Protein AF-0000000084934262 (afdb_homodimer)

Nearest PDB structures (foldseek):
  4o5a-assembly1_A-2  TM=9.485E-01  e=1.104E-28  Bifidobacterium animalis subsp. lactis DSM 10140
  2o20-assembly3_E  TM=8.744E-01  e=9.112E-18  Lactococcus lactis
  4rzs-assembly1_B  TM=7.518E-01  e=1.165E-19  Escherichia coli DH1
  1tlf-assembly1_A  TM=8.869E-01  e=2.722E-16  Escherichia coli
  4rzt-assembly1_A  TM=8.729E-01  e=2.170E-16  Escherichia coli DH1

Radius of gyration: 28.38 Å; Cα contacts (8 Å, |Δi|>4): 1491; chains: 2; bounding box: 67×88×57 Å

pLDDT: mean 89.22, std 11.56, range [37.03, 98.81]

Foldseek 3Di:
DDQDDCVNLCVVLVHDSVQLVCLLVVHPDHDPVSSVSSVVSCVVSVNDPDCQVCVVVVHALLEEEEEAQDDPCCCVPAVLVVLLVLLLCVQSVVVVHYYHYYYDNDLVRVLVVLCVCVVSNNHLAYEAEQAFQARVSLVSCVVVVHQYEYEDDPVRNNPRAYEYAQLLVQLLVVLLVLLVLPFQAEEEEFEAPGGPSRVSSVVSNVVSSVVSNRPHYYYHYDHLALVRLLVVLLVQCPDPRHGQEYEYAALSSQLSNVVSCVVVVHDFNAAHAYEHEEDDPSQCPDPPRHWYFYDSSSNSSNVRSVQSVCVSVVHDHHHDYDDHGDTGDTRRHHRHHDDVVVD/DDQDDLVNLCVVLVHDSVQLVCLVVVHPDHDPVSSVSSVVSCVVSVNDPDCQVCVVVVHALLEEEEEAQDPPCCCVPAVLNVLLVLLLCVQSVVVVHYYHYYYDNDLVRVLVVLCVCVVSNNHLAYEAEQAFQARVSLVSCVVVVHQYEYEDDPVRNNPRAYEYAQLLVQLLVVLLVLLVLPFQAEEEEFEAPGGPSRVSSVVSNVVSSVVSNRPHYYYHYDHLALVRLLVVLLVQCPDPRHGQEYEYAALSSQLSNVVSCVVVVHDFNAAHAYEHEEDDPSQCPDPPRHWYFYDSSSNSSNVRSVQSVCVSVVHDHHHDYDDHRDTDDTRRHHRHHDDPVVD

Solvent-accessible surface area (backbone atoms only — not comparable to full-atom values): 34067 Å² total; per-residue (Å²): 111,84,73,64,42,63,61,52,44,10,62,71,65,72,47,53,55,64,52,43,49,24,32,73,62,70,36,87,92,49,56,70,68,54,25,50,52,45,48,50,47,24,54,74,60,54,42,38,74,31,46,14,54,34,45,70,69,69,43,80,46,50,19,34,32,40,59,42,76,52,65,39,64,49,49,42,69,38,63,65,54,33,20,24,49,17,14,26,39,54,45,27,45,78,66,69,29,32,39,36,39,33,55,26,94,45,69,69,51,46,45,49,48,51,50,49,32,50,31,17,45,57,28,50,30,35,47,44,56,78,40,25,71,81,41,66,55,48,60,52,33,60,72,70,44,51,43,49,30,26,47,32,58,58,90,50,23,79,83,39,31,13,41,22,63,48,54,37,61,40,39,33,53,52,45,49,50,43,34,73,48,58,43,41,35,35,33,32,46,33,43,46,72,63,27,36,64,43,46,44,36,51,53,24,45,55,52,35,28,60,74,59,63,34,80,40,76,47,78,45,71,31,80,65,38,37,68,46,29,25,52,53,43,45,57,43,62,72,37,92,81,44,46,36,31,41,37,21,65,30,43,54,20,37,56,32,31,54,55,45,33,53,76,70,72,44,47,60,16,58,52,30,17,42,33,19,28,50,60,47,72,61,38,66,55,30,85,50,27,40,13,23,27,36,62,64,45,32,57,53,20,27,52,49,39,51,46,40,51,38,39,59,71,68,44,89,58,69,68,40,76,45,74,69,41,44,76,44,86,46,50,12,54,53,46,48,52,78,60,76,79,80,104,112,82,71,63,42,62,62,52,43,10,62,72,64,73,48,53,54,64,52,42,49,24,31,74,63,70,36,86,93,49,54,71,68,55,25,52,52,46,49,50,47,24,54,74,60,53,42,39,73,32,44,14,53,33,46,70,71,69,42,79,47,48,18,33,33,41,59,41,78,52,66,39,64,49,47,42,70,39,62,64,56,31,21,24,50,16,13,25,39,54,45,28,42,76,67,68,28,32,39,34,39,34,55,26,91,45,70,68,52,45,44,48,49,52,50,49,32,50,29,17,46,56,29,51,31,33,48,42,55,77,41,25,71,82,41,63,54,50,59,52,34,60,72,70,43,49,43,50,31,26,47,31,59,58,89,50,24,80,81,39,32,12,40,23,62,52,52,36,60,38,40,33,52,51,46,50,51,43,33,72,47,58,42,42,35,36,31,32,46,34,42,46,72,63,27,37,64,42,45,44,36,52,53,25,45,55,51,35,28,59,74,59,62,34,79,40,76,47,78,45,68,31,80,66,38,37,68,46,29,24,54,52,43,46,57,43,63,71,36,91,82,44,45,34,32,41,36,22,64,31,44,53,20,37,56,32,29,54,55,44,32,53,75,69,72,44,46,59,16,59,52,30,17,42,33,19,30,48,60,46,72,60,37,66,56,31,84,52,27,40,12,23,26,37,64,65,48,34,57,53,19,26,51,50,39,51,46,40,52,37,41,60,72,68,44,91,59,68,68,40,76,45,74,72,42,43,75,44,86,46,50,12,53,53,46,46,54,78,59,77,78,81,104

InterPro domains:
  IPR000843 LacI-type HTH domain [PF00356] (5-50)
  IPR000843 LacI-type HTH domain [PS50932] (4-58)
  IPR000843 LacI-type HTH domain [SM00354] (3-73)
  IPR000843 LacI-type HTH domain [cd01392] (7-56)
  IPR010982 Lambda repressor-like, DNA-binding domain superfamily [G3DSA:1.10.260.40] (1-61)
  IPR010982 Lambda repressor-like, DNA-binding domain superfamily [SSF47413] (1-60)
  IPR028082 Periplasmic binding protein-like I [SSF53822] (77-339)
  IPR046335 Transcriptional regulator LacI/GalR-like, sensor domain [PF13377] (175-333)

Organism: Streptomyces venezuelae (strain ATCC 10712 / CBS 650.69 / DSM 40230 / JCM 4526 / NBRC 13096 / PD 04745) (NCBI:txid953739)

Structure (mmCIF, N/CA/C/O backbone):
data_AF-0000000084934262-model_v1
#
loop_
_entity.id
_entity.type
_entity.pdbx_description
1 polymer 'Transcriptional regulator, LacI family'
#
loop_
_atom_site.group_PDB
_atom_site.id
_atom_site.type_symbol
_atom_site.label_atom_id
_atom_site.label_alt_id
_atom_site.label_comp_id
_atom_site.label_asym_id
_atom_site.label_entity_id
_atom_site.label_seq_id
_atom_site.pdbx_PDB_ins_code
_atom_site.Cartn_x
_atom_site.Cartn_y
_atom_site.Cartn_z
_atom_site.occupancy
_atom_site.B_iso_or_equiv
_atom_site.auth_seq_id
_atom_site.auth_comp_id
_atom_site.auth_asym_id
_atom_site.auth_atom_id
_atom_site.pdbx_PDB_model_num
ATOM 1 N N . MET A 1 1 ? 16.422 -19.969 -20.938 1 37.59 1 MET A N 1
ATOM 2 C CA . MET A 1 1 ? 16.859 -21.141 -20.188 1 37.59 1 MET A CA 1
ATOM 3 C C . MET A 1 1 ? 15.688 -22.062 -19.875 1 37.59 1 MET A C 1
ATOM 5 O O . MET A 1 1 ? 14.609 -21.594 -19.531 1 37.59 1 MET A O 1
ATOM 9 N N . LYS A 1 2 ? 15.727 -23.25 -20.422 1 56.25 2 LYS A N 1
ATOM 10 C CA . LYS A 1 2 ? 14.594 -24.172 -20.391 1 56.25 2 LYS A CA 1
ATOM 11 C C . LYS A 1 2 ? 14.383 -24.734 -18.984 1 56.25 2 LYS A C 1
ATOM 13 O O . LYS A 1 2 ? 15.344 -25.062 -18.297 1 56.25 2 LYS A O 1
ATOM 18 N N . ARG A 1 3 ? 13.266 -24.516 -18.344 1 63.59 3 ARG A N 1
ATOM 19 C CA . ARG A 1 3 ? 12.914 -25.094 -17.062 1 63.59 3 ARG A CA 1
ATOM 20 C C . ARG A 1 3 ? 13.102 -26.609 -17.062 1 63.59 3 ARG A C 1
ATOM 22 O O . ARG A 1 3 ? 12.82 -27.266 -18.062 1 63.59 3 ARG A O 1
ATOM 29 N N . PRO A 1 4 ? 13.75 -27.125 -16.031 1 64.56 4 PRO A N 1
ATOM 30 C CA . PRO A 1 4 ? 13.883 -28.594 -16.016 1 64.56 4 PRO A CA 1
ATOM 31 C C . PRO A 1 4 ? 12.539 -29.312 -16.047 1 64.56 4 PRO A C 1
ATOM 33 O O . PRO A 1 4 ? 11.57 -28.844 -15.438 1 64.56 4 PRO A O 1
ATOM 36 N N . THR A 1 5 ? 12.391 -30.297 -16.875 1 71 5 THR A N 1
ATOM 37 C CA . THR A 1 5 ? 11.18 -31.109 -17.016 1 71 5 THR A CA 1
ATOM 38 C C . THR A 1 5 ? 11.414 -32.531 -16.531 1 71 5 THR A C 1
ATOM 40 O O . THR A 1 5 ? 12.547 -32.906 -16.25 1 71 5 THR A O 1
ATOM 43 N N . MET A 1 6 ? 10.25 -33.156 -16.375 1 76.81 6 MET A N 1
ATOM 44 C CA . MET A 1 6 ? 10.367 -34.594 -16.016 1 76.81 6 MET A CA 1
ATOM 45 C C . MET A 1 6 ? 11.172 -35.344 -17.078 1 76.81 6 MET A C 1
ATOM 47 O O . MET A 1 6 ? 11.867 -36.312 -16.75 1 76.81 6 MET A O 1
ATOM 51 N N . ALA A 1 7 ? 11.086 -34.75 -18.266 1 79.88 7 ALA A N 1
ATOM 52 C CA . ALA A 1 7 ? 11.852 -35.375 -19.344 1 79.88 7 ALA A CA 1
ATOM 53 C C . ALA A 1 7 ? 13.352 -35.219 -19.125 1 79.88 7 ALA A C 1
ATOM 55 O O . ALA A 1 7 ? 14.125 -36.125 -19.391 1 79.88 7 ALA A O 1
ATOM 56 N N . ASP A 1 8 ? 13.688 -34.125 -18.547 1 82 8 ASP A N 1
ATOM 57 C CA . ASP A 1 8 ? 15.094 -33.875 -18.25 1 82 8 ASP A CA 1
ATOM 58 C C . ASP A 1 8 ? 15.594 -34.812 -17.156 1 82 8 ASP A C 1
ATOM 60 O O . ASP A 1 8 ? 16.719 -35.312 -17.234 1 82 8 ASP A O 1
ATOM 64 N N . ILE A 1 9 ? 14.742 -34.906 -16.234 1 84.75 9 ILE A N 1
ATOM 65 C CA . ILE A 1 9 ? 15.078 -35.844 -15.141 1 84.75 9 ILE A CA 1
ATOM 66 C C . ILE A 1 9 ? 15.203 -37.25 -15.68 1 84.75 9 ILE A C 1
ATOM 68 O O . ILE A 1 9 ? 16.141 -37.969 -15.344 1 84.75 9 ILE A O 1
ATOM 72 N N . ALA A 1 10 ? 14.305 -37.625 -16.516 1 86.56 10 ALA A N 1
ATOM 73 C CA . ALA A 1 10 ? 14.289 -38.969 -17.109 1 86.56 10 ALA A CA 1
ATOM 74 C C . ALA A 1 10 ? 15.562 -39.219 -17.906 1 86.56 10 ALA A C 1
ATOM 76 O O . ALA A 1 10 ? 16.172 -40.281 -17.766 1 86.56 10 ALA A O 1
ATOM 77 N N . ARG A 1 11 ? 15.914 -38.25 -18.594 1 86.81 11 ARG A N 1
ATOM 78 C CA . ARG A 1 11 ? 17.109 -38.344 -19.422 1 86.81 11 ARG A CA 1
ATOM 79 C C . ARG A 1 11 ? 18.359 -38.5 -18.547 1 86.81 11 ARG A C 1
ATOM 81 O O . ARG A 1 11 ? 19.203 -39.375 -18.828 1 86.81 11 ARG A O 1
ATOM 88 N N . ARG A 1 12 ? 18.375 -37.781 -17.578 1 87.62 12 ARG A N 1
ATOM 89 C CA . ARG A 1 12 ? 19.547 -37.812 -16.719 1 87.62 12 ARG A CA 1
ATOM 90 C C . ARG A 1 12 ? 19.594 -39.062 -15.883 1 87.62 12 ARG A C 1
ATOM 92 O O . ARG A 1 12 ? 20.672 -39.594 -15.617 1 87.62 12 ARG A O 1
ATOM 99 N N . ALA A 1 13 ? 18.516 -39.469 -15.445 1 88.31 13 ALA A N 1
ATOM 100 C CA . ALA A 1 13 ? 18.422 -40.625 -14.586 1 88.31 13 ALA A CA 1
ATOM 101 C C . ALA A 1 13 ? 18.469 -41.938 -15.398 1 88.31 13 ALA A C 1
ATOM 103 O O . ALA A 1 13 ? 18.688 -43 -14.852 1 88.31 13 ALA A O 1
ATOM 104 N N . GLY A 1 14 ? 18.297 -41.906 -16.734 1 88.75 14 GLY A N 1
ATOM 105 C CA . GLY A 1 14 ? 18.266 -43.062 -17.594 1 88.75 14 GLY A CA 1
ATOM 106 C C . GLY A 1 14 ? 17.031 -43.938 -17.406 1 88.75 14 GLY A C 1
ATOM 107 O O . GLY A 1 14 ? 17.109 -45.156 -17.453 1 88.75 14 GLY A O 1
ATOM 108 N N . VAL A 1 15 ? 16 -43.312 -16.953 1 87.12 15 VAL A N 1
ATOM 109 C CA . VAL A 1 15 ? 14.742 -44.031 -16.766 1 87.12 15 VAL A CA 1
ATOM 110 C C . VAL A 1 15 ? 13.641 -43.375 -17.594 1 87.12 15 VAL A C 1
ATOM 112 O O . VAL A 1 15 ? 13.859 -42.344 -18.234 1 87.12 15 VAL A O 1
ATOM 115 N N . SER A 1 16 ? 12.531 -44.125 -17.703 1 82.31 16 SER A N 1
ATOM 116 C CA . SER A 1 16 ? 11.383 -43.594 -18.438 1 82.31 16 SER A CA 1
ATOM 117 C C . SER A 1 16 ? 10.75 -42.406 -17.688 1 82.31 16 SER A C 1
ATOM 119 O O . SER A 1 16 ? 10.938 -42.25 -16.484 1 82.31 16 SER A O 1
ATOM 121 N N . LYS A 1 17 ? 9.93 -41.5 -18.375 1 83.38 17 LYS A N 1
ATOM 122 C CA . LYS A 1 17 ? 9.188 -40.406 -17.766 1 83.38 17 LYS A CA 1
ATOM 123 C C . LYS A 1 17 ? 8.195 -40.938 -16.719 1 83.38 17 LYS A C 1
ATOM 125 O O . LYS A 1 17 ? 7.965 -40.281 -15.695 1 83.38 17 LYS A O 1
ATOM 130 N N . VAL A 1 18 ? 7.723 -42.188 -17 1 78.5 18 VAL A N 1
ATOM 131 C CA . VAL A 1 18 ? 6.754 -42.781 -16.094 1 78.5 18 VAL A CA 1
ATOM 132 C C . VAL A 1 18 ? 7.426 -43.156 -14.766 1 78.5 18 VAL A C 1
ATOM 134 O O . VAL A 1 18 ? 6.875 -42.875 -13.695 1 78.5 18 VAL A O 1
ATOM 137 N N . ALA A 1 19 ? 8.578 -43.688 -14.938 1 83.38 19 ALA A N 1
ATOM 138 C CA . ALA A 1 19 ? 9.328 -44.031 -13.734 1 83.38 19 ALA A CA 1
ATOM 139 C C . ALA A 1 19 ? 9.656 -42.781 -12.922 1 83.38 19 ALA A C 1
ATOM 141 O O . ALA A 1 19 ? 9.602 -42.812 -11.688 1 83.38 19 ALA A O 1
ATOM 142 N N . VAL A 1 20 ? 9.938 -41.625 -13.594 1 85 20 VAL A N 1
ATOM 143 C CA . VAL A 1 20 ? 10.211 -40.375 -12.93 1 85 20 VAL A CA 1
ATOM 144 C C . VAL A 1 20 ? 8.969 -39.875 -12.188 1 85 20 VAL A C 1
ATOM 146 O O . VAL A 1 20 ? 9.039 -39.469 -11.031 1 85 20 VAL A O 1
ATOM 149 N N . SER A 1 21 ? 7.941 -40.031 -12.805 1 77.31 21 SER A N 1
ATOM 150 C CA . SER A 1 21 ? 6.676 -39.625 -12.211 1 77.31 21 SER A CA 1
ATOM 151 C C . SER A 1 21 ? 6.363 -40.438 -10.961 1 77.31 21 SER A C 1
ATOM 153 O O . SER A 1 21 ? 5.992 -39.875 -9.922 1 77.31 21 SER A O 1
ATOM 155 N N . TYR A 1 22 ? 6.504 -41.719 -11.109 1 77.88 22 TYR A N 1
ATOM 156 C CA . TYR A 1 22 ? 6.234 -42.594 -9.977 1 77.88 22 TYR A CA 1
ATOM 157 C C . TYR A 1 22 ? 7.156 -42.25 -8.805 1 77.88 22 TYR A C 1
ATOM 159 O O . TYR A 1 22 ? 6.707 -42.188 -7.66 1 77.88 22 TYR A O 1
ATOM 167 N N . ALA A 1 23 ? 8.383 -42.031 -9.086 1 80.25 23 ALA A N 1
ATOM 168 C CA . ALA A 1 23 ? 9.383 -41.781 -8.055 1 80.25 23 ALA A CA 1
ATOM 169 C C . ALA A 1 23 ? 9.109 -40.469 -7.34 1 80.25 23 ALA A C 1
ATOM 171 O O . ALA A 1 23 ? 9.141 -40.375 -6.109 1 80.25 23 ALA A O 1
ATOM 172 N N . LEU A 1 24 ? 8.773 -39.469 -8.133 1 79.19 24 LEU A N 1
ATOM 173 C CA . LEU A 1 24 ? 8.617 -38.125 -7.578 1 79.19 24 LEU A CA 1
ATOM 174 C C . LEU A 1 24 ? 7.312 -38 -6.793 1 79.19 24 LEU A C 1
ATOM 176 O O . LEU A 1 24 ? 7.211 -37.188 -5.871 1 79.19 24 LEU A O 1
ATOM 180 N N . ASN A 1 25 ? 6.379 -38.938 -7.125 1 69.25 25 ASN A N 1
ATOM 181 C CA . ASN A 1 25 ? 5.082 -38.906 -6.453 1 69.25 25 ASN A CA 1
ATOM 182 C C . ASN A 1 25 ? 4.938 -40.062 -5.465 1 69.25 25 ASN A C 1
ATOM 184 O O . ASN A 1 25 ? 3.828 -40.375 -5.047 1 69.25 25 ASN A O 1
ATOM 188 N N . ASP A 1 26 ? 5.945 -40.594 -5.211 1 74.62 26 ASP A N 1
ATOM 189 C CA . ASP A 1 26 ? 6.031 -41.688 -4.246 1 74.62 26 ASP A CA 1
ATOM 190 C C . ASP A 1 26 ? 5.027 -42.781 -4.574 1 74.62 26 ASP A C 1
ATOM 192 O O . ASP A 1 26 ? 4.375 -43.312 -3.676 1 74.62 26 ASP A O 1
ATOM 196 N N . GLN A 1 27 ? 4.84 -42.906 -5.836 1 71.94 27 GLN A N 1
ATOM 197 C CA . GLN A 1 27 ? 3.979 -44 -6.285 1 71.94 27 GLN A CA 1
ATOM 198 C C . GLN A 1 27 ? 4.758 -45.312 -6.395 1 71.94 27 GLN A C 1
ATOM 200 O O . GLN A 1 27 ? 5.973 -45.312 -6.609 1 71.94 27 GLN A O 1
ATOM 205 N N . PRO A 1 28 ? 4.016 -46.469 -6.164 1 76.19 28 PRO A N 1
ATOM 206 C CA . PRO A 1 28 ? 4.684 -47.781 -6.332 1 76.19 28 PRO A CA 1
ATOM 207 C C . PRO A 1 28 ? 5.141 -48 -7.77 1 76.19 28 PRO A C 1
ATOM 209 O O . PRO A 1 28 ? 4.625 -47.375 -8.703 1 76.19 28 PRO A O 1
ATOM 212 N N . GLY A 1 29 ? 6.312 -48.875 -7.957 1 77.12 29 GLY A N 1
ATOM 213 C CA . GLY A 1 29 ? 6.77 -49.25 -9.289 1 77.12 29 GLY A CA 1
ATOM 214 C C . GLY A 1 29 ? 8.219 -48.875 -9.547 1 77.12 29 GLY A C 1
ATOM 215 O O . GLY A 1 29 ? 8.766 -49.188 -10.609 1 77.12 29 GLY A O 1
ATOM 216 N N . VAL A 1 30 ? 8.719 -48.156 -8.562 1 81.81 30 VAL A N 1
ATOM 217 C CA . VAL A 1 30 ? 10.125 -47.781 -8.664 1 81.81 30 VAL A CA 1
ATOM 218 C C . VAL A 1 30 ? 10.852 -48.156 -7.375 1 81.81 30 VAL A C 1
ATOM 220 O O . VAL A 1 30 ? 10.297 -48.031 -6.281 1 81.81 30 VAL A O 1
ATOM 223 N N . SER A 1 31 ? 12 -48.844 -7.535 1 85.5 31 SER A N 1
ATOM 224 C CA . SER A 1 31 ? 12.766 -49.25 -6.359 1 85.5 31 SER A CA 1
ATOM 225 C C . SER A 1 31 ? 13.164 -48.031 -5.516 1 85.5 31 SER A C 1
ATOM 227 O O . SER A 1 31 ? 13.203 -46.906 -6.016 1 85.5 31 SER A O 1
ATOM 229 N N . GLU A 1 32 ? 13.43 -48.312 -4.277 1 86.19 32 GLU A N 1
ATOM 230 C CA . GLU A 1 32 ? 13.828 -47.25 -3.361 1 86.19 32 GLU A CA 1
ATOM 231 C C . GLU A 1 32 ? 15.117 -46.562 -3.822 1 86.19 32 GLU A C 1
ATOM 233 O O . GLU A 1 32 ? 15.273 -45.344 -3.695 1 86.19 32 GLU A O 1
ATOM 238 N N . ALA A 1 33 ? 15.984 -47.375 -4.309 1 86.12 33 ALA A N 1
ATOM 239 C CA . ALA A 1 33 ? 17.25 -46.844 -4.801 1 86.12 33 ALA A CA 1
ATOM 240 C C . ALA A 1 33 ? 17.031 -45.906 -5.996 1 86.12 33 ALA A C 1
ATOM 242 O O . ALA A 1 33 ? 17.609 -44.844 -6.062 1 86.12 33 ALA A O 1
ATOM 243 N N . THR A 1 34 ? 16.203 -46.312 -6.891 1 87.44 34 THR A N 1
ATOM 244 C CA . THR A 1 34 ? 15.898 -45.531 -8.078 1 87.44 34 THR A CA 1
ATOM 245 C C . THR A 1 34 ? 15.148 -44.25 -7.711 1 87.44 34 THR A C 1
ATOM 247 O O . THR A 1 34 ? 15.422 -43.188 -8.258 1 87.44 34 THR A O 1
ATOM 250 N N . ARG A 1 35 ? 14.227 -44.281 -6.852 1 88.88 35 ARG A N 1
ATOM 251 C CA . ARG A 1 35 ? 13.477 -43.125 -6.352 1 88.88 35 ARG A CA 1
ATOM 252 C C . ARG A 1 35 ? 14.406 -42.094 -5.77 1 88.88 35 ARG A C 1
ATOM 254 O O . ARG A 1 35 ? 14.289 -40.906 -6.078 1 88.88 35 ARG A O 1
ATOM 261 N N . ALA A 1 36 ? 15.305 -42.594 -4.938 1 88 36 ALA A N 1
ATOM 262 C CA . ALA A 1 36 ? 16.266 -41.688 -4.324 1 88 36 ALA A CA 1
ATOM 263 C C . ALA A 1 36 ? 17.109 -41 -5.383 1 88 36 ALA A C 1
ATOM 265 O O . ALA A 1 36 ? 17.375 -39.781 -5.293 1 88 36 ALA A O 1
ATOM 266 N N . SER A 1 37 ? 17.562 -41.781 -6.312 1 88.19 37 SER A N 1
ATOM 267 C CA . SER A 1 37 ? 18.375 -41.25 -7.398 1 88.19 37 SER A CA 1
ATOM 268 C C . SER A 1 37 ? 17.609 -40.188 -8.188 1 88.19 37 SER A C 1
ATOM 270 O O . SER A 1 37 ? 18.141 -39.125 -8.492 1 88.19 37 SER A O 1
ATOM 272 N N . ILE A 1 38 ? 16.375 -40.438 -8.469 1 87.38 38 ILE A N 1
ATOM 273 C CA . ILE A 1 38 ? 15.539 -39.531 -9.242 1 87.38 38 ILE A CA 1
ATOM 274 C C . ILE A 1 38 ? 15.289 -38.25 -8.445 1 87.38 38 ILE A C 1
ATOM 276 O O . ILE A 1 38 ? 15.383 -37.156 -8.992 1 87.38 38 ILE A O 1
ATOM 280 N N . LYS A 1 39 ? 15.008 -38.375 -7.234 1 86.06 39 LYS A N 1
ATOM 281 C CA . LYS A 1 39 ? 14.758 -37.219 -6.391 1 86.06 39 LYS A CA 1
ATOM 282 C C . LYS A 1 39 ? 16 -36.344 -6.266 1 86.06 39 LYS A C 1
ATOM 284 O O . LYS A 1 39 ? 15.922 -35.125 -6.266 1 86.06 39 LYS A O 1
ATOM 289 N N . ASN A 1 40 ? 17.141 -37 -6.141 1 83.44 40 ASN A N 1
ATOM 290 C CA . ASN A 1 40 ? 18.406 -36.281 -6.102 1 83.44 40 ASN A CA 1
ATOM 291 C C . ASN A 1 40 ? 18.641 -35.5 -7.391 1 83.44 40 ASN A C 1
ATOM 293 O O . ASN A 1 40 ? 19.078 -34.344 -7.352 1 83.44 40 ASN A O 1
ATOM 297 N N . ILE A 1 41 ? 18.422 -36.156 -8.484 1 84.31 41 ILE A N 1
ATOM 298 C CA . ILE A 1 41 ? 18.594 -35.531 -9.789 1 84.31 41 ILE A CA 1
ATOM 299 C C . ILE A 1 41 ? 17.625 -34.344 -9.93 1 84.31 41 ILE A C 1
ATOM 301 O O . ILE A 1 41 ? 18 -33.281 -10.422 1 84.31 41 ILE A O 1
ATOM 305 N N . ALA A 1 42 ? 16.422 -34.594 -9.484 1 80.56 42 ALA A N 1
ATOM 306 C CA . ALA A 1 42 ? 15.414 -33.531 -9.523 1 80.56 42 ALA A CA 1
ATOM 307 C C . ALA A 1 42 ? 15.867 -32.312 -8.727 1 80.56 42 ALA A C 1
ATOM 309 O O . ALA A 1 42 ? 15.734 -31.188 -9.18 1 80.56 42 ALA A O 1
ATOM 310 N N . GLU A 1 43 ? 16.375 -32.625 -7.613 1 75.94 43 GLU A N 1
ATOM 311 C CA . GLU A 1 43 ? 16.906 -31.578 -6.746 1 75.94 43 GLU A CA 1
ATOM 312 C C . GLU A 1 43 ? 18.078 -30.859 -7.406 1 75.94 43 GLU A C 1
ATOM 314 O O . GLU A 1 43 ? 18.156 -29.625 -7.363 1 75.94 43 GLU A O 1
ATOM 319 N N . GLU A 1 44 ? 18.969 -31.641 -7.945 1 75.44 44 GLU A N 1
ATOM 320 C CA . GLU A 1 44 ? 20.141 -31.094 -8.609 1 75.44 44 GLU A CA 1
ATOM 321 C C . GLU A 1 44 ? 19.75 -30.188 -9.773 1 75.44 44 GLU A C 1
ATOM 323 O O . GLU A 1 44 ? 20.375 -29.156 -10.008 1 75.44 44 GLU A O 1
ATOM 328 N N . LEU A 1 45 ? 18.703 -30.656 -10.438 1 74.12 45 LEU A N 1
ATOM 329 C CA . LEU A 1 45 ? 18.266 -29.938 -11.625 1 74.12 45 LEU A CA 1
ATOM 330 C C . LEU A 1 45 ? 17.344 -28.766 -11.234 1 74.12 45 LEU A C 1
ATOM 332 O O . LEU A 1 45 ? 16.969 -27.969 -12.086 1 74.12 45 LEU A O 1
ATOM 336 N N . GLY A 1 46 ? 17.047 -28.844 -9.875 1 65.25 46 GLY A N 1
ATOM 337 C CA . GLY A 1 46 ? 16.141 -27.812 -9.406 1 65.25 46 GLY A CA 1
ATOM 338 C C . GLY A 1 46 ? 14.703 -28.047 -9.852 1 65.25 46 GLY A C 1
ATOM 339 O O . GLY A 1 46 ? 13.945 -27.078 -10.023 1 65.25 46 GLY A O 1
ATOM 340 N N . TRP A 1 47 ? 14.5 -29.344 -10.156 1 64.12 47 TRP A N 1
ATOM 341 C CA . TRP A 1 47 ? 13.156 -29.688 -10.617 1 64.12 47 TRP A CA 1
ATOM 342 C C . TRP A 1 47 ? 12.18 -29.703 -9.453 1 64.12 47 TRP A C 1
ATOM 344 O O . TRP A 1 47 ? 12.508 -30.188 -8.359 1 64.12 47 TRP A O 1
ATOM 354 N N . ARG A 1 48 ? 11.172 -29.047 -9.523 1 61.75 48 ARG A N 1
ATOM 355 C CA . ARG A 1 48 ? 10.055 -29.125 -8.586 1 61.75 48 ARG A CA 1
ATOM 356 C C . ARG A 1 48 ? 8.75 -29.438 -9.312 1 61.75 48 ARG A C 1
ATOM 358 O O . ARG A 1 48 ? 8.562 -29.016 -10.461 1 61.75 48 ARG A O 1
ATOM 365 N N . PRO A 1 49 ? 8.039 -30.438 -8.672 1 56.53 49 PRO A N 1
ATOM 366 C CA . PRO A 1 49 ? 6.754 -30.688 -9.336 1 56.53 49 PRO A CA 1
ATOM 367 C C . PRO A 1 49 ? 6.008 -29.406 -9.688 1 56.53 49 PRO A C 1
ATOM 369 O O . PRO A 1 49 ? 6.043 -28.438 -8.922 1 56.53 49 PRO A O 1
ATOM 372 N N . ASN A 1 50 ? 5.789 -29.297 -10.891 1 54.25 50 ASN A N 1
ATOM 373 C CA . ASN A 1 50 ? 5.113 -28.094 -11.359 1 54.25 50 ASN A CA 1
ATOM 374 C C . ASN A 1 50 ? 3.775 -27.891 -10.656 1 54.25 50 ASN A C 1
ATOM 376 O O . ASN A 1 50 ? 3.205 -28.844 -10.117 1 54.25 50 ASN A O 1
ATOM 380 N N . SER A 1 51 ? 3.477 -26.703 -10.289 1 52.22 51 SER A N 1
ATOM 381 C CA . SER A 1 51 ? 2.189 -26.406 -9.664 1 52.22 51 SER A CA 1
ATOM 382 C C . SER A 1 51 ? 1.068 -27.219 -10.305 1 52.22 51 SER A C 1
ATOM 384 O O . SER A 1 51 ? 0.155 -27.688 -9.617 1 52.22 51 SER A O 1
ATOM 386 N N . ALA A 1 52 ? 1.282 -27.484 -11.547 1 47.88 52 ALA A N 1
ATOM 387 C CA . ALA A 1 52 ? 0.277 -28.219 -12.305 1 47.88 52 ALA A CA 1
ATOM 388 C C . ALA A 1 52 ? 0.236 -29.688 -11.875 1 47.88 52 ALA A C 1
ATOM 390 O O . ALA A 1 52 ? -0.842 -30.266 -11.703 1 47.88 52 ALA A O 1
ATOM 391 N N . ALA A 1 53 ? 1.397 -30.266 -11.742 1 51.03 53 ALA A N 1
ATOM 392 C CA . ALA A 1 53 ? 1.44 -31.656 -11.305 1 51.03 53 ALA A CA 1
ATOM 393 C C . ALA A 1 53 ? 0.912 -31.797 -9.875 1 51.03 53 ALA A C 1
ATOM 395 O O . ALA A 1 53 ? 0.178 -32.75 -9.57 1 51.03 53 ALA A O 1
ATOM 396 N N . ARG A 1 54 ? 1.304 -30.844 -9.086 1 50.62 54 ARG A N 1
ATOM 397 C CA . ARG A 1 54 ? 0.754 -30.859 -7.738 1 50.62 54 ARG A CA 1
ATOM 398 C C . ARG A 1 54 ? -0.756 -30.656 -7.758 1 50.62 54 ARG A C 1
ATOM 400 O O . ARG A 1 54 ? -1.482 -31.266 -6.977 1 50.62 54 ARG A O 1
ATOM 407 N N . ALA A 1 55 ? -1.112 -29.688 -8.641 1 51.25 55 ALA A N 1
ATOM 408 C CA . ALA A 1 55 ? -2.549 -29.484 -8.812 1 51.25 55 ALA A CA 1
ATOM 409 C C . ALA A 1 55 ? -3.238 -30.766 -9.242 1 51.25 55 ALA A C 1
ATOM 411 O O . ALA A 1 55 ? -4.371 -31.047 -8.836 1 51.25 55 ALA A O 1
ATOM 412 N N . LEU A 1 56 ? -2.514 -31.609 -10 1 47.12 56 LEU A N 1
ATOM 413 C CA . LEU A 1 56 ? -3.057 -32.875 -10.438 1 47.12 56 LEU A CA 1
ATOM 414 C C . LEU A 1 56 ? -3.121 -33.875 -9.273 1 47.12 56 LEU A C 1
ATOM 416 O O . LEU A 1 56 ? -3.975 -34.75 -9.258 1 47.12 56 LEU A O 1
ATOM 420 N N . THR A 1 57 ? -2.15 -33.688 -8.438 1 45.19 57 THR A N 1
ATOM 421 C CA . THR A 1 57 ? -2.191 -34.656 -7.348 1 45.19 57 THR A CA 1
ATOM 422 C C . THR A 1 57 ? -2.918 -34.062 -6.137 1 45.19 57 THR A C 1
ATOM 424 O O . THR A 1 57 ? -2.756 -34.562 -5.016 1 45.19 57 THR A O 1
ATOM 427 N N . GLY A 1 58 ? -3.738 -33.031 -6.375 1 53 58 GLY A N 1
ATOM 428 C CA . GLY A 1 58 ? -4.574 -32.531 -5.297 1 53 58 GLY A CA 1
ATOM 429 C C . GLY A 1 58 ? -3.869 -31.5 -4.422 1 53 58 GLY A C 1
ATOM 430 O O . GLY A 1 58 ? -4.328 -31.203 -3.316 1 53 58 GLY A O 1
ATOM 431 N N . GLY A 1 59 ? -2.715 -31.078 -4.957 1 63.88 59 GLY A N 1
ATOM 432 C CA . GLY A 1 59 ? -1.959 -30.234 -4.047 1 63.88 59 GLY A CA 1
ATOM 433 C C . GLY A 1 59 ? -2.428 -28.797 -4.043 1 63.88 59 GLY A C 1
ATOM 434 O O . GLY A 1 59 ? -3.096 -28.344 -4.98 1 63.88 59 GLY A O 1
ATOM 435 N N . ARG A 1 60 ? -2.33 -28.094 -2.867 1 79.62 60 ARG A N 1
ATOM 436 C CA . ARG A 1 60 ? -2.717 -26.703 -2.641 1 79.62 60 ARG A CA 1
ATOM 437 C C . ARG A 1 60 ? -1.855 -25.766 -3.465 1 79.62 60 ARG A C 1
ATOM 439 O O . ARG A 1 60 ? -0.679 -26.031 -3.711 1 79.62 60 ARG A O 1
ATOM 446 N N . ALA A 1 61 ? -2.467 -24.766 -4.094 1 87.38 61 ALA A N 1
ATOM 447 C CA . ALA A 1 61 ? -1.765 -23.719 -4.824 1 87.38 61 ALA A CA 1
ATOM 448 C C . ALA A 1 61 ? -0.88 -22.906 -3.887 1 87.38 61 ALA A C 1
ATOM 450 O O . ALA A 1 61 ? 0.09 -22.281 -4.324 1 87.38 61 ALA A O 1
ATOM 451 N N . GLN A 1 62 ? -1.196 -22.953 -2.584 1 91.25 62 GLN A N 1
ATOM 452 C CA . GLN A 1 62 ? -0.533 -22.141 -1.56 1 91.25 62 GLN A CA 1
ATOM 453 C C . GLN A 1 62 ? -0.509 -20.672 -1.942 1 91.25 62 GLN A C 1
ATOM 455 O O . GLN A 1 62 ? 0.535 -20.016 -1.861 1 91.25 62 GLN A O 1
ATOM 460 N N . ALA A 1 63 ? -1.599 -20.203 -2.438 1 95.56 63 ALA A N 1
ATOM 461 C CA . ALA A 1 63 ? -1.847 -18.812 -2.771 1 95.56 63 ALA A CA 1
ATOM 462 C C . ALA A 1 63 ? -3.316 -18.453 -2.57 1 95.56 63 ALA A C 1
ATOM 464 O O . ALA A 1 63 ? -4.199 -19.281 -2.77 1 95.56 63 ALA A O 1
ATOM 465 N N . VAL A 1 64 ? -3.521 -17.281 -2.121 1 98 64 VAL A N 1
ATOM 466 C CA . VAL A 1 64 ? -4.871 -16.734 -2.064 1 98 64 VAL A CA 1
ATOM 467 C C . VAL A 1 64 ? -4.961 -15.492 -2.951 1 98 64 VAL A C 1
ATOM 469 O O . VAL A 1 64 ? -3.945 -14.859 -3.258 1 98 64 VAL A O 1
ATOM 472 N N . GLY A 1 65 ? -6.164 -15.227 -3.385 1 98.06 65 GLY A N 1
ATOM 473 C CA . GLY A 1 65 ? -6.328 -14.172 -4.379 1 98.06 65 GLY A CA 1
ATOM 474 C C . GLY A 1 65 ? -7.051 -12.953 -3.844 1 98.06 65 GLY A C 1
ATOM 475 O O . GLY A 1 65 ? -7.965 -13.078 -3.025 1 98.06 65 GLY A O 1
ATOM 476 N N . LEU A 1 66 ? -6.652 -11.812 -4.297 1 97.25 66 LEU A N 1
ATOM 477 C CA . LEU A 1 66 ? -7.324 -10.531 -4.098 1 97.25 66 LEU A CA 1
ATOM 478 C C . LEU A 1 66 ? -7.461 -9.781 -5.414 1 97.25 66 LEU A C 1
ATOM 480 O O . LEU A 1 66 ? -6.461 -9.414 -6.035 1 97.25 66 LEU A O 1
ATOM 484 N N . ILE A 1 67 ? -8.688 -9.586 -5.859 1 95.81 67 ILE A N 1
ATOM 485 C CA . ILE A 1 67 ? -8.977 -8.812 -7.059 1 95.81 67 ILE A CA 1
ATOM 486 C C . ILE A 1 67 ? -9.562 -7.457 -6.672 1 95.81 67 ILE A C 1
ATOM 488 O O . ILE A 1 67 ? -10.492 -7.383 -5.859 1 95.81 67 ILE A O 1
ATOM 492 N N . VAL A 1 68 ? -9.008 -6.422 -7.141 1 92.62 68 VAL A N 1
ATOM 493 C CA . VAL A 1 68 ? -9.453 -5.07 -6.816 1 92.62 68 VAL A CA 1
ATOM 494 C C . VAL A 1 68 ? -9.992 -4.391 -8.078 1 92.62 68 VAL A C 1
ATOM 496 O O . VAL A 1 68 ? -9.289 -4.281 -9.078 1 92.62 68 VAL A O 1
ATOM 499 N N . ARG A 1 69 ? -11.227 -4.004 -8.008 1 91.88 69 ARG A N 1
ATOM 500 C CA . ARG A 1 69 ? -11.859 -3.299 -9.117 1 91.88 69 ARG A CA 1
ATOM 501 C C . ARG A 1 69 ? -11.828 -1.791 -8.898 1 91.88 69 ARG A C 1
ATOM 503 O O . ARG A 1 69 ? -12.859 -1.181 -8.617 1 91.88 69 ARG A O 1
ATOM 510 N N . ARG A 1 70 ? -10.672 -1.221 -8.93 1 87.5 70 ARG A N 1
ATOM 511 C CA . ARG A 1 70 ? -10.367 0.205 -8.852 1 87.5 70 ARG A CA 1
ATOM 512 C C . ARG A 1 70 ? -9.195 0.568 -9.766 1 87.5 70 ARG A C 1
ATOM 514 O O . ARG A 1 70 ? -8.438 -0.306 -10.188 1 87.5 70 ARG A O 1
ATOM 521 N N . PRO A 1 71 ? -9.203 1.883 -10.109 1 85.06 71 PRO A N 1
ATOM 522 C CA . PRO A 1 71 ? -7.973 2.275 -10.797 1 85.06 71 PRO A CA 1
ATOM 523 C C . PRO A 1 71 ? -6.715 1.964 -9.984 1 85.06 71 PRO A C 1
ATOM 525 O O . PRO A 1 71 ? -6.719 2.111 -8.758 1 85.06 71 PRO A O 1
ATOM 528 N N . ALA A 1 72 ? -5.695 1.491 -10.719 1 84.56 72 ALA A N 1
ATOM 529 C CA . ALA A 1 72 ? -4.461 1.075 -10.055 1 84.56 72 ALA A CA 1
ATOM 530 C C . ALA A 1 72 ? -3.928 2.178 -9.148 1 84.56 72 ALA A C 1
ATOM 532 O O . ALA A 1 72 ? -3.352 1.896 -8.094 1 84.56 72 ALA A O 1
ATOM 533 N N . ARG A 1 73 ? -4.172 3.379 -9.469 1 82.19 73 ARG A N 1
ATOM 534 C CA . ARG A 1 73 ? -3.662 4.52 -8.719 1 82.19 73 ARG A CA 1
ATOM 535 C C . ARG A 1 73 ? -4.266 4.562 -7.316 1 82.19 73 ARG A C 1
ATOM 537 O O . ARG A 1 73 ? -3.662 5.113 -6.391 1 82.19 73 ARG A O 1
ATOM 544 N N . THR A 1 74 ? -5.383 3.98 -7.172 1 79.88 74 THR A N 1
ATOM 545 C CA . THR A 1 74 ? -6.055 3.979 -5.875 1 79.88 74 THR A CA 1
ATOM 546 C C . THR A 1 74 ? -5.242 3.205 -4.844 1 79.88 74 THR A C 1
ATOM 548 O O . THR A 1 74 ? -5.234 3.555 -3.662 1 79.88 74 THR A O 1
ATOM 551 N N . LEU A 1 75 ? -4.512 2.182 -5.281 1 81.38 75 LEU A N 1
ATOM 552 C CA . LEU A 1 75 ? -3.662 1.41 -4.379 1 81.38 75 LEU A CA 1
ATOM 553 C C . LEU A 1 75 ? -2.584 2.293 -3.762 1 81.38 75 LEU A C 1
ATOM 555 O O . LEU A 1 75 ? -2.207 2.1 -2.604 1 81.38 75 LEU A O 1
ATOM 559 N N . GLY A 1 76 ? -2.18 3.281 -4.531 1 75.31 76 GLY A N 1
ATOM 560 C CA . GLY A 1 76 ? -1.075 4.125 -4.102 1 75.31 76 GLY A CA 1
ATOM 561 C C . GLY A 1 76 ? -1.505 5.242 -3.174 1 75.31 76 GLY A C 1
ATOM 562 O O . GLY A 1 76 ? -0.683 5.797 -2.439 1 75.31 76 GLY A O 1
ATOM 563 N N . VAL A 1 77 ? -2.814 5.484 -3.148 1 72.5 77 VAL A N 1
ATOM 564 C CA . VAL A 1 77 ? -3.205 6.699 -2.441 1 72.5 77 VAL A CA 1
ATOM 565 C C . VAL A 1 77 ? -4.105 6.344 -1.261 1 72.5 77 VAL A C 1
ATOM 567 O O . VAL A 1 77 ? -4.27 7.141 -0.333 1 72.5 77 VAL A O 1
ATOM 570 N N . GLU A 1 78 ? -4.742 5.191 -1.316 1 77.5 78 GLU A N 1
ATOM 571 C CA . GLU A 1 78 ? -5.645 4.789 -0.242 1 77.5 78 GLU A CA 1
ATOM 572 C C . GLU A 1 78 ? -4.941 3.867 0.752 1 77.5 78 GLU A C 1
ATOM 574 O O . GLU A 1 78 ? -4.77 2.676 0.488 1 77.5 78 GLU A O 1
ATOM 579 N N . PRO A 1 79 ? -4.672 4.34 1.938 1 79.19 79 PRO A N 1
ATOM 580 C CA . PRO A 1 79 ? -3.898 3.561 2.908 1 79.19 79 PRO A CA 1
ATOM 581 C C . PRO A 1 79 ? -4.605 2.277 3.334 1 79.19 79 PRO A C 1
ATOM 583 O O . PRO A 1 79 ? -3.957 1.329 3.783 1 79.19 79 PRO A O 1
ATOM 586 N N . PHE A 1 80 ? -5.898 2.213 3.121 1 83.12 80 PHE A N 1
ATOM 587 C CA . PHE A 1 80 ? -6.652 1.041 3.545 1 83.12 80 PHE A CA 1
ATOM 588 C C . PHE A 1 80 ? -6.105 -0.222 2.893 1 83.12 80 PHE A C 1
ATOM 590 O O . PHE A 1 80 ? -5.91 -1.238 3.562 1 83.12 80 PHE A O 1
ATOM 597 N N . PHE A 1 81 ? -5.812 -0.212 1.662 1 86.69 81 PHE A N 1
ATOM 598 C CA . PHE A 1 81 ? -5.438 -1.404 0.909 1 86.69 81 PHE A CA 1
ATOM 599 C C . PHE A 1 81 ? -4.102 -1.955 1.395 1 86.69 81 PHE A C 1
ATOM 601 O O . PHE A 1 81 ? -3.992 -3.141 1.712 1 86.69 81 PHE A O 1
ATOM 608 N N . MET A 1 82 ? -3.227 -1.126 1.539 1 85.06 82 MET A N 1
ATOM 609 C CA . MET A 1 82 ? -1.901 -1.637 1.881 1 85.06 82 MET A CA 1
ATOM 610 C C . MET A 1 82 ? -1.847 -2.076 3.34 1 85.06 82 MET A C 1
ATOM 612 O O . MET A 1 82 ? -1.142 -3.027 3.68 1 85.06 82 MET A O 1
ATOM 616 N N . GLU A 1 83 ? -2.559 -1.321 4.207 1 90.25 83 GLU A N 1
ATOM 617 C CA . GLU A 1 83 ? -2.66 -1.778 5.586 1 90.25 83 GLU A CA 1
ATOM 618 C C . GLU A 1 83 ? -3.357 -3.133 5.672 1 90.25 83 GLU A C 1
ATOM 620 O O . GLU A 1 83 ? -2.951 -4 6.449 1 90.25 83 GLU A O 1
ATOM 625 N N . PHE A 1 84 ? -4.402 -3.283 4.848 1 92.94 84 PHE A N 1
ATOM 626 C CA . PHE A 1 84 ? -5.109 -4.559 4.801 1 92.94 84 PHE A CA 1
ATOM 627 C C . PHE A 1 84 ? -4.188 -5.668 4.312 1 92.94 84 PHE A C 1
ATOM 629 O O . PHE A 1 84 ? -4.098 -6.727 4.938 1 92.94 84 PHE A O 1
ATOM 636 N N . ILE A 1 85 ? -3.447 -5.422 3.25 1 94.06 85 ILE A N 1
ATOM 637 C CA . ILE A 1 85 ? -2.531 -6.398 2.672 1 94.06 85 ILE A CA 1
ATOM 638 C C . ILE A 1 85 ? -1.412 -6.711 3.662 1 94.06 85 ILE A C 1
ATOM 640 O O . ILE A 1 85 ? -0.966 -7.855 3.766 1 94.06 85 ILE A O 1
ATOM 644 N N . SER A 1 86 ? -1.006 -5.691 4.359 1 93.44 86 SER A N 1
ATOM 645 C CA . SER A 1 86 ? -0.005 -5.906 5.402 1 93.44 86 SER A CA 1
ATOM 646 C C . SER A 1 86 ? -0.48 -6.938 6.422 1 93.44 86 SER A C 1
ATOM 648 O O . SER A 1 86 ? 0.267 -7.848 6.785 1 93.44 86 SER A O 1
ATOM 650 N N . GLY A 1 87 ? -1.697 -6.785 6.875 1 95.25 87 GLY A N 1
ATOM 651 C CA . GLY A 1 87 ? -2.283 -7.746 7.797 1 95.25 87 GLY A CA 1
ATOM 652 C C . GLY A 1 87 ? -2.414 -9.141 7.207 1 95.25 87 GLY A C 1
ATOM 653 O O . GLY A 1 87 ? -2.107 -10.133 7.867 1 95.25 87 GLY A O 1
ATOM 654 N N . VAL A 1 88 ? -2.818 -9.172 5.949 1 97.25 88 VAL A N 1
ATOM 655 C CA . VAL A 1 88 ? -2.953 -10.438 5.238 1 97.25 88 VAL A CA 1
ATOM 656 C C . VAL A 1 88 ? -1.598 -11.133 5.16 1 97.25 88 VAL A C 1
ATOM 658 O O . VAL A 1 88 ? -1.483 -12.32 5.488 1 97.25 88 VAL A O 1
ATOM 661 N N . GLU A 1 89 ? -0.607 -10.383 4.82 1 95 89 GLU A N 1
ATOM 662 C CA . GLU A 1 89 ? 0.725 -10.945 4.621 1 95 89 GLU A CA 1
ATOM 663 C C . GLU A 1 89 ? 1.335 -11.406 5.941 1 95 89 GLU A C 1
ATOM 665 O O . GLU A 1 89 ? 2.113 -12.359 5.973 1 95 89 GLU A O 1
ATOM 670 N N . ALA A 1 90 ? 0.973 -10.727 7.004 1 94.5 90 ALA A N 1
ATOM 671 C CA . ALA A 1 90 ? 1.461 -11.164 8.305 1 94.5 90 ALA A CA 1
ATOM 672 C C . ALA A 1 90 ? 1.036 -12.602 8.594 1 94.5 90 ALA A C 1
ATOM 674 O O . ALA A 1 90 ? 1.812 -13.391 9.141 1 94.5 90 ALA A O 1
ATOM 675 N N . VAL A 1 91 ? -0.12 -12.969 8.18 1 96.31 91 VAL A N 1
ATOM 676 C CA . VAL A 1 91 ? -0.654 -14.305 8.406 1 96.31 91 VAL A CA 1
ATOM 677 C C . VAL A 1 91 ? -0.13 -15.258 7.332 1 96.31 91 VAL A C 1
ATOM 679 O O . VAL A 1 91 ? 0.309 -16.375 7.641 1 96.31 91 VAL A O 1
ATOM 682 N N . LEU A 1 92 ? -0.106 -14.82 6.055 1 95.94 92 LEU A N 1
ATOM 683 C CA . LEU A 1 92 ? 0.289 -15.688 4.945 1 95.94 92 LEU A CA 1
ATOM 684 C C . LEU A 1 92 ? 1.746 -16.109 5.086 1 95.94 92 LEU A C 1
ATOM 686 O O . LEU A 1 92 ? 2.096 -17.25 4.77 1 95.94 92 LEU A O 1
ATOM 690 N N . ALA A 1 93 ? 2.514 -15.211 5.523 1 88.81 93 ALA A N 1
ATOM 691 C CA . ALA A 1 93 ? 3.939 -15.484 5.664 1 88.81 93 ALA A CA 1
ATOM 692 C C . ALA A 1 93 ? 4.184 -16.641 6.637 1 88.81 93 ALA A C 1
ATOM 694 O O . ALA A 1 93 ? 5.113 -17.422 6.453 1 88.81 93 ALA A O 1
ATOM 695 N N . GLU A 1 94 ? 3.373 -16.75 7.613 1 89.69 94 GLU A N 1
ATOM 696 C CA . GLU A 1 94 ? 3.518 -17.781 8.625 1 89.69 94 GLU A CA 1
ATOM 697 C C . GLU A 1 94 ? 3.113 -19.156 8.07 1 89.69 94 GLU A C 1
ATOM 699 O O . GLU A 1 94 ? 3.473 -20.188 8.633 1 89.69 94 GLU A O 1
ATOM 704 N N . HIS A 1 95 ? 2.43 -19.156 6.953 1 89.38 95 HIS A N 1
ATOM 705 C CA . HIS A 1 95 ? 1.891 -20.406 6.418 1 89.38 95 HIS A CA 1
ATOM 706 C C . HIS A 1 95 ? 2.471 -20.703 5.039 1 89.38 95 HIS A C 1
ATOM 708 O O . HIS A 1 95 ? 1.987 -21.609 4.344 1 89.38 95 HIS A O 1
ATOM 714 N N . ALA A 1 96 ? 3.455 -19.922 4.609 1 86.31 96 ALA A N 1
ATOM 715 C CA . ALA A 1 96 ? 4.117 -20.078 3.318 1 86.31 96 ALA A CA 1
ATOM 716 C C . ALA A 1 96 ? 3.125 -19.938 2.17 1 86.31 96 ALA A C 1
ATOM 718 O O . ALA A 1 96 ? 3.145 -20.719 1.218 1 86.31 96 ALA A O 1
ATOM 719 N N . TYR A 1 97 ? 2.141 -19.109 2.342 1 92.94 97 TYR A N 1
ATOM 720 C CA . TYR A 1 97 ? 1.183 -18.734 1.307 1 92.94 97 TYR A CA 1
ATOM 721 C C . TYR A 1 97 ? 1.587 -17.422 0.636 1 92.94 97 TYR A C 1
ATOM 723 O O . TYR A 1 97 ? 2.189 -16.547 1.271 1 92.94 97 TYR A O 1
ATOM 731 N N . ALA A 1 98 ? 1.229 -17.328 -0.615 1 95.38 98 ALA A N 1
ATOM 732 C CA . ALA A 1 98 ? 1.417 -16.094 -1.357 1 95.38 98 ALA A CA 1
ATOM 733 C C . ALA A 1 98 ? 0.081 -15.398 -1.611 1 95.38 98 ALA A C 1
ATOM 735 O O . ALA A 1 98 ? -0.978 -16.016 -1.512 1 95.38 98 ALA A O 1
ATOM 736 N N . LEU A 1 99 ? 0.186 -14.117 -1.844 1 97.38 99 LEU A N 1
ATOM 737 C CA . LEU A 1 99 ? -0.98 -13.344 -2.26 1 97.38 99 LEU A CA 1
ATOM 738 C C . LEU A 1 99 ? -0.927 -13.047 -3.754 1 97.38 99 LEU A C 1
ATOM 740 O O . LEU A 1 99 ? 0.044 -12.453 -4.238 1 97.38 99 LEU A O 1
ATOM 744 N N . MET A 1 100 ? -1.918 -13.484 -4.434 1 97.19 100 MET A N 1
ATOM 745 C CA . MET A 1 100 ? -2.086 -13.117 -5.836 1 97.19 100 MET A CA 1
ATOM 746 C C . MET A 1 100 ? -2.99 -11.891 -5.973 1 97.19 100 MET A C 1
ATOM 748 O O . MET A 1 100 ? -4.16 -11.938 -5.594 1 97.19 100 MET A O 1
ATOM 752 N N . LEU A 1 101 ? -2.402 -10.812 -6.441 1 96 101 LEU A N 1
ATOM 753 C CA . LEU A 1 101 ? -3.1 -9.539 -6.574 1 96 101 LEU A CA 1
ATOM 754 C C . LEU A 1 101 ? -3.318 -9.188 -8.039 1 96 101 LEU A C 1
ATOM 756 O O . LEU A 1 101 ? -2.395 -9.289 -8.852 1 96 101 LEU A O 1
ATOM 760 N N . GLN A 1 102 ? -4.559 -8.797 -8.391 1 94.62 102 GLN A N 1
ATOM 761 C CA . GLN A 1 102 ? -4.84 -8.391 -9.766 1 94.62 102 GLN A CA 1
ATOM 762 C C . GLN A 1 102 ? -5.922 -7.316 -9.812 1 94.62 102 GLN A C 1
ATOM 764 O O . GLN A 1 102 ? -6.906 -7.387 -9.07 1 94.62 102 GLN A O 1
ATOM 769 N N . MET A 1 103 ? -5.707 -6.359 -10.656 1 92.75 103 MET A N 1
ATOM 770 C CA . MET A 1 103 ? -6.703 -5.32 -10.891 1 92.75 103 MET A CA 1
ATOM 771 C C . MET A 1 103 ? -7.691 -5.754 -11.969 1 92.75 103 MET A C 1
ATOM 773 O O . MET A 1 103 ? -7.332 -6.492 -12.891 1 92.75 103 MET A O 1
ATOM 777 N N . ALA A 1 104 ? -8.883 -5.375 -11.789 1 92.12 104 ALA A N 1
ATOM 778 C CA . ALA A 1 104 ? -9.93 -5.617 -12.781 1 92.12 104 ALA A CA 1
ATOM 779 C C . ALA A 1 104 ? -10.672 -4.328 -13.125 1 92.12 104 ALA A C 1
ATOM 781 O O . ALA A 1 104 ? -10.859 -3.465 -12.266 1 92.12 104 ALA A O 1
ATOM 782 N N . GLY A 1 105 ? -11.133 -4.242 -14.352 1 88.5 105 GLY A N 1
ATOM 783 C CA . GLY A 1 105 ? -11.797 -3.029 -14.805 1 88.5 105 GLY A CA 1
ATOM 784 C C . GLY A 1 105 ? -13.281 -3.021 -14.516 1 88.5 105 GLY A C 1
ATOM 785 O O . GLY A 1 105 ? -13.891 -1.956 -14.398 1 88.5 105 GLY A O 1
ATOM 786 N N . ASP A 1 106 ? -13.852 -4.223 -14.461 1 90.44 106 ASP A N 1
ATOM 787 C CA . ASP A 1 106 ? -15.289 -4.324 -14.219 1 90.44 106 ASP A CA 1
ATOM 788 C C . ASP A 1 106 ? -15.648 -5.656 -13.562 1 90.44 106 ASP A C 1
ATOM 790 O O . ASP A 1 106 ? -14.766 -6.469 -13.281 1 90.44 106 ASP A O 1
ATOM 794 N N . GLN A 1 107 ? -16.922 -5.828 -13.305 1 90.44 107 GLN A N 1
ATOM 795 C CA . GLN A 1 107 ? -17.391 -6.988 -12.555 1 90.44 107 GLN A CA 1
ATOM 796 C C . GLN A 1 107 ? -17.203 -8.273 -13.359 1 90.44 107 GLN A C 1
ATOM 798 O O . GLN A 1 107 ? -16.859 -9.312 -12.805 1 90.44 107 GLN A O 1
ATOM 803 N N . GLU A 1 108 ? -17.469 -8.188 -14.602 1 91.06 108 GLU A N 1
ATOM 804 C CA . GLU A 1 108 ? -17.312 -9.359 -15.461 1 91.06 108 GLU A CA 1
ATOM 805 C C . GLU A 1 108 ? -15.875 -9.867 -15.453 1 91.06 108 GLU A C 1
ATOM 807 O O . GLU A 1 108 ? -15.641 -11.078 -15.367 1 91.06 108 GLU A O 1
ATOM 812 N N . GLN A 1 109 ? -15.008 -8.906 -15.539 1 92.38 109 GLN A N 1
ATOM 813 C CA . GLN A 1 109 ? -13.602 -9.281 -15.508 1 92.38 109 GLN A CA 1
ATOM 814 C C . GLN A 1 109 ?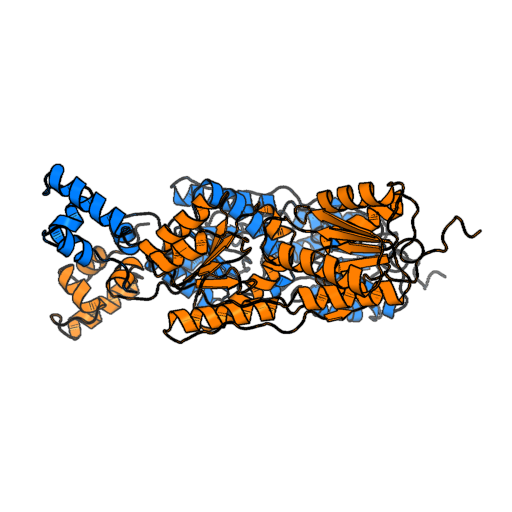 -13.211 -9.891 -14.164 1 92.38 109 GLN A C 1
ATOM 816 O O . GLN A 1 109 ? -12.43 -10.844 -14.109 1 92.38 109 GLN A O 1
ATOM 821 N N . GLU A 1 110 ? -13.742 -9.422 -13.086 1 94.25 110 GLU A N 1
ATOM 822 C CA . GLU A 1 110 ? -13.469 -9.969 -11.758 1 94.25 110 GLU A CA 1
ATOM 823 C C . GLU A 1 110 ? -13.898 -11.438 -11.672 1 94.25 110 GLU A C 1
ATOM 825 O O . GLU A 1 110 ? -13.156 -12.273 -11.172 1 94.25 110 GLU A O 1
ATOM 830 N N . ILE A 1 111 ? -15.07 -11.664 -12.188 1 93.94 111 ILE A N 1
ATOM 831 C CA . ILE A 1 111 ? -15.625 -13.008 -12.125 1 93.94 111 ILE A CA 1
ATOM 832 C C . ILE A 1 111 ? -14.812 -13.945 -13.016 1 93.94 111 ILE A C 1
ATOM 834 O O . ILE A 1 111 ? -14.492 -15.07 -12.617 1 93.94 111 ILE A O 1
ATOM 838 N N . GLU A 1 112 ? -14.438 -13.406 -14.117 1 91.44 112 GLU A N 1
ATOM 839 C CA . GLU A 1 112 ? -13.633 -14.211 -15.031 1 91.44 112 GLU A CA 1
ATOM 840 C C . GLU A 1 112 ? -12.281 -14.562 -14.414 1 91.44 112 GLU A C 1
ATOM 842 O O . GLU A 1 112 ? -11.797 -15.68 -14.562 1 91.44 112 GLU A O 1
ATOM 847 N N . VAL A 1 113 ? -11.727 -13.625 -13.734 1 92.38 113 VAL A N 1
ATOM 848 C CA . VAL A 1 113 ? -10.445 -13.859 -13.086 1 92.38 113 VAL A CA 1
ATOM 849 C C . VAL A 1 113 ? -10.602 -14.922 -12 1 92.38 113 VAL A C 1
ATOM 851 O O . VAL A 1 113 ? -9.773 -15.828 -11.883 1 92.38 113 VAL A O 1
ATOM 854 N N . CYS A 1 114 ? -11.664 -14.883 -11.234 1 92.62 114 CYS A N 1
ATOM 855 C CA . CYS A 1 114 ? -11.938 -15.883 -10.203 1 92.62 114 CYS A CA 1
ATOM 856 C C . CYS A 1 114 ? -12.047 -17.266 -10.82 1 92.62 114 CYS A C 1
ATOM 858 O O . CYS A 1 114 ? -11.445 -18.219 -10.328 1 92.62 114 CYS A O 1
ATOM 860 N N . ARG A 1 115 ? -12.75 -17.328 -11.914 1 88.12 115 ARG A N 1
ATOM 861 C CA . ARG A 1 115 ? -12.961 -18.609 -12.594 1 88.12 115 ARG A CA 1
ATOM 862 C C . ARG A 1 115 ? -11.641 -19.156 -13.125 1 88.12 115 ARG A C 1
ATOM 864 O O . ARG A 1 115 ? -11.359 -20.344 -12.969 1 88.12 115 ARG A O 1
ATOM 871 N N . ARG A 1 116 ? -10.93 -18.25 -13.68 1 85.69 116 ARG A N 1
ATOM 872 C CA . ARG A 1 116 ? -9.641 -18.656 -14.242 1 85.69 116 ARG A CA 1
ATOM 873 C C . ARG A 1 116 ? -8.688 -19.125 -13.148 1 85.69 116 ARG A C 1
ATOM 875 O O . ARG A 1 116 ? -8.086 -20.188 -13.25 1 85.69 116 ARG A O 1
ATOM 882 N N . TRP A 1 117 ? -8.57 -18.359 -12.07 1 90.56 117 TRP A N 1
ATOM 883 C CA . TRP A 1 117 ? -7.676 -18.703 -10.969 1 90.56 117 TRP A CA 1
ATOM 884 C C . TRP A 1 117 ? -8.055 -20.047 -10.359 1 90.56 117 TRP A C 1
ATOM 886 O O . TRP A 1 117 ? -7.18 -20.859 -10.07 1 90.56 117 TRP A O 1
ATOM 896 N N . TRP A 1 118 ? -9.32 -20.219 -10.188 1 86.94 118 TRP A N 1
ATOM 897 C CA . TRP A 1 118 ? -9.789 -21.453 -9.555 1 86.94 118 TRP A CA 1
ATOM 898 C C . TRP A 1 118 ? -9.617 -22.641 -10.492 1 86.94 118 TRP A C 1
ATOM 900 O O . TRP A 1 118 ? -9.094 -23.688 -10.086 1 86.94 118 TRP A O 1
ATOM 910 N N . GLY A 1 119 ? -10.008 -22.453 -11.68 1 80.69 119 GLY A N 1
ATOM 911 C CA . GLY A 1 119 ? -9.938 -23.531 -12.664 1 80.69 119 GLY A CA 1
ATOM 912 C C . GLY A 1 119 ? -8.516 -23.984 -12.945 1 80.69 119 GLY A C 1
ATOM 913 O O . GLY A 1 119 ? -8.266 -25.172 -13.133 1 80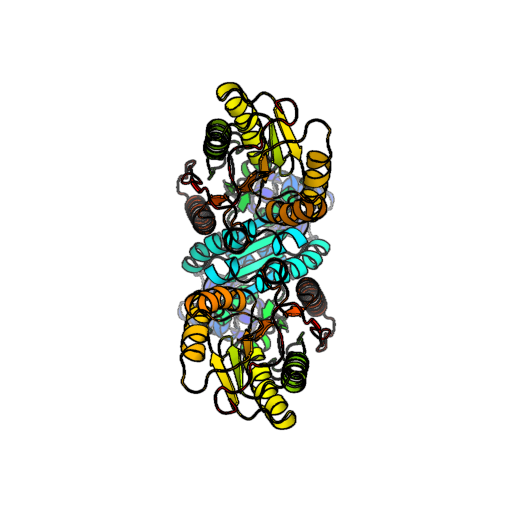.69 119 GLY A O 1
ATOM 914 N N . GLU A 1 120 ? -7.652 -23.016 -12.945 1 77.19 120 GLU A N 1
ATOM 915 C CA . GLU A 1 120 ? -6.254 -23.312 -13.242 1 77.19 120 GLU A CA 1
ATOM 916 C C . GLU A 1 120 ? -5.469 -23.625 -11.977 1 77.19 120 GLU A C 1
ATOM 918 O O . GLU A 1 120 ? -4.246 -23.766 -12.016 1 77.19 120 GLU A O 1
ATOM 923 N N . ARG A 1 121 ? -6.113 -23.594 -10.805 1 84.31 121 ARG A N 1
ATOM 924 C CA . ARG A 1 121 ? -5.539 -23.922 -9.508 1 84.31 121 ARG A CA 1
ATOM 925 C C . ARG A 1 121 ? -4.426 -22.938 -9.141 1 84.31 121 ARG A C 1
ATOM 927 O O . ARG A 1 121 ? -3.357 -23.344 -8.688 1 84.31 121 ARG A O 1
ATOM 934 N N . ARG A 1 122 ? -4.727 -21.75 -9.453 1 88.81 122 ARG A N 1
ATOM 935 C CA . ARG A 1 122 ? -3.756 -20.703 -9.156 1 88.81 122 ARG A CA 1
ATOM 936 C C . ARG A 1 122 ? -3.904 -20.219 -7.723 1 88.81 122 ARG A C 1
ATOM 938 O O . ARG A 1 122 ? -2.967 -19.656 -7.156 1 88.81 122 ARG A O 1
ATOM 945 N N . VAL A 1 123 ? -5.113 -20.406 -7.188 1 93.94 123 VAL A N 1
ATOM 946 C CA . VAL A 1 123 ? -5.363 -19.984 -5.816 1 93.94 123 VAL A CA 1
ATOM 947 C C . VAL A 1 123 ? -6.176 -21.062 -5.086 1 93.94 123 VAL A C 1
ATOM 949 O O . VAL A 1 123 ? -6.863 -21.859 -5.715 1 93.94 123 VAL A O 1
ATOM 952 N N . ASP A 1 124 ? -6.043 -21.016 -3.77 1 94.94 124 ASP A N 1
ATOM 953 C CA . ASP A 1 124 ? -6.832 -21.906 -2.928 1 94.94 124 ASP A CA 1
ATOM 954 C C . ASP A 1 124 ? -8.07 -21.203 -2.387 1 94.94 124 ASP A C 1
ATOM 956 O O . ASP A 1 124 ? -8.992 -21.844 -1.884 1 94.94 124 ASP A O 1
ATOM 960 N N . GLY A 1 125 ? -8.148 -19.953 -2.486 1 97.31 125 GLY A N 1
ATOM 961 C CA . GLY A 1 125 ? -9.242 -19.109 -2.023 1 97.31 125 GLY A CA 1
ATOM 962 C C . GLY A 1 125 ? -9.07 -17.656 -2.4 1 97.31 125 GLY A C 1
ATOM 963 O O . GLY A 1 125 ? -8.016 -17.25 -2.895 1 97.31 125 GLY A O 1
ATOM 964 N N . VAL A 1 126 ? -10.18 -16.859 -2.199 1 98.25 126 VAL A N 1
ATOM 965 C CA . VAL A 1 126 ? -10.102 -15.453 -2.584 1 98.25 126 VAL A CA 1
ATOM 966 C C . VAL A 1 126 ? -10.766 -14.586 -1.513 1 98.25 126 VAL A C 1
ATOM 968 O O . VAL A 1 126 ? -11.625 -15.062 -0.769 1 98.25 126 VAL A O 1
ATOM 971 N N . PHE A 1 127 ? -10.281 -13.383 -1.415 1 98.19 127 PHE A N 1
ATOM 972 C CA . PHE A 1 127 ? -10.992 -12.336 -0.694 1 98.19 127 PHE A CA 1
ATOM 973 C C . PHE A 1 127 ? -11.945 -11.586 -1.623 1 98.19 127 PHE A C 1
ATOM 975 O O . PHE A 1 127 ? -11.562 -11.211 -2.736 1 98.19 127 PHE A O 1
ATOM 982 N N . LEU A 1 128 ? -13.148 -11.398 -1.194 1 97.31 128 LEU A N 1
ATOM 983 C CA . LEU A 1 128 ? -14.07 -10.508 -1.896 1 97.31 128 LEU A CA 1
ATOM 984 C C . LEU A 1 128 ? -14.141 -9.141 -1.217 1 97.31 128 LEU A C 1
ATOM 986 O O . LEU A 1 128 ? -14.805 -8.992 -0.189 1 97.31 128 LEU A O 1
ATOM 990 N N . MET A 1 129 ? -13.477 -8.266 -1.772 1 94.25 129 MET A N 1
ATOM 991 C CA . MET A 1 129 ? -13.391 -6.91 -1.226 1 94.25 129 MET A CA 1
ATOM 992 C C . MET A 1 129 ? -14.312 -5.961 -1.989 1 94.25 129 MET A C 1
ATOM 994 O O . MET A 1 129 ? -14.695 -6.238 -3.127 1 94.25 129 MET A O 1
ATOM 998 N N . ASP A 1 130 ? -14.703 -4.855 -1.389 1 92.62 130 ASP A N 1
ATOM 999 C CA . ASP A 1 130 ? -15.57 -3.854 -1.994 1 92.62 130 ASP A CA 1
ATOM 1000 C C . ASP A 1 130 ? -16.875 -4.48 -2.486 1 92.62 130 ASP A C 1
ATOM 1002 O O . ASP A 1 130 ? -17.25 -4.309 -3.648 1 92.62 130 ASP A O 1
ATOM 1006 N N . LEU A 1 131 ? -17.484 -5.121 -1.541 1 94.19 131 LEU A N 1
ATOM 1007 C CA . LEU A 1 131 ? -18.75 -5.742 -1.909 1 94.19 131 LEU A CA 1
ATOM 1008 C C . LEU A 1 131 ? -19.766 -4.688 -2.357 1 94.19 131 LEU A C 1
ATOM 1010 O O . LEU A 1 131 ? -19.781 -3.57 -1.837 1 94.19 131 LEU A O 1
ATOM 1014 N N . ARG A 1 132 ? -20.547 -5.18 -3.215 1 93.19 132 ARG A N 1
ATOM 1015 C CA . ARG A 1 132 ? -21.625 -4.332 -3.723 1 93.19 132 ARG A CA 1
ATOM 1016 C C . ARG A 1 132 ? -22.984 -4.852 -3.279 1 93.19 132 ARG A C 1
ATOM 1018 O O . ARG A 1 132 ? -23.109 -6.004 -2.865 1 93.19 132 ARG A O 1
ATOM 1025 N N . THR A 1 133 ? -24.062 -4.031 -3.248 1 87.44 133 THR A N 1
ATOM 1026 C CA . THR A 1 133 ? -25.406 -4.41 -2.832 1 87.44 133 THR A CA 1
ATOM 1027 C C . THR A 1 133 ? -25.906 -5.605 -3.639 1 87.44 133 THR A C 1
ATOM 1029 O O . THR A 1 133 ? -26.516 -6.516 -3.088 1 87.44 133 THR A O 1
ATOM 1032 N N . ASP A 1 134 ? -25.656 -5.633 -4.918 1 86.81 134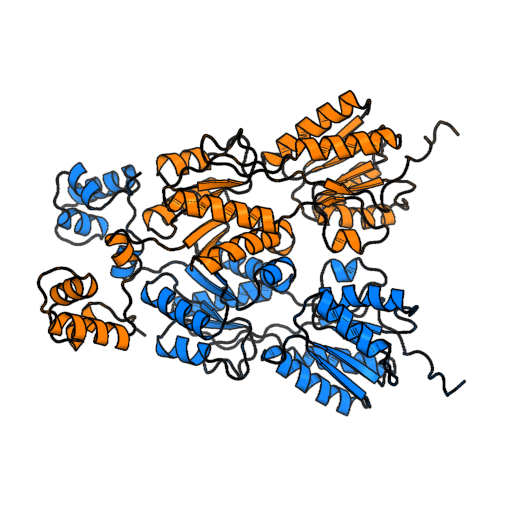 ASP A N 1
ATOM 1033 C CA . ASP A 1 134 ? -25.938 -6.773 -5.781 1 86.81 134 ASP A CA 1
ATOM 1034 C C . ASP A 1 134 ? -24.656 -7.324 -6.406 1 86.81 134 ASP A C 1
ATOM 1036 O O . ASP A 1 134 ? -24.469 -7.262 -7.625 1 86.81 134 ASP A O 1
ATOM 1040 N N . ASP A 1 135 ? -23.906 -8.016 -5.512 1 93.25 135 ASP A N 1
ATOM 1041 C CA . ASP A 1 135 ? -22.562 -8.43 -5.941 1 93.25 135 ASP A CA 1
ATOM 1042 C C . ASP A 1 135 ? -22.609 -9.797 -6.625 1 93.25 135 ASP A C 1
ATOM 1044 O O . ASP A 1 135 ? -22.719 -10.828 -5.957 1 93.25 135 ASP A O 1
ATOM 1048 N N . GLU A 1 136 ? -22.453 -9.859 -7.883 1 93.69 136 GLU A N 1
ATOM 1049 C CA . GLU A 1 136 ? -22.547 -11.086 -8.672 1 93.69 136 GLU A CA 1
ATOM 1050 C C . GLU A 1 136 ? -21.375 -12.023 -8.383 1 93.69 136 GLU A C 1
ATOM 1052 O O . GLU A 1 136 ? -21.453 -13.219 -8.664 1 93.69 136 GLU A O 1
ATOM 1057 N N . ARG A 1 137 ? -20.359 -11.508 -7.828 1 95.56 137 ARG A N 1
ATOM 1058 C CA . ARG A 1 137 ? -19.203 -12.352 -7.516 1 95.56 137 ARG A CA 1
ATOM 1059 C C . ARG A 1 137 ? -19.578 -13.43 -6.504 1 95.56 137 ARG A C 1
ATOM 1061 O O . ARG A 1 137 ? -19.047 -14.547 -6.551 1 95.56 137 ARG A O 1
ATOM 1068 N N . VAL A 1 138 ? -20.438 -13.078 -5.57 1 96.31 138 VAL A N 1
ATOM 1069 C CA . VAL A 1 138 ? -20.812 -13.977 -4.48 1 96.31 138 VAL A CA 1
ATOM 1070 C C . VAL A 1 138 ? -21.438 -15.25 -5.047 1 96.31 138 VAL A C 1
ATOM 1072 O O . VAL A 1 138 ? -21.016 -16.359 -4.707 1 96.31 138 VAL A O 1
ATOM 1075 N N . GLY A 1 139 ? -22.391 -15.055 -5.906 1 94.31 139 GLY A N 1
ATOM 1076 C CA . GLY A 1 139 ? -23 -16.203 -6.555 1 94.31 139 GLY A CA 1
ATOM 1077 C C . GLY A 1 139 ? -22.016 -17 -7.395 1 94.31 139 GLY A C 1
ATOM 1078 O O . GLY A 1 139 ? -22.031 -18.234 -7.387 1 94.31 139 GLY A O 1
ATOM 1079 N N . ALA A 1 140 ? -21.141 -16.297 -8.094 1 92.81 140 ALA A N 1
ATOM 1080 C CA . ALA A 1 140 ? -20.188 -16.922 -8.992 1 92.81 140 ALA A CA 1
ATOM 1081 C C . ALA A 1 140 ? -19.219 -17.828 -8.227 1 92.81 140 ALA A C 1
ATOM 1083 O O . ALA A 1 140 ? -18.969 -18.969 -8.633 1 92.81 140 ALA A O 1
ATOM 1084 N N . VAL A 1 141 ? -18.672 -17.312 -7.055 1 94.88 141 VAL A N 1
ATOM 1085 C CA . VAL A 1 141 ? -17.688 -18.078 -6.312 1 94.88 141 VAL A CA 1
ATOM 1086 C C . VAL A 1 141 ? -18.359 -19.281 -5.652 1 94.88 141 VAL A C 1
ATOM 1088 O O . VAL A 1 141 ? -17.75 -20.359 -5.539 1 94.88 141 VAL A O 1
ATOM 1091 N N . ARG A 1 142 ? -19.578 -19.141 -5.238 1 92.38 142 ARG A N 1
ATOM 1092 C CA . ARG A 1 142 ? -20.328 -20.25 -4.652 1 92.38 142 ARG A CA 1
ATOM 1093 C C . ARG A 1 142 ? -20.594 -21.344 -5.688 1 92.38 142 ARG A C 1
ATOM 1095 O O . ARG A 1 142 ? -20.453 -22.531 -5.398 1 92.38 142 ARG A O 1
ATOM 1102 N N . GLU A 1 143 ? -20.9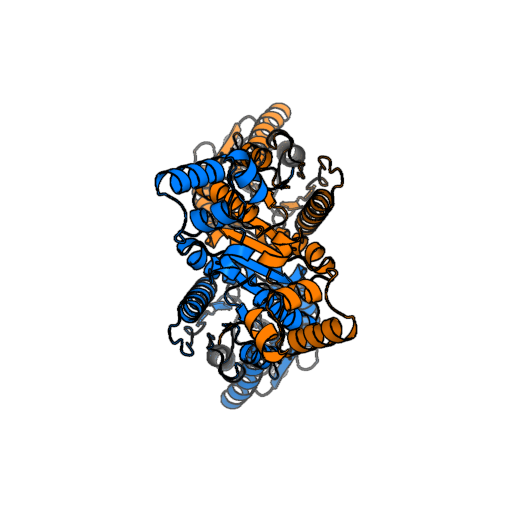69 -20.875 -6.832 1 88.31 143 GLU A N 1
ATOM 1103 C CA . GLU A 1 143 ? -21.312 -21.797 -7.91 1 88.31 143 GLU A CA 1
ATOM 1104 C C . GLU A 1 143 ? -20.125 -22.672 -8.289 1 88.31 143 GLU A C 1
ATOM 1106 O O . GLU A 1 143 ? -20.281 -23.875 -8.516 1 88.31 143 GLU A O 1
ATOM 1111 N N . ILE A 1 144 ? -19 -22.078 -8.328 1 86.38 144 ILE A N 1
ATOM 1112 C CA . ILE A 1 144 ? -17.859 -22.844 -8.805 1 86.38 144 ILE A CA 1
ATOM 1113 C C . ILE A 1 144 ? -17.156 -23.516 -7.625 1 86.38 144 ILE A C 1
ATOM 1115 O O . ILE A 1 144 ? -16.234 -24.312 -7.812 1 86.38 144 ILE A O 1
ATOM 1119 N N . GLY A 1 145 ? -17.578 -23.156 -6.359 1 89.5 145 GLY A N 1
ATOM 1120 C CA . GLY A 1 145 ? -17.031 -23.797 -5.172 1 89.5 145 GLY A CA 1
ATOM 1121 C C . GLY A 1 145 ? -15.703 -23.219 -4.742 1 89.5 145 GLY A C 1
ATOM 1122 O O . GLY A 1 145 ? -14.898 -23.906 -4.109 1 89.5 145 GLY A O 1
ATOM 1123 N N . LEU A 1 146 ? -15.383 -22.031 -5.133 1 92.88 146 LEU A N 1
ATOM 1124 C CA . LEU A 1 146 ? -14.164 -21.328 -4.738 1 92.88 146 LEU A CA 1
ATOM 1125 C C . LEU A 1 146 ? -14.289 -20.781 -3.318 1 92.88 146 LEU A C 1
ATOM 1127 O O . LEU A 1 146 ? -15.156 -19.953 -3.039 1 92.88 146 LEU A O 1
ATOM 1131 N N . PRO A 1 147 ? -13.422 -21.344 -2.342 1 96.62 147 PRO A N 1
ATOM 1132 C CA . PRO A 1 147 ? -13.453 -20.766 -0.998 1 96.62 147 PRO A CA 1
ATOM 1133 C C . PRO A 1 147 ? -13.242 -19.266 -1.002 1 96.62 147 PRO A C 1
ATOM 1135 O O . PRO A 1 147 ? -12.305 -18.766 -1.64 1 96.62 147 PRO A O 1
ATOM 1138 N N . ALA A 1 148 ? -14.156 -18.547 -0.318 1 98 148 ALA A N 1
ATOM 1139 C CA . ALA A 1 148 ? -14.086 -17.078 -0.326 1 98 148 ALA A CA 1
ATOM 1140 C C . ALA A 1 148 ? -14.492 -16.516 1.028 1 98 148 ALA A C 1
ATOM 1142 O O . ALA A 1 148 ? -15.336 -17.078 1.727 1 98 148 ALA A O 1
ATOM 1143 N N . VAL A 1 149 ? -13.844 -15.484 1.405 1 98.19 149 VAL A N 1
ATOM 1144 C CA . VAL A 1 149 ? -14.234 -14.664 2.547 1 98.19 149 VAL A CA 1
ATOM 1145 C C . VAL A 1 149 ? -14.586 -13.25 2.072 1 98.19 149 VAL A C 1
ATOM 1147 O O . VAL A 1 149 ? -13.828 -12.633 1.328 1 98.19 149 VAL A O 1
ATOM 1150 N N . ALA A 1 150 ? -15.758 -12.805 2.469 1 97.5 150 ALA A N 1
ATOM 1151 C CA . ALA A 1 150 ? -16.219 -11.461 2.115 1 97.5 150 ALA A CA 1
ATOM 1152 C C . ALA A 1 150 ? -15.766 -10.438 3.143 1 97.5 150 ALA A C 1
ATOM 1154 O O . ALA A 1 150 ? -15.922 -10.633 4.348 1 97.5 150 ALA A O 1
ATOM 1155 N N . ILE A 1 151 ? -15.188 -9.391 2.65 1 95.81 151 ILE A N 1
ATOM 1156 C CA . ILE A 1 151 ? -14.789 -8.266 3.49 1 95.81 151 ILE A CA 1
ATOM 1157 C C . ILE A 1 151 ? -15.852 -7.168 3.424 1 95.81 151 ILE A C 1
ATOM 1159 O O . ILE A 1 151 ? -15.758 -6.262 2.594 1 95.81 151 ILE A O 1
ATOM 1163 N N . GLY A 1 152 ? -16.781 -7.23 4.262 1 92.88 152 GLY A N 1
ATOM 1164 C CA . GLY A 1 152 ? -17.922 -6.324 4.242 1 92.88 152 GLY A CA 1
ATOM 1165 C C . GLY A 1 152 ? -19.141 -6.883 4.953 1 92.88 152 GLY A C 1
ATOM 1166 O O . GLY A 1 152 ? -19.062 -7.93 5.598 1 92.88 152 GLY A O 1
ATOM 1167 N N . PRO A 1 153 ? -20.234 -6.219 4.84 1 92.31 153 PRO A N 1
ATOM 1168 C CA . PRO A 1 153 ? -21.438 -6.609 5.582 1 92.31 153 PRO A CA 1
ATOM 1169 C C . PRO A 1 153 ? -21.969 -7.98 5.168 1 92.31 153 PRO A C 1
ATOM 1171 O O . PRO A 1 153 ? -22.062 -8.273 3.975 1 92.31 153 PRO A O 1
ATOM 1174 N N . PRO A 1 154 ? -22.375 -8.773 6.152 1 92.69 154 PRO A N 1
ATOM 1175 C CA . PRO A 1 154 ? -22.812 -10.141 5.863 1 92.69 154 PRO A CA 1
ATOM 1176 C C . PRO A 1 154 ? -24.109 -10.18 5.059 1 92.69 154 PRO A C 1
ATOM 1178 O O . PRO A 1 154 ? -24.359 -11.156 4.344 1 92.69 154 PRO A O 1
ATOM 1181 N N . GLU A 1 155 ? -24.844 -9.109 5.105 1 91.62 155 GLU A N 1
ATOM 1182 C CA . GLU A 1 155 ? -26.156 -9.078 4.441 1 91.62 155 GLU A CA 1
ATOM 1183 C C . GLU A 1 155 ? -26 -9.25 2.934 1 91.62 155 GLU A C 1
ATOM 1185 O O . GLU A 1 155 ? -26.922 -9.734 2.266 1 91.62 155 GLU A O 1
ATOM 1190 N N . VAL A 1 156 ? -24.812 -8.875 2.447 1 92.38 156 VAL A N 1
ATOM 1191 C CA . VAL A 1 156 ? -24.656 -8.938 1 1 92.38 156 VAL A CA 1
ATOM 1192 C C . VAL A 1 156 ? -23.672 -10.047 0.642 1 92.38 156 VAL A C 1
ATOM 1194 O O . VAL A 1 156 ? -23.281 -10.188 -0.52 1 92.38 156 VAL A O 1
ATOM 1197 N N . ALA A 1 157 ? -23.25 -10.852 1.579 1 93.44 157 ALA A N 1
ATOM 1198 C CA . ALA A 1 157 ? -22.219 -11.859 1.354 1 93.44 157 ALA A CA 1
ATOM 1199 C C . ALA A 1 157 ? -22.828 -13.188 0.902 1 93.44 157 ALA A C 1
ATOM 1201 O O . ALA A 1 157 ? -22.109 -14.117 0.551 1 93.44 157 ALA A O 1
ATOM 1202 N N . GLY A 1 158 ? -24.141 -13.359 0.864 1 90.62 158 GLY A N 1
ATOM 1203 C CA . GLY A 1 158 ? -24.859 -14.453 0.24 1 90.62 158 GLY A CA 1
ATOM 1204 C C . GLY A 1 158 ? -24.391 -15.82 0.706 1 90.62 158 GLY A C 1
ATOM 1205 O O . GLY A 1 158 ? -24.25 -16.734 -0.1 1 90.62 158 GLY A O 1
ATOM 1206 N N . GLY A 1 159 ? -23.984 -15.945 1.96 1 89.25 159 GLY A N 1
ATOM 1207 C CA . GLY A 1 159 ? -23.594 -17.234 2.492 1 89.25 159 GLY A CA 1
ATOM 1208 C C . GLY A 1 159 ? -22.078 -17.406 2.582 1 89.25 159 GLY A C 1
ATOM 1209 O O . GLY A 1 159 ? -21.594 -18.312 3.258 1 89.25 159 GLY A O 1
ATOM 1210 N N . VAL A 1 160 ? -21.359 -16.625 1.859 1 94.75 160 VAL A N 1
ATOM 1211 C CA . VAL A 1 160 ? -19.906 -16.578 2.037 1 94.75 160 VAL A CA 1
ATOM 1212 C C . V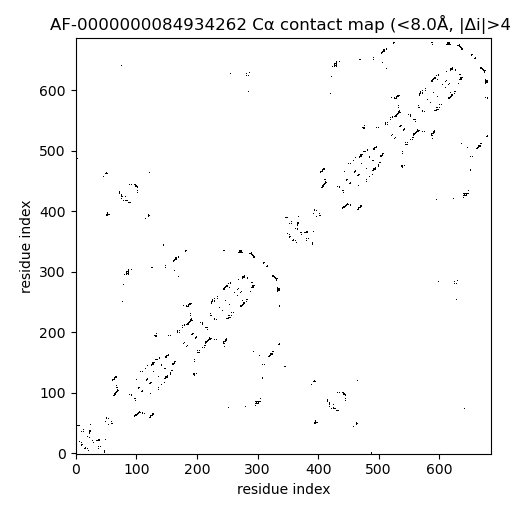AL A 1 160 ? -19.578 -15.969 3.396 1 94.75 160 VAL A C 1
ATOM 1214 O O . VAL A 1 160 ? -20.172 -14.969 3.799 1 94.75 160 VAL A O 1
ATOM 1217 N N . PRO A 1 161 ? -18.656 -16.656 4.184 1 96.94 161 PRO A N 1
ATOM 1218 C CA . PRO A 1 161 ? -18.297 -16.031 5.457 1 96.94 161 PRO A CA 1
ATOM 1219 C C . PRO A 1 161 ? -17.844 -14.578 5.301 1 96.94 161 PRO A C 1
ATOM 1221 O O . PRO A 1 161 ? -17.078 -14.258 4.387 1 96.94 161 PRO A O 1
ATOM 1224 N N . ALA A 1 162 ? -18.359 -13.766 6.199 1 96.75 162 ALA A N 1
ATOM 1225 C CA . ALA A 1 162 ? -18.094 -12.336 6.113 1 96.75 162 ALA A CA 1
ATOM 1226 C C . ALA A 1 162 ? -17.344 -11.844 7.355 1 96.75 162 ALA A C 1
ATOM 1228 O O . ALA A 1 162 ? -17.641 -12.266 8.469 1 96.75 162 ALA A O 1
ATOM 1229 N N . ILE A 1 163 ? -16.375 -11.07 7.141 1 95.75 163 ILE A N 1
ATOM 1230 C CA . ILE A 1 163 ? -15.688 -10.297 8.18 1 95.75 163 ILE A CA 1
ATOM 1231 C C . ILE A 1 163 ? -15.953 -8.812 7.969 1 95.75 163 ILE A C 1
ATOM 1233 O O . ILE A 1 163 ? -15.68 -8.266 6.895 1 95.75 163 ILE A O 1
ATOM 1237 N N . TRP A 1 164 ? -16.594 -8.125 8.953 1 92.75 164 TRP A N 1
ATOM 1238 C CA . TRP A 1 164 ? -16.953 -6.738 8.68 1 92.75 164 TRP A CA 1
ATOM 1239 C C . TRP A 1 164 ? -16.828 -5.883 9.938 1 92.75 164 TRP A C 1
ATOM 1241 O O . TRP A 1 164 ? -16.812 -6.406 11.055 1 92.75 164 TRP A O 1
ATOM 1251 N N . SER A 1 165 ? -16.594 -4.672 9.68 1 87.56 165 SER A N 1
ATOM 1252 C CA . SER A 1 165 ? -16.656 -3.676 10.742 1 87.56 165 SER A CA 1
ATOM 1253 C C . SER A 1 165 ? -18.047 -3.074 10.867 1 87.56 165 SER A C 1
ATOM 1255 O O . SER A 1 165 ? -18.75 -2.93 9.867 1 87.56 165 SER A O 1
ATOM 1257 N N . ASP A 1 166 ? -18.469 -2.742 12.023 1 87.12 166 ASP A N 1
ATOM 1258 C CA . ASP A 1 166 ? -19.781 -2.109 12.219 1 87.12 166 ASP A CA 1
ATOM 1259 C C . ASP A 1 166 ? -19.703 -0.614 11.914 1 87.12 166 ASP A C 1
ATOM 1261 O O . ASP A 1 166 ? -19.688 0.21 12.836 1 87.12 166 ASP A O 1
ATOM 1265 N N . ASP A 1 167 ? -19.797 -0.3 10.703 1 91.19 167 ASP A N 1
ATOM 1266 C CA . ASP A 1 167 ? -19.688 1.088 10.258 1 91.19 167 ASP A CA 1
ATOM 1267 C C . ASP A 1 167 ? -20.859 1.923 10.781 1 91.19 167 ASP A C 1
ATOM 1269 O O . ASP A 1 167 ? -20.719 3.123 11.016 1 91.19 167 ASP A O 1
ATOM 1273 N N . GLY A 1 168 ? -22 1.296 10.93 1 92 168 GLY A N 1
ATOM 1274 C CA . GLY A 1 168 ? -23.156 2.006 11.43 1 92 168 GLY A CA 1
ATOM 1275 C C . GLY A 1 168 ? -22.969 2.57 12.828 1 92 168 GLY A C 1
ATOM 1276 O O . GLY A 1 168 ? -23.297 3.729 13.086 1 92 168 GLY A O 1
ATOM 1277 N N . ALA A 1 169 ? -22.391 1.806 13.641 1 92.19 169 ALA A N 1
ATOM 1278 C CA . ALA A 1 169 ? -22.125 2.242 15.016 1 92.19 169 ALA A CA 1
ATOM 1279 C C . ALA A 1 169 ? -21.203 3.453 15.047 1 92.19 169 ALA A C 1
ATOM 1281 O O . ALA A 1 169 ? -21.391 4.371 15.844 1 92.19 169 ALA A O 1
ATOM 1282 N N . SER A 1 170 ? -20.234 3.406 14.195 1 93.31 170 SER A N 1
ATOM 1283 C CA . SER A 1 170 ? -19.297 4.52 14.133 1 93.31 170 SER A CA 1
ATOM 1284 C C . SER A 1 170 ? -19.969 5.789 13.625 1 93.31 170 SER A C 1
ATOM 1286 O O . SER A 1 170 ? -19.719 6.883 14.141 1 93.31 170 SER A O 1
ATOM 1288 N N . VAL A 1 171 ? -20.812 5.605 12.633 1 95.56 171 VAL A N 1
ATOM 1289 C CA . VAL A 1 171 ? -21.547 6.754 12.109 1 95.56 171 VAL A CA 1
ATOM 1290 C C . VAL A 1 171 ? -22.453 7.336 13.195 1 95.56 171 VAL A C 1
ATOM 1292 O O . VAL A 1 171 ? -22.5 8.555 13.383 1 95.56 171 VAL A O 1
ATOM 1295 N N . TYR A 1 172 ? -23.125 6.527 13.953 1 95.69 172 TYR A N 1
ATOM 1296 C CA . TYR A 1 172 ? -23.953 6.977 15.055 1 95.69 172 TYR A CA 1
ATOM 1297 C C . TYR A 1 172 ? -23.156 7.785 16.062 1 95.69 172 TYR A C 1
ATOM 1299 O O . TYR A 1 172 ? -23.578 8.859 16.5 1 95.69 172 TYR A O 1
ATOM 1307 N N . GLU A 1 173 ? -22.016 7.266 16.375 1 95.62 173 GLU A N 1
ATOM 1308 C CA . GLU A 1 173 ? -21.156 7.941 17.344 1 95.62 173 GLU A CA 1
ATOM 1309 C C . GLU A 1 173 ? -20.766 9.336 16.859 1 95.62 173 GLU A C 1
ATOM 1311 O O . GLU A 1 173 ? -20.828 10.297 17.625 1 95.62 173 GLU A O 1
ATOM 1316 N N . ILE A 1 174 ? -20.438 9.445 15.602 1 97.12 174 ILE A N 1
ATOM 1317 C CA . ILE A 1 174 ? -20 10.711 15.016 1 97.12 174 ILE A CA 1
ATOM 1318 C C . ILE A 1 174 ? -21.156 11.703 15.023 1 97.12 174 ILE A C 1
ATOM 1320 O O . ILE A 1 174 ? -21 12.852 15.461 1 97.12 174 ILE A O 1
ATOM 1324 N N . VAL A 1 175 ? -22.297 11.25 14.602 1 97.75 175 VAL A N 1
ATOM 1325 C CA . VAL A 1 175 ? -23.453 12.117 14.477 1 97.75 175 VAL A CA 1
ATOM 1326 C C . VAL A 1 175 ? -23.906 12.586 15.859 1 97.75 175 VAL A C 1
ATOM 1328 O O . VAL A 1 175 ? -24.188 13.766 16.062 1 97.75 175 VAL A O 1
ATOM 1331 N N . ARG A 1 176 ? -23.969 11.703 16.797 1 97.31 176 ARG A N 1
ATOM 1332 C CA . ARG A 1 176 ? -24.359 12.055 18.156 1 97.31 176 ARG A CA 1
ATOM 1333 C C . ARG A 1 176 ? -23.375 13.07 18.75 1 97.31 176 ARG A C 1
ATOM 1335 O O . ARG A 1 176 ? -23.797 14.016 19.422 1 97.31 176 ARG A O 1
ATOM 1342 N N . TYR A 1 177 ? -22.125 12.844 18.5 1 98.12 177 TYR A N 1
ATOM 1343 C CA . TYR A 1 177 ? -21.094 13.758 18.984 1 98.12 177 TYR A CA 1
ATOM 1344 C C . TYR A 1 177 ? -21.297 15.148 18.391 1 98.12 177 TYR A C 1
ATOM 1346 O O . TYR A 1 177 ? -21.312 16.141 19.125 1 98.12 177 TYR A O 1
ATOM 1354 N N . LEU A 1 178 ? -21.484 15.227 17.078 1 98.25 178 LEU A N 1
ATOM 1355 C CA . LEU A 1 178 ? -21.672 16.5 16.406 1 98.25 178 LEU A CA 1
ATOM 1356 C C . LEU A 1 178 ? -22.953 17.188 16.859 1 98.25 178 LEU A C 1
ATOM 1358 O O . LEU A 1 178 ? -22.984 18.406 17.031 1 98.25 178 LEU A O 1
ATOM 1362 N N . ALA A 1 179 ? -23.984 16.438 17.078 1 98.19 179 ALA A N 1
ATOM 1363 C CA . ALA A 1 179 ? -25.25 16.969 17.578 1 98.19 179 ALA A CA 1
ATOM 1364 C C . ALA A 1 179 ? -25.062 17.547 18.984 1 98.19 179 ALA A C 1
ATOM 1366 O O . ALA A 1 179 ? -25.609 18.625 19.281 1 98.19 179 ALA A O 1
ATOM 1367 N N . ALA A 1 180 ? -24.359 16.797 19.797 1 98 180 ALA A N 1
ATOM 1368 C CA . ALA A 1 180 ? -24.094 17.25 21.156 1 98 180 ALA A CA 1
ATOM 1369 C C . ALA A 1 180 ? -23.312 18.562 21.172 1 98 180 ALA A C 1
ATOM 1371 O O . ALA A 1 180 ? -23.516 19.406 22.047 1 98 180 ALA A O 1
ATOM 1372 N N . LEU A 1 181 ? -22.406 18.766 20.219 1 97.81 181 LEU A N 1
ATOM 1373 C CA . LEU A 1 181 ? -21.672 20 20.078 1 97.81 181 LEU A CA 1
ATOM 1374 C C . LEU A 1 181 ? -22.594 21.141 19.625 1 97.81 181 LEU A C 1
ATOM 1376 O O . LEU A 1 181 ? -22.234 22.312 19.75 1 97.81 181 LEU A O 1
ATOM 1380 N N . GLY A 1 182 ? -23.781 20.75 18.953 1 97.56 182 GLY A N 1
ATOM 1381 C CA . GLY A 1 182 ? -24.75 21.75 18.578 1 97.56 182 GLY A CA 1
ATOM 1382 C C . GLY A 1 182 ? -24.953 21.844 17.078 1 97.56 182 GLY A C 1
ATOM 1383 O O . GLY A 1 182 ? -25.719 22.672 16.594 1 97.56 182 GLY A O 1
ATOM 1384 N N . HIS A 1 183 ? -24.312 21 16.297 1 98 183 HIS A N 1
ATOM 1385 C CA . HIS A 1 183 ? -24.484 21.031 14.844 1 98 183 HIS A CA 1
ATOM 1386 C C . HIS A 1 183 ? -25.875 20.547 14.445 1 98 183 HIS A C 1
ATOM 1388 O O . HIS A 1 183 ? -26.406 19.594 15.023 1 98 183 HIS A O 1
ATOM 1394 N N . ARG A 1 184 ? -26.469 21.188 13.469 1 97.06 184 ARG A N 1
ATOM 1395 C CA . ARG A 1 184 ? -27.781 20.812 12.984 1 97.06 184 ARG A CA 1
ATOM 1396 C C . ARG A 1 184 ? -27.797 20.656 11.469 1 97.06 184 ARG A C 1
ATOM 1398 O O . ARG A 1 184 ? -28.75 20.125 10.898 1 97.06 184 ARG A O 1
ATOM 1405 N N . ARG A 1 185 ? -26.766 21.094 10.805 1 97.19 185 ARG A N 1
ATOM 1406 C CA . ARG A 1 185 ? -26.547 20.922 9.375 1 97.19 185 ARG A CA 1
ATOM 1407 C C . ARG A 1 185 ? -25.203 20.266 9.109 1 97.19 185 ARG A C 1
ATOM 1409 O O . ARG A 1 185 ? -24.156 20.906 9.258 1 97.19 185 ARG A O 1
ATOM 1416 N N . ILE A 1 186 ? -25.25 18.969 8.727 1 98.25 186 ILE A N 1
ATOM 1417 C CA . ILE A 1 186 ? -24 18.25 8.492 1 98.25 186 ILE A CA 1
ATOM 1418 C C . ILE A 1 186 ? -24.031 17.609 7.105 1 98.25 186 ILE A C 1
ATOM 1420 O O . ILE A 1 186 ? -25.094 17.469 6.504 1 98.25 186 ILE A O 1
ATOM 1424 N N . ALA A 1 187 ? -22.875 17.359 6.566 1 98.69 187 ALA A N 1
ATOM 1425 C CA . ALA A 1 187 ? -22.766 16.656 5.293 1 98.69 187 ALA A CA 1
ATOM 1426 C C . ALA A 1 187 ? -21.688 15.586 5.359 1 98.69 187 ALA A C 1
ATOM 1428 O O . ALA A 1 187 ? -20.703 15.727 6.09 1 98.69 187 ALA A O 1
ATOM 1429 N N . ARG A 1 188 ? -21.922 14.547 4.688 1 98.75 188 ARG A N 1
ATOM 1430 C CA . ARG A 1 188 ? -20.938 13.477 4.527 1 98.75 188 ARG A CA 1
ATOM 1431 C C . ARG A 1 188 ? -20.453 13.391 3.084 1 98.75 188 ARG A C 1
ATOM 1433 O O . ARG A 1 188 ? -21.266 13.336 2.158 1 98.75 188 ARG A O 1
ATOM 1440 N N . VAL A 1 189 ? -19.172 13.539 2.92 1 98.69 189 VAL A N 1
ATOM 1441 C CA . VAL A 1 189 ? -18.531 13.258 1.639 1 98.69 189 VAL A CA 1
ATOM 1442 C C . VAL A 1 189 ? -18.125 11.789 1.576 1 98.69 189 VAL A C 1
ATOM 1444 O O . VAL A 1 189 ? -17.125 11.398 2.176 1 98.69 189 VAL A O 1
ATOM 1447 N N . ALA A 1 190 ? -18.875 11.039 0.807 1 98.19 190 ALA A N 1
ATOM 1448 C CA . ALA A 1 190 ? -18.906 9.586 0.925 1 98.19 190 ALA A CA 1
ATOM 1449 C C . ALA A 1 190 ? -18.156 8.922 -0.226 1 98.19 190 ALA A C 1
ATOM 1451 O O . ALA A 1 190 ? -17.828 9.578 -1.219 1 98.19 190 ALA A O 1
ATOM 1452 N N . GLY A 1 191 ? -17.812 7.637 -0.058 1 94.81 191 GLY A N 1
ATOM 1453 C CA . GLY A 1 191 ? -17.312 6.82 -1.151 1 94.81 191 GLY A CA 1
ATOM 1454 C C . GLY A 1 191 ? -18.375 6.461 -2.168 1 94.81 191 GLY A C 1
ATOM 1455 O O . GLY A 1 191 ? -19.5 6.941 -2.084 1 94.81 191 GLY A O 1
ATOM 1456 N N . PRO A 1 192 ? -18 5.629 -3.139 1 93.12 192 PRO A N 1
ATOM 1457 C CA . PRO A 1 192 ? -18.938 5.246 -4.195 1 93.12 192 PRO A CA 1
ATOM 1458 C C . PRO A 1 192 ? -20.219 4.609 -3.646 1 93.12 192 PRO A C 1
ATOM 1460 O O . PRO A 1 192 ? -20.141 3.729 -2.787 1 93.12 192 PRO A O 1
ATOM 1463 N N . ALA A 1 193 ? -21.328 4.969 -4.191 1 95 193 ALA A N 1
ATOM 1464 C CA . ALA A 1 193 ? -22.656 4.562 -3.709 1 95 193 ALA A CA 1
ATOM 1465 C C . ALA A 1 193 ? -22.875 3.068 -3.918 1 95 193 ALA A C 1
ATOM 1467 O O . ALA A 1 193 ? -23.656 2.445 -3.188 1 95 193 ALA A O 1
ATOM 1468 N N . ALA A 1 194 ? -22.156 2.537 -4.816 1 92.75 194 ALA A N 1
ATOM 1469 C CA . ALA A 1 194 ? -22.391 1.146 -5.199 1 92.75 194 ALA A CA 1
ATOM 1470 C C . ALA A 1 194 ? -21.844 0.187 -4.145 1 92.75 194 ALA A C 1
ATOM 1472 O O . ALA A 1 194 ? -22.203 -0.994 -4.129 1 92.75 194 ALA A O 1
ATOM 1473 N N . PHE A 1 195 ? -21.016 0.65 -3.268 1 93.81 195 PHE A N 1
ATOM 1474 C CA . PHE A 1 195 ? -20.406 -0.224 -2.271 1 93.81 195 PHE A CA 1
ATOM 1475 C C . PHE A 1 195 ? -21.359 -0.479 -1.116 1 93.81 195 PHE A C 1
ATOM 1477 O O . PHE A 1 195 ? -22.016 0.448 -0.622 1 93.81 195 PHE A O 1
ATOM 1484 N N . ALA A 1 196 ? -21.391 -1.67 -0.64 1 94.88 196 ALA A N 1
ATOM 1485 C CA . ALA A 1 196 ? -22.297 -2.084 0.427 1 94.88 196 ALA A CA 1
ATOM 1486 C C . ALA A 1 196 ? -22 -1.345 1.726 1 94.88 196 ALA A C 1
ATOM 1488 O O . ALA A 1 196 ? -22.906 -0.95 2.453 1 94.88 196 ALA A O 1
ATOM 1489 N N . HIS A 1 197 ? -20.734 -1.193 2.062 1 92.69 197 HIS A N 1
ATOM 1490 C CA . HIS A 1 197 ? -20.391 -0.5 3.301 1 92.69 197 HIS A CA 1
ATOM 1491 C C . HIS A 1 197 ? -20.812 0.964 3.244 1 92.69 197 HIS A C 1
ATOM 1493 O O . HIS A 1 197 ? -21.156 1.555 4.27 1 92.69 197 HIS A O 1
ATOM 1499 N N . THR A 1 198 ? -20.75 1.572 2.033 1 95.5 198 THR A N 1
ATOM 1500 C CA . THR A 1 198 ? -21.219 2.941 1.86 1 95.5 198 THR A CA 1
ATOM 1501 C C . THR A 1 198 ? -22.734 3.031 2.117 1 95.5 198 THR A C 1
ATOM 1503 O O . THR A 1 198 ? -23.203 3.975 2.756 1 95.5 198 THR A O 1
ATOM 1506 N N . ALA A 1 199 ? -23.453 2.051 1.639 1 95.62 199 ALA A N 1
ATOM 1507 C CA . ALA A 1 199 ? -24.891 2.002 1.862 1 95.62 199 ALA A CA 1
ATOM 1508 C C . ALA A 1 199 ? -25.219 1.899 3.352 1 95.62 199 ALA A C 1
ATOM 1510 O O . ALA A 1 199 ? -26.156 2.527 3.832 1 95.62 199 ALA A O 1
ATOM 1511 N N . VAL A 1 200 ? -24.438 1.12 4.051 1 94.56 200 VAL A N 1
ATOM 1512 C CA . VAL A 1 200 ? -24.609 0.985 5.492 1 94.56 200 VAL A CA 1
ATOM 1513 C C . VAL A 1 200 ? -24.406 2.34 6.168 1 94.56 200 VAL A C 1
ATOM 1515 O O . VAL A 1 200 ? -25.203 2.738 7.027 1 94.56 200 VAL A O 1
ATOM 1518 N N . ARG A 1 201 ? -23.375 3.023 5.777 1 95.5 201 ARG A N 1
ATOM 1519 C CA . ARG A 1 201 ? -23.078 4.332 6.352 1 95.5 201 ARG A CA 1
ATOM 1520 C C . ARG A 1 201 ? -24.172 5.34 6.008 1 95.5 201 ARG A C 1
ATOM 1522 O O . ARG A 1 201 ? -24.531 6.172 6.84 1 95.5 201 ARG A O 1
ATOM 1529 N N . ASP A 1 202 ? -24.672 5.281 4.75 1 97.44 202 ASP A N 1
ATOM 1530 C CA . ASP A 1 202 ? -25.75 6.168 4.328 1 97.44 202 ASP A CA 1
ATOM 1531 C C . ASP A 1 202 ? -26.984 5.992 5.211 1 97.44 202 ASP A C 1
ATOM 1533 O O . ASP A 1 202 ? -27.547 6.969 5.707 1 97.44 202 ASP A O 1
ATOM 1537 N N . ALA A 1 203 ? -27.344 4.773 5.375 1 96.56 203 ALA A N 1
ATOM 1538 C CA . ALA A 1 203 ? -28.531 4.465 6.176 1 96.56 203 ALA A CA 1
ATOM 1539 C C . ALA A 1 203 ? -28.344 4.902 7.625 1 96.56 203 ALA A C 1
ATOM 1541 O O . ALA A 1 203 ? -29.25 5.469 8.234 1 96.56 203 ALA A O 1
ATOM 1542 N N . ALA A 1 204 ? -27.172 4.625 8.133 1 96.62 204 ALA A N 1
ATOM 1543 C CA . ALA A 1 204 ? -26.859 4.996 9.516 1 96.62 204 ALA A CA 1
ATOM 1544 C C . ALA A 1 204 ? -26.891 6.508 9.695 1 96.62 204 ALA A C 1
ATOM 1546 O O . ALA A 1 204 ? -27.359 7.008 10.727 1 96.62 204 ALA A O 1
ATOM 1547 N N . LEU A 1 205 ? -26.359 7.219 8.703 1 98.12 205 LEU A N 1
ATOM 1548 C CA . LEU A 1 205 ? -26.375 8.672 8.781 1 98.12 205 LEU A CA 1
ATOM 1549 C C . LEU A 1 205 ? -27.797 9.203 8.836 1 98.12 205 LEU A C 1
ATOM 1551 O O . LEU A 1 205 ? -28.109 10.078 9.641 1 98.12 205 LEU A O 1
ATOM 1555 N N . ALA A 1 206 ? -28.625 8.711 7.992 1 97.75 206 ALA A N 1
ATOM 1556 C CA . ALA A 1 206 ? -30.016 9.141 7.941 1 97.75 206 ALA A CA 1
ATOM 1557 C C . ALA A 1 206 ? -30.719 8.875 9.273 1 97.75 206 ALA A C 1
ATOM 1559 O O . ALA A 1 206 ? -31.375 9.758 9.82 1 97.75 206 ALA A O 1
ATOM 1560 N N . GLU A 1 207 ? -30.547 7.727 9.789 1 97.62 207 GLU A N 1
ATOM 1561 C CA . GLU A 1 207 ? -31.219 7.32 11.023 1 97.62 207 GLU A CA 1
ATOM 1562 C C . GLU A 1 207 ? -30.672 8.102 12.219 1 97.62 207 GLU A C 1
ATOM 1564 O O . GLU A 1 207 ? -31.453 8.625 13.023 1 97.62 207 GLU A O 1
ATOM 1569 N N . ALA A 1 208 ? -29.359 8.141 12.328 1 97.94 208 ALA A N 1
ATOM 1570 C CA . ALA A 1 208 ? -28.734 8.844 13.445 1 97.94 208 ALA A CA 1
ATOM 1571 C C . ALA A 1 208 ? -29.109 10.32 13.445 1 97.94 208 ALA A C 1
ATOM 1573 O O . ALA A 1 208 ? -29.312 10.914 14.508 1 97.94 208 ALA A O 1
ATOM 1574 N N . SER A 1 209 ? -29.188 10.891 12.234 1 98.12 209 SER A N 1
ATOM 1575 C CA . SER A 1 209 ? -29.547 12.305 12.125 1 98.12 209 SER A CA 1
ATOM 1576 C C . SER A 1 209 ? -30.984 12.547 12.594 1 98.12 209 SER A C 1
ATOM 1578 O O . SER A 1 209 ? -31.25 13.508 13.312 1 98.12 209 SER A O 1
ATOM 1580 N N . ARG A 1 210 ? -31.828 11.688 12.172 1 97 210 ARG A N 1
ATOM 1581 C CA . ARG A 1 210 ? -33.219 11.781 12.609 1 97 210 ARG A CA 1
ATOM 1582 C C . ARG A 1 210 ? -33.312 11.695 14.125 1 97 210 ARG A C 1
ATOM 1584 O O . ARG A 1 210 ? -34 12.516 14.75 1 97 210 ARG A O 1
ATOM 1591 N N . GLU A 1 211 ? -32.625 10.82 14.688 1 97.25 211 GLU A N 1
ATOM 1592 C CA . GLU A 1 211 ? -32.688 10.586 16.125 1 97.25 211 GLU A CA 1
ATOM 1593 C C . GLU A 1 211 ? -32.062 11.758 16.906 1 97.25 211 GLU A C 1
ATOM 1595 O O . GLU A 1 211 ? -32.531 12.086 18 1 97.25 211 GLU A O 1
ATOM 1600 N N . ALA A 1 212 ? -31.078 12.336 16.328 1 97.25 212 ALA A N 1
ATOM 1601 C CA . ALA A 1 212 ? -30.328 13.375 17.047 1 97.25 212 ALA A CA 1
ATOM 1602 C C . ALA A 1 212 ? -30.922 14.758 16.781 1 97.25 212 ALA A C 1
ATOM 1604 O O . ALA A 1 212 ? -30.453 15.75 17.344 1 97.25 212 ALA A O 1
ATOM 1605 N N . GLY A 1 213 ? -31.891 14.82 15.867 1 95.19 213 GLY A N 1
ATOM 1606 C CA . GLY A 1 213 ? -32.531 16.078 15.57 1 95.19 213 GLY A CA 1
ATOM 1607 C C . GLY A 1 213 ? -31.75 16.953 14.602 1 95.19 213 GLY A C 1
ATOM 1608 O O . GLY A 1 213 ? -31.844 18.172 14.633 1 95.19 213 GLY A O 1
ATOM 1609 N N . ILE A 1 214 ? -30.906 16.297 13.875 1 95 214 ILE A N 1
ATOM 1610 C CA . ILE A 1 214 ? -30.203 16.984 12.797 1 95 214 ILE A CA 1
ATOM 1611 C C . ILE A 1 214 ? -31.172 17.25 11.641 1 95 214 ILE A C 1
ATOM 1613 O O . ILE A 1 214 ? -31.75 16.312 11.086 1 95 214 ILE A O 1
ATOM 1617 N N . SER A 1 215 ? -31.391 18.438 11.305 1 87.75 215 SER A N 1
ATOM 1618 C CA . SER A 1 215 ? -32.406 18.844 10.352 1 87.75 215 SER A CA 1
ATOM 1619 C C . SER A 1 215 ? -31.984 18.547 8.914 1 87.75 215 SER A C 1
ATOM 1621 O O . SER A 1 215 ? -32.812 18.234 8.062 1 87.75 215 SER A O 1
ATOM 1623 N N . GLU A 1 216 ? -30.672 18.703 8.656 1 92 216 GLU A N 1
ATOM 1624 C CA . GLU A 1 216 ? -30.156 18.531 7.305 1 92 216 GLU A CA 1
ATOM 1625 C C . GLU A 1 216 ? -28.875 17.688 7.312 1 92 216 GLU A C 1
ATOM 1627 O O . GLU A 1 216 ? -27.875 18.078 7.91 1 92 216 GLU A O 1
ATOM 1632 N N . ALA A 1 217 ? -28.969 16.578 6.773 1 96.19 217 ALA A N 1
ATOM 1633 C CA . ALA A 1 217 ? -27.812 15.703 6.559 1 96.19 217 ALA A CA 1
ATOM 1634 C C . ALA A 1 217 ? -27.688 15.312 5.086 1 96.19 217 ALA A C 1
ATOM 1636 O O . ALA A 1 217 ? -28.5 14.547 4.57 1 96.19 217 ALA A O 1
ATOM 1637 N N . THR A 1 218 ? -26.734 15.898 4.43 1 97.06 218 THR A N 1
ATOM 1638 C CA . THR A 1 218 ? -26.531 15.68 3.004 1 97.06 218 THR A CA 1
ATOM 1639 C C . THR A 1 218 ? -25.422 14.664 2.762 1 97.06 218 THR A C 1
ATOM 1641 O O . THR A 1 218 ? -24.469 14.57 3.551 1 97.06 218 THR A O 1
ATOM 1644 N N . VAL A 1 219 ? -25.578 13.852 1.705 1 98.44 219 VAL A N 1
ATOM 1645 C CA . VAL A 1 219 ? -24.531 12.906 1.309 1 98.44 219 VAL A CA 1
ATOM 1646 C C . VAL A 1 219 ? -24.094 13.195 -0.126 1 98.44 219 VAL A C 1
ATOM 1648 O O . VAL A 1 219 ? -24.922 13.352 -1.02 1 98.44 219 VAL A O 1
ATOM 1651 N N . VAL A 1 220 ? -22.812 13.375 -0.32 1 98.62 220 VAL A N 1
ATOM 1652 C CA . VAL A 1 220 ? -22.234 13.5 -1.654 1 98.62 220 VAL A CA 1
ATOM 1653 C C . VAL A 1 220 ? -21.266 12.344 -1.914 1 98.62 220 VAL A C 1
ATOM 1655 O O . VAL A 1 220 ? -20.234 12.234 -1.263 1 98.62 220 VAL A O 1
ATOM 1658 N N . HIS A 1 221 ? -21.578 11.516 -2.879 1 98.25 221 HIS A N 1
ATOM 1659 C CA . HIS A 1 221 ? -20.734 10.359 -3.197 1 98.25 221 HIS A CA 1
ATOM 1660 C C . HIS A 1 221 ? -19.578 10.758 -4.113 1 98.25 221 HIS A C 1
ATOM 1662 O O . HIS A 1 221 ? -19.766 11.555 -5.035 1 98.25 221 HIS A O 1
ATOM 1668 N N . THR A 1 222 ? -18.406 10.219 -3.801 1 95.94 222 THR A N 1
ATOM 1669 C CA . THR A 1 222 ? -17.188 10.477 -4.539 1 95.94 222 THR A CA 1
ATOM 1670 C C . THR A 1 222 ? -16.422 9.18 -4.793 1 95.94 222 THR A C 1
ATOM 1672 O O . THR A 1 222 ? -16.969 8.086 -4.645 1 95.94 222 THR A O 1
ATOM 1675 N N . ASP A 1 223 ? -15.109 9.289 -5.215 1 90.75 223 ASP A N 1
ATOM 1676 C CA . ASP A 1 223 ? -14.328 8.117 -5.586 1 90.75 223 ASP A CA 1
ATOM 1677 C C . ASP A 1 223 ? -13.141 7.934 -4.648 1 90.75 223 ASP A C 1
ATOM 1679 O O . ASP A 1 223 ? -12.156 7.277 -5.008 1 90.75 223 ASP A O 1
ATOM 1683 N N . TYR A 1 224 ? -13.133 8.641 -3.504 1 91.38 224 TYR A N 1
ATOM 1684 C CA . TYR A 1 224 ? -12.164 8.516 -2.42 1 91.38 224 TYR A CA 1
ATOM 1685 C C . TYR A 1 224 ? -10.914 9.344 -2.707 1 91.38 224 TYR A C 1
ATOM 1687 O O . TYR A 1 224 ? -10.031 9.469 -1.854 1 91.38 224 TYR A O 1
ATOM 1695 N N . THR A 1 225 ? -10.828 9.961 -3.904 1 89.25 225 THR A N 1
ATOM 1696 C CA . THR A 1 225 ? -9.633 10.734 -4.238 1 89.25 225 THR A CA 1
ATOM 1697 C C . THR A 1 225 ? -9.68 12.109 -3.59 1 89.25 225 THR A C 1
ATOM 1699 O O . THR A 1 225 ? -10.758 12.648 -3.332 1 89.25 225 THR A O 1
ATOM 1702 N N . GLY A 1 226 ? -8.539 12.609 -3.393 1 91.19 226 GLY A N 1
ATOM 1703 C CA . GLY A 1 226 ? -8.445 13.961 -2.877 1 91.19 226 GLY A CA 1
ATOM 1704 C C . GLY A 1 226 ? -9.133 14.984 -3.764 1 91.19 226 GLY A C 1
ATOM 1705 O O . GLY A 1 226 ? -9.82 15.883 -3.271 1 91.19 226 GLY A O 1
ATOM 1706 N N . ASP A 1 227 ? -8.984 14.82 -5.043 1 91.75 227 ASP A N 1
ATOM 1707 C CA . ASP A 1 227 ? -9.578 15.758 -5.996 1 91.75 227 ASP A CA 1
ATOM 1708 C C . ASP A 1 227 ? -11.109 15.742 -5.898 1 91.75 227 ASP A C 1
ATOM 1710 O O . ASP A 1 227 ? -11.742 16.797 -5.859 1 91.75 227 ASP A O 1
ATOM 1714 N N . ALA A 1 228 ? -11.641 14.578 -5.848 1 94.44 228 ALA A N 1
ATOM 1715 C CA . ALA A 1 228 ? -13.094 14.461 -5.742 1 94.44 228 ALA A CA 1
ATOM 1716 C C . ALA A 1 228 ? -13.586 14.984 -4.395 1 94.44 228 ALA A C 1
ATOM 1718 O O . ALA A 1 228 ? -14.625 15.633 -4.316 1 94.44 228 ALA A O 1
ATOM 1719 N N . GLY A 1 229 ? -12.828 14.711 -3.369 1 96.5 229 GLY A N 1
ATOM 1720 C CA . GLY A 1 229 ? -13.164 15.219 -2.049 1 96.5 229 GLY A CA 1
ATOM 1721 C C . GLY A 1 229 ? -13.133 16.734 -1.971 1 96.5 229 GLY A C 1
ATOM 1722 O O . GLY A 1 229 ? -14.031 17.344 -1.389 1 96.5 229 GLY A O 1
ATOM 1723 N N . ALA A 1 230 ? -12.148 17.297 -2.609 1 96.94 230 ALA A N 1
ATOM 1724 C CA . ALA A 1 230 ? -12.031 18.75 -2.629 1 96.94 230 ALA A CA 1
ATOM 1725 C C . ALA A 1 230 ? -13.188 19.391 -3.395 1 96.94 230 ALA A C 1
ATOM 1727 O O . ALA A 1 230 ? -13.758 20.391 -2.949 1 96.94 230 ALA A O 1
ATOM 1728 N N . ARG A 1 231 ? -13.5 18.797 -4.492 1 98.12 231 ARG A N 1
ATOM 1729 C CA . ARG A 1 231 ? -14.602 19.312 -5.301 1 98.12 231 ARG A CA 1
ATOM 1730 C C . ARG A 1 231 ? -15.914 19.234 -4.535 1 98.12 231 ARG A C 1
ATOM 1732 O O . ARG A 1 231 ? -16.688 20.203 -4.543 1 98.12 231 ARG A O 1
ATOM 1739 N N . ALA A 1 232 ? -16.156 18.141 -3.877 1 98.62 232 ALA A N 1
ATOM 1740 C CA . ALA A 1 232 ? -17.375 17.969 -3.092 1 98.62 232 ALA A CA 1
ATOM 1741 C C . ALA A 1 232 ? -17.422 18.953 -1.93 1 98.62 232 ALA A C 1
ATOM 1743 O O . ALA A 1 232 ? -18.453 19.594 -1.69 1 98.62 232 ALA A O 1
ATOM 1744 N N . ALA A 1 233 ? -16.328 19.094 -1.226 1 98.56 233 ALA A N 1
ATOM 1745 C CA . ALA A 1 233 ? -16.25 20.016 -0.102 1 98.56 233 ALA A CA 1
ATOM 1746 C C . ALA A 1 233 ? -16.516 21.453 -0.557 1 98.56 233 ALA A C 1
ATOM 1748 O O . ALA A 1 233 ? -17.266 22.188 0.088 1 98.56 233 ALA A O 1
ATOM 1749 N N . ARG A 1 234 ? -15.898 21.781 -1.661 1 98.31 234 ARG A N 1
ATOM 1750 C CA . ARG A 1 234 ? -16.062 23.125 -2.199 1 98.31 234 ARG A CA 1
ATOM 1751 C C . ARG A 1 234 ? -17.531 23.406 -2.52 1 98.31 234 ARG A C 1
ATOM 1753 O O . ARG A 1 234 ? -18.078 24.453 -2.133 1 98.31 234 ARG A O 1
ATOM 1760 N N . ALA A 1 235 ? -18.156 22.516 -3.215 1 98.38 235 ALA A N 1
ATOM 1761 C CA . ALA A 1 235 ? -19.562 22.672 -3.58 1 98.38 235 ALA A CA 1
ATOM 1762 C C . ALA A 1 235 ? -20.438 22.828 -2.34 1 98.38 235 ALA A C 1
ATOM 1764 O O . ALA A 1 235 ? -21.344 23.672 -2.309 1 98.38 235 ALA A O 1
ATOM 1765 N N . LEU A 1 236 ? -20.172 22.062 -1.298 1 98.25 236 LEU A N 1
ATOM 1766 C CA . LEU A 1 236 ? -20.953 22.094 -0.065 1 98.25 236 LEU A CA 1
ATOM 1767 C C . LEU A 1 236 ? -20.734 23.391 0.69 1 98.25 236 LEU A C 1
ATOM 1769 O O . LEU A 1 236 ? -21.688 23.969 1.237 1 98.25 236 LEU A O 1
ATOM 1773 N N . LEU A 1 237 ? -19.531 23.891 0.708 1 97.81 237 LEU A N 1
ATOM 1774 C CA . LEU A 1 237 ? -19.172 25.016 1.569 1 97.81 237 LEU A CA 1
ATOM 1775 C C . LEU A 1 237 ? -19.594 26.344 0.939 1 97.81 237 LEU A C 1
ATOM 1777 O O . LEU A 1 237 ? -19.703 27.359 1.633 1 97.81 237 LEU A O 1
ATOM 1781 N N . ILE A 1 238 ? -19.812 26.375 -0.38 1 97.06 238 ILE A N 1
ATOM 1782 C CA . ILE A 1 238 ? -20.25 27.625 -1.015 1 97.06 238 ILE A CA 1
ATOM 1783 C C . ILE A 1 238 ? -21.766 27.609 -1.195 1 97.06 238 ILE A C 1
ATOM 1785 O O . ILE A 1 238 ? -22.344 28.578 -1.682 1 97.06 238 ILE A O 1
ATOM 1789 N N . ALA A 1 239 ? -22.391 26.516 -0.875 1 95.44 239 ALA A N 1
ATOM 1790 C CA . ALA A 1 239 ? -23.844 26.406 -0.972 1 95.44 239 ALA A CA 1
ATOM 1791 C C . ALA A 1 239 ? -24.531 27.359 -0 1 95.44 239 ALA A C 1
ATOM 1793 O O . ALA A 1 239 ? -23.953 27.734 1.027 1 95.44 239 ALA A O 1
ATOM 1794 N N . PRO A 1 240 ?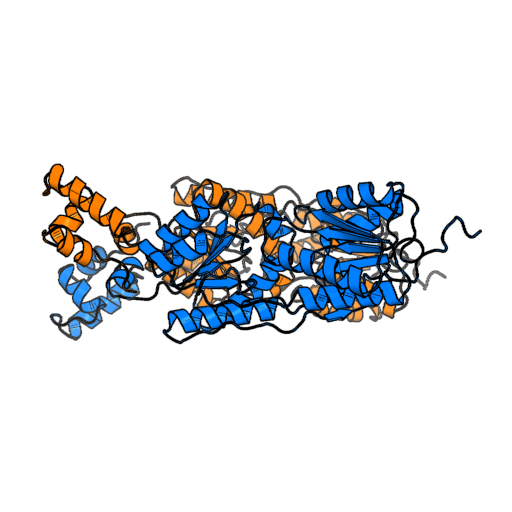 -25.781 27.75 -0.305 1 92.62 240 PRO A N 1
ATOM 1795 C CA . PRO A 1 240 ? -26.516 28.641 0.596 1 92.62 240 PRO A CA 1
ATOM 1796 C C . PRO A 1 240 ? -26.703 28.047 1.986 1 92.62 240 PRO A C 1
ATOM 1798 O O . PRO A 1 240 ? -26.531 28.734 2.992 1 92.62 240 PRO A O 1
ATOM 1801 N N . ALA A 1 241 ? -27.125 26.797 1.993 1 91.88 241 ALA A N 1
ATOM 1802 C CA . ALA A 1 241 ? -27.203 26.062 3.262 1 91.88 241 ALA A CA 1
ATOM 1803 C C . ALA A 1 241 ? -25.891 25.344 3.572 1 91.88 241 ALA A C 1
ATOM 1805 O O . ALA A 1 241 ? -25.828 24.125 3.492 1 91.88 241 ALA A O 1
ATOM 1806 N N . ARG A 1 242 ? -24.938 26.094 4.047 1 95.44 242 ARG A N 1
ATOM 1807 C CA . ARG A 1 242 ? -23.594 25.562 4.289 1 95.44 242 ARG A CA 1
ATOM 1808 C C . ARG A 1 242 ? -23.578 24.672 5.527 1 95.44 242 ARG A C 1
ATOM 1810 O O . ARG A 1 242 ? -24.016 25.094 6.605 1 95.44 242 ARG A O 1
ATOM 1817 N N . PRO A 1 243 ? -23.109 23.484 5.398 1 97.69 243 PRO A N 1
ATOM 1818 C CA . PRO A 1 243 ? -22.953 22.672 6.609 1 97.69 243 PRO A CA 1
ATOM 1819 C C . PRO A 1 243 ? -21.906 23.25 7.566 1 97.69 243 PRO A C 1
ATOM 1821 O O . PRO A 1 243 ? -20.953 23.906 7.129 1 97.69 243 PRO A O 1
ATOM 1824 N N . THR A 1 244 ? -22.109 23.016 8.797 1 97.81 244 THR A N 1
ATOM 1825 C CA . THR A 1 244 ? -21.156 23.453 9.805 1 97.81 244 THR A CA 1
ATOM 1826 C C . THR A 1 244 ? -20.219 22.312 10.203 1 97.81 244 THR A C 1
ATOM 1828 O O . THR A 1 244 ? -19.25 22.516 10.945 1 97.81 244 THR A O 1
ATOM 1831 N N . ALA A 1 245 ? -20.516 21.062 9.688 1 98.56 245 ALA A N 1
ATOM 1832 C CA . ALA A 1 245 ? -19.641 19.906 9.898 1 98.56 245 ALA A CA 1
ATOM 1833 C C . ALA A 1 245 ? -19.625 19 8.664 1 98.56 245 ALA A C 1
ATOM 1835 O O . ALA A 1 245 ? -20.672 18.781 8.039 1 98.56 245 ALA A O 1
ATOM 1836 N N . LEU A 1 246 ? -18.469 18.594 8.297 1 98.81 246 LEU A N 1
ATOM 1837 C CA . LEU A 1 246 ? -18.281 17.625 7.211 1 98.81 246 LEU A CA 1
ATOM 1838 C C . LEU A 1 246 ? -17.672 16.328 7.73 1 98.81 246 LEU A C 1
ATOM 1840 O O . LEU A 1 246 ? -16.719 16.359 8.523 1 98.81 246 LEU A O 1
ATOM 1844 N N . ILE A 1 247 ? -18.203 15.227 7.348 1 98.62 247 ILE A N 1
ATOM 1845 C CA . ILE A 1 247 ? -17.688 13.891 7.613 1 98.62 247 ILE A CA 1
ATOM 1846 C C . ILE A 1 247 ? -17.156 13.281 6.32 1 98.62 247 ILE A C 1
ATOM 1848 O O . ILE A 1 247 ? -17.875 13.188 5.324 1 98.62 247 ILE A O 1
ATOM 1852 N N . PHE A 1 248 ? -15.914 12.883 6.352 1 98.19 248 PHE A N 1
ATOM 1853 C CA . PHE A 1 248 ? -15.328 12.312 5.152 1 98.19 248 PHE A CA 1
ATOM 1854 C C . PHE A 1 248 ? -15.117 10.812 5.312 1 98.19 248 PHE A C 1
ATOM 1856 O O . PHE A 1 248 ? -14.711 10.344 6.379 1 98.19 248 PHE A O 1
ATOM 1863 N N . ASP A 1 249 ? -15.266 10.039 4.246 1 95.81 249 ASP A N 1
ATOM 1864 C CA . ASP A 1 249 ? -15.195 8.578 4.289 1 95.81 249 ASP A CA 1
ATOM 1865 C C . ASP A 1 249 ? -13.75 8.094 4.266 1 95.81 249 ASP A C 1
ATOM 1867 O O . ASP A 1 249 ? -13.492 6.895 4.398 1 95.81 249 ASP A O 1
ATOM 1871 N N . ASN A 1 250 ? -12.773 8.992 4.113 1 92.69 250 ASN A N 1
ATOM 1872 C CA . ASN A 1 250 ? -11.375 8.641 4.281 1 92.69 250 ASN A CA 1
ATOM 1873 C C . ASN A 1 250 ? -10.523 9.859 4.621 1 92.69 250 ASN A C 1
ATOM 1875 O O . ASN A 1 250 ? -11 10.992 4.566 1 92.69 250 ASN A O 1
ATOM 1879 N N . ASP A 1 251 ? -9.289 9.656 4.938 1 91.81 251 ASP A N 1
ATOM 1880 C CA . ASP A 1 251 ? -8.406 10.703 5.43 1 91.81 251 ASP A CA 1
ATOM 1881 C C . ASP A 1 251 ? -7.941 11.617 4.293 1 91.81 251 ASP A C 1
ATOM 1883 O O . ASP A 1 251 ? -7.852 12.836 4.465 1 91.81 251 ASP A O 1
ATOM 1887 N N . ILE A 1 252 ? -7.805 11.055 3.127 1 90.38 252 ILE A N 1
ATOM 1888 C CA . ILE A 1 252 ? -7.273 11.82 2.004 1 90.38 252 ILE A CA 1
ATOM 1889 C C . ILE A 1 252 ? -8.273 12.906 1.603 1 90.38 252 ILE A C 1
ATOM 1891 O O . ILE A 1 252 ? -7.883 14.047 1.327 1 90.38 252 ILE A O 1
ATOM 1895 N N . MET A 1 253 ? -9.484 12.586 1.54 1 94.75 253 MET A N 1
ATOM 1896 C CA . MET A 1 253 ? -10.508 13.57 1.21 1 94.75 253 MET A CA 1
ATOM 1897 C C . MET A 1 253 ? -10.617 14.625 2.301 1 94.75 253 MET A C 1
ATOM 1899 O O . MET A 1 253 ? -10.805 15.812 2.008 1 94.75 253 MET A O 1
ATOM 1903 N N . ALA A 1 254 ? -10.516 14.195 3.535 1 96.75 254 ALA A N 1
ATOM 1904 C CA . ALA A 1 254 ? -10.586 15.133 4.656 1 96.75 254 ALA A CA 1
ATOM 1905 C C . ALA A 1 254 ? -9.445 16.141 4.594 1 96.75 254 ALA A C 1
ATOM 1907 O O . ALA A 1 254 ? -9.656 17.344 4.785 1 96.75 254 ALA A O 1
ATOM 1908 N N . VAL A 1 255 ? -8.297 15.664 4.285 1 93.69 255 VAL A N 1
ATOM 1909 C CA . VAL A 1 255 ? -7.129 16.531 4.215 1 93.69 255 VAL A CA 1
ATOM 1910 C C . VAL A 1 255 ? -7.27 17.5 3.039 1 93.69 255 VAL A C 1
ATOM 1912 O O . VAL A 1 255 ? -6.898 18.672 3.145 1 93.69 255 VAL A O 1
ATOM 1915 N N . ALA A 1 256 ? -7.781 17.031 1.944 1 93.44 256 ALA A N 1
ATOM 1916 C CA . ALA A 1 256 ? -8.023 17.891 0.796 1 93.44 256 ALA A CA 1
ATOM 1917 C C . ALA A 1 256 ? -8.992 19.016 1.155 1 93.44 256 ALA A C 1
ATOM 1919 O O . ALA A 1 256 ? -8.852 20.141 0.67 1 93.44 256 ALA A O 1
ATOM 1920 N N . ALA A 1 257 ? -9.883 18.719 2.002 1 96.31 257 ALA A N 1
ATOM 1921 C CA . ALA A 1 257 ? -10.898 19.688 2.402 1 96.31 257 ALA A CA 1
ATOM 1922 C C . ALA A 1 257 ? -10.289 20.797 3.244 1 96.31 257 ALA A C 1
ATOM 1924 O O . ALA A 1 257 ? -10.812 21.922 3.291 1 96.31 257 ALA A O 1
ATOM 1925 N N . LEU A 1 258 ? -9.234 20.531 3.99 1 95.19 258 LEU A N 1
ATOM 1926 C CA . LEU A 1 258 ? -8.531 21.578 4.738 1 95.19 258 LEU A CA 1
ATOM 1927 C C . LEU A 1 258 ? -8.07 22.688 3.809 1 95.19 258 LEU A C 1
ATOM 1929 O O . LEU A 1 258 ? -8.188 23.875 4.145 1 95.19 258 LEU A O 1
ATOM 1933 N N . SER A 1 259 ? -7.547 22.297 2.656 1 91.69 259 SER A N 1
ATOM 1934 C CA . SER A 1 259 ? -7.102 23.281 1.675 1 91.69 259 SER A CA 1
ATOM 1935 C C . SER A 1 259 ? -8.273 24.094 1.14 1 91.69 259 SER A C 1
ATOM 1937 O O . SER A 1 259 ? -8.156 25.297 0.932 1 91.69 259 SER A O 1
ATOM 1939 N N . VAL A 1 260 ? -9.336 23.422 0.885 1 96.5 260 VAL A N 1
ATOM 1940 C CA . VAL A 1 260 ? -10.531 24.094 0.385 1 96.5 260 VAL A CA 1
ATOM 1941 C C . VAL A 1 260 ? -11.008 25.125 1.405 1 96.5 260 VAL A C 1
ATOM 1943 O O . VAL A 1 260 ? -11.352 26.266 1.044 1 96.5 260 VAL A O 1
ATOM 1946 N N . ALA A 1 261 ? -11.078 24.734 2.697 1 96.94 261 ALA A N 1
ATOM 1947 C CA . ALA A 1 261 ? -11.477 25.656 3.754 1 96.94 261 ALA A CA 1
ATOM 1948 C C . ALA A 1 261 ? -10.57 26.891 3.787 1 96.94 261 ALA A C 1
ATOM 1950 O O . ALA A 1 261 ? -11.039 28.016 3.902 1 96.94 261 ALA A O 1
ATOM 1951 N N . GLN A 1 262 ? -9.336 26.625 3.699 1 92.62 262 GLN A N 1
ATOM 1952 C CA . GLN A 1 262 ? -8.367 27.719 3.686 1 92.62 262 GLN A CA 1
ATOM 1953 C C . GLN A 1 262 ? -8.617 28.656 2.518 1 92.62 262 GLN A C 1
ATOM 1955 O O . GLN A 1 262 ? -8.602 29.875 2.689 1 92.62 262 GLN A O 1
ATOM 1960 N N . GLU A 1 263 ? -8.844 28.125 1.372 1 94.06 263 GLU A N 1
ATOM 1961 C CA . GLU A 1 263 ? -9.141 28.906 0.17 1 94.06 263 GLU A CA 1
ATOM 1962 C C . GLU A 1 263 ? -10.359 29.797 0.378 1 94.06 263 GLU A C 1
ATOM 1964 O O . GLU A 1 263 ? -10.422 30.906 -0.161 1 94.06 263 GLU A O 1
ATOM 1969 N N . LEU A 1 264 ? -11.266 29.344 1.161 1 96.88 264 LEU A N 1
ATOM 1970 C CA . LEU A 1 264 ? -12.539 30.047 1.347 1 96.88 264 LEU A CA 1
ATOM 1971 C C . LEU A 1 264 ? -12.5 30.922 2.588 1 96.88 264 LEU A C 1
ATOM 1973 O O . LEU A 1 264 ? -13.492 31.562 2.936 1 96.88 264 LEU A O 1
ATOM 1977 N N . GLY A 1 265 ? -11.391 30.906 3.303 1 96 265 GLY A N 1
ATOM 1978 C CA . GLY A 1 265 ? -11.234 31.719 4.492 1 96 265 GLY A CA 1
ATOM 1979 C C . GLY A 1 265 ? -11.992 31.188 5.691 1 96 265 GLY A C 1
ATOM 1980 O O . GLY A 1 265 ? -12.414 31.969 6.559 1 96 265 GLY A O 1
ATOM 1981 N N . LEU A 1 266 ? -12.219 29.906 5.727 1 97 266 LEU A N 1
ATOM 1982 C CA . LEU A 1 266 ? -12.93 29.281 6.832 1 97 266 LEU A CA 1
ATOM 1983 C C . LEU A 1 266 ? -11.953 28.641 7.82 1 97 266 LEU A C 1
ATOM 1985 O O . LEU A 1 266 ? -11.023 27.953 7.418 1 97 266 LEU A O 1
ATOM 1989 N N . SER A 1 267 ? -12.188 28.891 9.055 1 96.69 267 SER A N 1
ATOM 1990 C CA . SER A 1 267 ? -11.344 28.328 10.102 1 96.69 267 SER A CA 1
ATOM 1991 C C . SER A 1 267 ? -11.883 26.984 10.586 1 96.69 267 SER A C 1
ATOM 1993 O O . SER A 1 267 ? -13.102 26.812 10.742 1 96.69 267 SER A O 1
ATOM 1995 N N . ILE A 1 268 ? -11.055 26.094 10.742 1 97.44 268 ILE A N 1
ATOM 1996 C CA . ILE A 1 268 ? -11.367 24.812 11.375 1 97.44 268 ILE A CA 1
ATOM 1997 C C . ILE A 1 268 ? -10.711 24.75 12.75 1 97.44 268 ILE A C 1
ATOM 1999 O O . ILE A 1 268 ? -9.492 24.891 12.883 1 97.44 268 ILE A O 1
ATOM 2003 N N . PRO A 1 269 ? -11.406 24.625 13.727 1 97.38 269 PRO A N 1
ATOM 2004 C CA . PRO A 1 269 ? -12.789 24.125 13.711 1 97.38 269 PRO A CA 1
ATOM 2005 C C . PRO A 1 269 ? -13.812 25.25 13.859 1 97.38 269 PRO A C 1
ATOM 2007 O O . PRO A 1 269 ? -15.023 24.984 13.875 1 97.38 269 PRO A O 1
ATOM 2010 N N . ALA A 1 270 ? -13.445 26.453 13.984 1 97.12 270 ALA A N 1
ATOM 2011 C CA . ALA A 1 270 ? -14.312 27.531 14.438 1 97.12 270 ALA A CA 1
ATOM 2012 C C . ALA A 1 270 ? -15.484 27.734 13.484 1 97.12 270 ALA A C 1
ATOM 2014 O O . ALA A 1 270 ? -16.609 27.969 13.914 1 97.12 270 ALA A O 1
ATOM 2015 N N . ASP A 1 271 ? -15.242 27.641 12.188 1 97.38 271 ASP A N 1
ATOM 2016 C CA . ASP A 1 271 ? -16.281 27.859 11.188 1 97.38 271 ASP A CA 1
ATOM 2017 C C . ASP A 1 271 ? -16.828 26.531 10.664 1 97.38 271 ASP A C 1
ATOM 2019 O O . ASP A 1 271 ? -17.953 26.453 10.156 1 97.38 271 ASP A O 1
ATOM 2023 N N . LEU A 1 272 ? -15.984 25.531 10.758 1 98.31 272 LEU A N 1
ATOM 2024 C CA . LEU A 1 272 ? -16.297 24.234 10.172 1 98.31 272 LEU A CA 1
ATOM 2025 C C . LEU A 1 272 ? -15.648 23.109 10.961 1 98.31 272 LEU A C 1
ATOM 2027 O O . LEU A 1 272 ? -14.43 23.094 11.164 1 98.31 272 LEU A O 1
ATOM 2031 N N . SER A 1 273 ? -16.453 22.156 11.398 1 98.75 273 SER A N 1
ATOM 2032 C CA . SER A 1 273 ? -15.906 20.922 11.969 1 98.75 273 SER A CA 1
ATOM 2033 C C . SER A 1 273 ? -15.664 19.875 10.898 1 98.75 273 SER A C 1
ATOM 2035 O O . SER A 1 273 ? -16.469 19.734 9.969 1 98.75 273 SER A O 1
ATOM 2037 N N . VAL A 1 274 ? -14.555 19.125 11.031 1 98.69 274 VAL A N 1
ATOM 2038 C CA . VAL A 1 274 ? -14.18 18.109 10.055 1 98.69 274 VAL A CA 1
ATOM 2039 C C . VAL A 1 274 ? -13.891 16.781 10.766 1 98.69 274 VAL A C 1
ATOM 2041 O O . VAL A 1 274 ? -13.172 16.766 11.758 1 98.69 274 VAL A O 1
ATOM 2044 N N . VAL A 1 275 ? -14.477 15.719 10.266 1 98.31 275 VAL A N 1
ATOM 2045 C CA . VAL A 1 275 ? -14.242 14.367 10.758 1 98.31 275 VAL A CA 1
ATOM 2046 C C . VAL A 1 275 ? -13.758 13.477 9.617 1 98.31 275 VAL A C 1
ATOM 2048 O O . VAL A 1 275 ? -14.312 13.516 8.516 1 98.31 275 VAL A O 1
ATOM 2051 N N . ALA A 1 276 ? -12.711 12.742 9.852 1 96.62 276 ALA A N 1
ATOM 2052 C CA . ALA A 1 276 ? -12.188 11.82 8.852 1 96.62 276 ALA A CA 1
ATOM 2053 C C . ALA A 1 276 ? -12.43 10.367 9.258 1 96.62 276 ALA A C 1
ATOM 2055 O O . ALA A 1 276 ? -12.234 10 10.422 1 96.62 276 ALA A O 1
ATOM 2056 N N . TRP A 1 277 ? -12.922 9.609 8.25 1 92.44 277 TRP A N 1
ATOM 2057 C CA . TRP A 1 277 ? -12.914 8.156 8.422 1 92.44 277 TRP A CA 1
ATOM 2058 C C . TRP A 1 277 ? -11.516 7.59 8.172 1 92.44 277 TRP A C 1
ATOM 2060 O O . TRP A 1 277 ? -10.859 7.953 7.191 1 92.44 277 TRP A O 1
ATOM 2070 N N . ASP A 1 278 ? -10.938 6.703 9.148 1 87.06 278 ASP A N 1
ATOM 2071 C CA . ASP A 1 278 ? -9.641 6.031 9.18 1 87.06 278 ASP A CA 1
ATOM 2072 C C . ASP A 1 278 ? -8.555 6.961 9.711 1 87.06 278 ASP A C 1
ATOM 2074 O O . ASP A 1 278 ? -8.133 7.895 9.023 1 87.06 278 ASP A O 1
ATOM 2078 N N . GLU A 1 279 ? -8.172 6.699 10.828 1 87.31 279 GLU A N 1
ATOM 2079 C CA . GLU A 1 279 ? -7 7.371 11.383 1 87.31 279 GLU A CA 1
ATOM 2080 C C . GLU A 1 279 ? -5.738 7.027 10.594 1 87.31 279 GLU A C 1
ATOM 2082 O O . GLU A 1 279 ? -5.547 5.879 10.188 1 87.31 279 GLU A O 1
ATOM 2087 N N . SER A 1 280 ? -4.953 8.008 10.312 1 85.12 280 SER A N 1
ATOM 2088 C CA . SER A 1 280 ? -3.703 7.852 9.578 1 85.12 280 SER A CA 1
ATOM 2089 C C . SER A 1 280 ? -2.66 8.859 10.047 1 85.12 280 SER A C 1
ATOM 2091 O O . SER A 1 280 ? -2.967 9.758 10.836 1 85.12 280 SER A O 1
ATOM 2093 N N . PRO A 1 281 ? -1.435 8.695 9.594 1 82.38 281 PRO A N 1
ATOM 2094 C CA . PRO A 1 281 ? -0.44 9.727 9.914 1 82.38 281 PRO A CA 1
ATOM 2095 C C . PRO A 1 281 ? -0.87 11.125 9.469 1 82.38 281 PRO A C 1
ATOM 2097 O O . PRO A 1 281 ? -0.598 12.102 10.156 1 82.38 281 PRO A O 1
ATOM 2100 N N . LEU A 1 282 ? -1.615 11.164 8.383 1 86.81 282 LEU A N 1
ATOM 2101 C CA . LEU A 1 282 ? -2.094 12.445 7.883 1 86.81 282 LEU A CA 1
ATOM 2102 C C . LEU A 1 282 ? -2.99 13.133 8.906 1 86.81 282 LEU A C 1
ATOM 2104 O O . LEU A 1 282 ? -2.812 14.312 9.203 1 86.81 282 LEU A O 1
ATOM 2108 N N . THR A 1 283 ? -3.848 12.375 9.508 1 91.38 283 THR A N 1
ATOM 2109 C CA . THR A 1 283 ? -4.832 12.961 10.414 1 91.38 283 THR A CA 1
ATOM 2110 C C . THR A 1 283 ? -4.168 13.445 11.695 1 91.38 283 THR A C 1
ATOM 2112 O O . THR A 1 283 ? -4.707 14.305 12.398 1 91.38 283 THR A O 1
ATOM 2115 N N . GLN A 1 284 ? -3 12.938 11.945 1 87.94 284 GLN A N 1
ATOM 2116 C CA . GLN A 1 284 ? -2.324 13.242 13.203 1 87.94 284 GLN A CA 1
ATOM 2117 C C . GLN A 1 284 ? -1.346 14.406 13.031 1 87.94 284 GLN A C 1
ATOM 2119 O O . GLN A 1 284 ? -0.953 15.039 14.008 1 87.94 284 GLN A O 1
ATOM 2124 N N . VAL A 1 285 ? -1.047 14.703 11.781 1 86.88 285 VAL A N 1
ATOM 2125 C CA . VAL A 1 285 ? 0.049 15.648 11.609 1 86.88 285 VAL A CA 1
ATOM 2126 C C . VAL A 1 285 ? -0.497 16.984 11.102 1 86.88 285 VAL A C 1
ATOM 2128 O O . VAL A 1 285 ? 0.136 18.031 11.281 1 86.88 285 VAL A O 1
ATOM 2131 N N . VAL A 1 286 ? -1.619 16.953 10.477 1 87.88 286 VAL A N 1
ATOM 2132 C CA . VAL A 1 286 ? -2.209 18.203 10.008 1 87.88 286 VAL A CA 1
ATOM 2133 C C . VAL A 1 286 ? -2.654 19.047 11.195 1 87.88 286 VAL A C 1
ATOM 2135 O O . VAL A 1 286 ? -2.809 18.547 12.305 1 87.88 286 VAL A O 1
ATOM 2138 N N . ARG A 1 287 ? -2.66 20.375 10.922 1 86.19 287 ARG A N 1
ATOM 2139 C CA . ARG A 1 287 ? -3.176 21.281 11.93 1 86.19 287 ARG A CA 1
ATOM 2140 C C . ARG A 1 287 ? -4.387 22.047 11.414 1 86.19 287 ARG A C 1
ATOM 2142 O O . ARG A 1 287 ? -4.316 22.703 10.367 1 86.19 287 ARG A O 1
ATOM 2149 N N . PRO A 1 288 ? -5.496 22.031 12.227 1 92.69 288 PRO A N 1
ATOM 2150 C CA . PRO A 1 288 ? -5.66 21.219 13.445 1 92.69 288 PRO A CA 1
ATOM 2151 C C . PRO A 1 288 ? -5.605 19.719 13.18 1 92.69 288 PRO A C 1
ATOM 2153 O O . PRO A 1 288 ? -5.836 19.281 12.047 1 92.69 288 PRO A O 1
ATOM 2156 N N . THR A 1 289 ? -5.223 18.969 14.211 1 93.75 289 THR A N 1
ATOM 2157 C CA . THR A 1 289 ? -5.344 17.531 14.094 1 93.75 289 THR A CA 1
ATOM 2158 C C . THR A 1 289 ? -6.797 17.125 13.844 1 93.75 289 THR A C 1
ATOM 2160 O O . THR A 1 289 ? -7.715 17.703 14.43 1 93.75 289 THR A O 1
ATOM 2163 N N . LEU A 1 290 ? -6.941 16.141 13.016 1 96.5 290 LEU A N 1
ATOM 2164 C CA . LEU A 1 290 ? -8.297 15.82 12.594 1 96.5 290 LEU A CA 1
ATOM 2165 C C . LEU A 1 290 ? -8.953 14.844 13.562 1 96.5 290 LEU A C 1
ATOM 2167 O O . LEU A 1 290 ? -8.328 13.867 13.984 1 96.5 290 LEU A O 1
ATOM 2171 N N . SER A 1 291 ? -10.18 15.133 14 1 97.88 291 SER A N 1
ATOM 2172 C CA . SER A 1 291 ? -11.039 14.109 14.586 1 97.88 291 SER A CA 1
ATOM 2173 C C . SER A 1 291 ? -11.242 12.945 13.625 1 97.88 291 SER A C 1
ATOM 2175 O O . SER A 1 291 ? -11.523 13.156 12.438 1 97.88 291 SER A O 1
ATOM 2177 N N . ALA A 1 292 ? -11.07 11.688 14.117 1 96.25 292 ALA A N 1
ATOM 2178 C CA . ALA A 1 292 ? -11.062 10.578 13.164 1 96.25 292 ALA A CA 1
ATOM 2179 C C . ALA A 1 292 ? -11.602 9.305 13.797 1 96.25 292 ALA A C 1
ATOM 2181 O O . ALA A 1 292 ? -11.648 9.18 15.023 1 96.25 292 ALA A O 1
ATOM 2182 N N . VAL A 1 293 ? -12.094 8.469 12.93 1 94.19 293 VAL A N 1
ATOM 2183 C CA . VAL A 1 293 ? -12.445 7.109 13.312 1 94.19 293 VAL A CA 1
ATOM 2184 C C . VAL A 1 293 ? -11.219 6.207 13.203 1 94.19 293 VAL A C 1
ATOM 2186 O O . VAL A 1 293 ? -10.547 6.188 12.164 1 94.19 293 VAL A O 1
ATOM 2189 N N . THR A 1 294 ? -10.906 5.539 14.266 1 89.12 294 THR A N 1
ATOM 2190 C CA . THR A 1 294 ? -9.742 4.66 14.305 1 89.12 294 THR A CA 1
ATOM 2191 C C . THR A 1 294 ? -10.156 3.199 14.164 1 89.12 294 THR A C 1
ATOM 2193 O O . THR A 1 294 ? -11.148 2.771 14.766 1 89.12 294 THR A O 1
ATOM 2196 N N . ARG A 1 295 ? -9.516 2.504 13.227 1 85.88 295 ARG A N 1
ATOM 2197 C CA . ARG A 1 295 ? -9.695 1.067 13.055 1 85.88 295 ARG A CA 1
ATOM 2198 C C . ARG A 1 295 ? -8.352 0.363 12.898 1 85.88 295 ARG A C 1
ATOM 2200 O O . ARG A 1 295 ? -7.398 0.942 12.375 1 85.88 295 ARG A O 1
ATOM 2207 N N . ASP A 1 296 ? -8.25 -0.793 13.438 1 88.5 296 ASP A N 1
ATOM 2208 C CA . ASP A 1 296 ? -7.047 -1.6 13.25 1 88.5 296 ASP A CA 1
ATOM 2209 C C . ASP A 1 296 ? -7.109 -2.375 11.938 1 88.5 296 ASP A C 1
ATOM 2211 O O . ASP A 1 296 ? -7.43 -3.564 11.93 1 88.5 296 ASP A O 1
ATOM 2215 N N . ILE A 1 297 ? -6.734 -1.733 10.859 1 90.31 297 ILE A N 1
ATOM 2216 C CA . ILE A 1 297 ? -6.887 -2.262 9.508 1 90.31 297 ILE A CA 1
ATOM 2217 C C . ILE A 1 297 ? -5.992 -3.484 9.328 1 90.31 297 ILE A C 1
ATOM 2219 O O . ILE A 1 297 ? -6.422 -4.504 8.781 1 90.31 297 ILE A O 1
ATOM 2223 N N . PRO A 1 298 ? -4.734 -3.445 9.859 1 92.06 298 PRO A N 1
ATOM 2224 C CA . PRO A 1 298 ? -3.922 -4.66 9.766 1 92.06 298 PRO A CA 1
ATOM 2225 C C . PRO A 1 298 ? -4.562 -5.855 10.469 1 92.06 298 PRO A C 1
ATOM 2227 O O . PRO A 1 298 ? -4.531 -6.973 9.945 1 92.06 298 PRO A O 1
ATOM 2230 N N . ALA A 1 299 ? -5.113 -5.59 11.594 1 92.69 299 ALA A N 1
ATOM 2231 C CA . ALA A 1 299 ? -5.793 -6.676 12.297 1 92.69 299 ALA A CA 1
ATOM 2232 C C . ALA A 1 299 ? -6.973 -7.199 11.477 1 92.69 299 ALA A C 1
ATOM 2234 O O . ALA A 1 299 ? -7.246 -8.398 11.477 1 92.69 299 ALA A O 1
ATOM 2235 N N . TYR A 1 300 ? -7.668 -6.312 10.852 1 93.12 300 TYR A N 1
ATOM 2236 C CA . TYR A 1 300 ? -8.766 -6.66 9.961 1 93.12 300 TYR A CA 1
ATOM 2237 C C . TYR A 1 300 ? -8.289 -7.59 8.844 1 93.12 300 TYR A C 1
ATOM 2239 O O . TYR A 1 300 ? -8.914 -8.617 8.578 1 93.12 300 TYR A O 1
ATOM 2247 N N . GLY A 1 301 ? -7.137 -7.297 8.242 1 95.56 301 GLY A N 1
ATOM 2248 C CA . GLY A 1 301 ? -6.535 -8.133 7.215 1 95.56 301 GLY A CA 1
ATOM 2249 C C . GLY A 1 301 ? -6.09 -9.492 7.738 1 95.56 301 GLY A C 1
ATOM 2250 O O . GLY A 1 301 ? -6.336 -10.516 7.105 1 95.56 301 GLY A O 1
ATOM 2251 N N . ALA A 1 302 ? -5.457 -9.469 8.906 1 96.19 302 ALA A N 1
ATOM 2252 C CA . ALA A 1 302 ? -4.973 -10.703 9.523 1 96.19 302 ALA A CA 1
ATOM 2253 C C . ALA A 1 302 ? -6.125 -11.648 9.836 1 96.19 302 ALA A C 1
ATOM 2255 O O . ALA A 1 302 ? -6.043 -12.852 9.562 1 96.19 302 ALA A O 1
ATOM 2256 N N . HIS A 1 303 ? -7.184 -11.109 10.344 1 96.38 303 HIS A N 1
ATOM 2257 C CA . HIS A 1 303 ? -8.359 -11.914 10.656 1 96.38 303 HIS A CA 1
ATOM 2258 C C . HIS A 1 303 ? -8.969 -12.516 9.398 1 96.38 303 HIS A C 1
ATOM 2260 O O . HIS A 1 303 ? -9.375 -13.68 9.391 1 96.38 303 HIS A O 1
ATOM 2266 N N . SER A 1 304 ? -9.031 -11.719 8.383 1 97.38 304 SER A N 1
ATOM 2267 C CA . SER A 1 304 ? -9.578 -12.18 7.109 1 97.38 304 SER A CA 1
ATOM 2268 C C . SER A 1 304 ? -8.742 -13.328 6.535 1 97.38 304 SER A C 1
ATOM 2270 O O . SER A 1 304 ? -9.297 -14.32 6.055 1 97.38 304 SER A O 1
ATOM 2272 N N . ALA A 1 305 ? -7.438 -13.172 6.609 1 97.94 305 ALA A N 1
ATOM 2273 C CA . ALA A 1 305 ? -6.539 -14.211 6.113 1 97.94 305 ALA A CA 1
ATOM 2274 C C . ALA A 1 305 ? -6.68 -15.492 6.926 1 97.94 305 ALA A C 1
ATOM 2276 O O . ALA A 1 305 ? -6.715 -16.594 6.363 1 97.94 305 ALA A O 1
ATOM 2277 N N . THR A 1 306 ? -6.754 -15.328 8.227 1 97.81 306 THR A N 1
ATOM 2278 C CA . THR A 1 306 ? -6.93 -16.484 9.109 1 97.81 306 THR A CA 1
ATOM 2279 C C . THR A 1 306 ? -8.219 -17.219 8.781 1 97.81 306 THR A C 1
ATOM 2281 O O . THR A 1 306 ? -8.234 -18.453 8.688 1 97.81 306 THR A O 1
ATOM 2284 N N . ALA A 1 307 ? -9.281 -16.484 8.586 1 97.69 307 ALA A N 1
ATOM 2285 C CA . ALA A 1 307 ? -10.57 -17.078 8.242 1 97.69 307 ALA A CA 1
ATOM 2286 C C . ALA A 1 307 ? -10.5 -17.828 6.914 1 97.69 307 ALA A C 1
ATOM 2288 O O . ALA A 1 307 ? -10.984 -18.953 6.801 1 97.69 307 ALA A O 1
ATOM 2289 N N . LEU A 1 308 ? -9.883 -17.203 5.914 1 98.25 308 LEU A N 1
ATOM 2290 C CA . LEU A 1 308 ? -9.797 -17.812 4.59 1 98.25 308 LEU A CA 1
ATOM 2291 C C . LEU A 1 308 ? -8.977 -19.109 4.633 1 98.25 308 LEU A C 1
ATOM 2293 O O . LEU A 1 308 ? -9.367 -20.109 4.039 1 98.25 308 LEU A O 1
ATOM 2297 N N . LEU A 1 309 ? -7.855 -19.078 5.344 1 97.25 309 LEU A N 1
ATOM 2298 C CA . LEU A 1 309 ? -7.012 -20.266 5.453 1 97.25 309 LEU A CA 1
ATOM 2299 C C . LEU A 1 309 ? -7.742 -21.391 6.18 1 97.25 309 LEU A C 1
ATOM 2301 O O . LEU A 1 309 ? -7.609 -22.562 5.82 1 97.25 309 LEU A O 1
ATOM 2305 N N . SER A 1 310 ? -8.477 -20.984 7.223 1 96.88 310 SER A N 1
ATOM 2306 C CA . SER A 1 310 ? -9.289 -21.969 7.918 1 96.88 310 SER A CA 1
ATOM 2307 C C . SER A 1 310 ? -10.312 -22.609 6.98 1 96.88 310 SER A C 1
ATOM 2309 O O . SER A 1 310 ? -10.5 -23.828 6.98 1 96.88 310 SER A O 1
ATOM 2311 N N . LEU A 1 311 ? -10.945 -21.766 6.195 1 96.06 311 LEU A N 1
ATOM 2312 C CA . LEU A 1 311 ? -11.922 -22.234 5.227 1 96.06 311 LEU A CA 1
ATOM 2313 C C . LEU A 1 311 ? -11.281 -23.172 4.207 1 96.06 311 LEU A C 1
ATOM 2315 O O . LEU A 1 311 ? -11.844 -24.219 3.881 1 96.06 311 LEU A O 1
ATOM 2319 N N . ILE A 1 312 ? -10.141 -22.797 3.715 1 94.69 312 ILE A N 1
ATOM 2320 C CA . ILE A 1 312 ? -9.383 -23.594 2.764 1 94.69 312 ILE A CA 1
ATOM 2321 C C . ILE A 1 312 ? -9.023 -24.938 3.391 1 94.69 312 ILE A C 1
ATOM 2323 O O . ILE A 1 312 ? -9.016 -25.969 2.711 1 94.69 312 ILE A O 1
ATOM 2327 N N . GLY A 1 313 ? -8.719 -24.891 4.691 1 92.31 313 GLY A N 1
ATOM 2328 C CA . GLY A 1 313 ? -8.367 -26.094 5.422 1 92.31 313 GLY A CA 1
ATOM 2329 C C . GLY A 1 313 ? -9.562 -26.984 5.727 1 92.31 313 GLY A C 1
ATOM 2330 O O . GLY A 1 313 ? -9.414 -28.078 6.27 1 92.31 313 GLY A O 1
ATOM 2331 N N . GLY A 1 314 ? -10.742 -26.531 5.48 1 92.06 314 GLY A N 1
ATOM 2332 C CA . GLY A 1 314 ? -11.938 -27.344 5.645 1 92.06 314 GLY A CA 1
ATOM 2333 C C . GLY A 1 314 ? -12.695 -27.047 6.922 1 92.06 314 GLY A C 1
ATOM 2334 O O . GLY A 1 314 ? -13.664 -27.734 7.254 1 92.06 314 GLY A O 1
ATOM 2335 N N . GLU A 1 315 ? -12.227 -26.047 7.586 1 93.06 315 GLU A N 1
ATOM 2336 C CA . GLU A 1 315 ? -12.922 -25.656 8.805 1 93.06 315 GLU A CA 1
ATOM 2337 C C . GLU A 1 315 ? -14.141 -24.781 8.5 1 93.06 315 GLU A C 1
ATOM 2339 O O . GLU A 1 315 ? -14.195 -24.125 7.453 1 93.06 315 GLU A O 1
ATOM 2344 N N . ASP A 1 316 ? -15.07 -24.844 9.422 1 92.06 316 ASP A N 1
ATOM 2345 C CA . ASP A 1 316 ? -16.219 -23.938 9.32 1 92.06 316 ASP A CA 1
ATOM 2346 C C . ASP A 1 316 ? -15.836 -22.531 9.789 1 92.06 316 ASP A C 1
ATOM 2348 O O . ASP A 1 316 ? -15.148 -22.375 10.797 1 92.06 316 ASP A O 1
ATOM 2352 N N . VAL A 1 317 ? -16.172 -21.641 8.969 1 94.38 317 VAL A N 1
ATOM 2353 C CA . VAL A 1 317 ? -15.914 -20.234 9.289 1 94.38 317 VAL A CA 1
ATOM 2354 C C . VAL A 1 317 ? -17.234 -19.484 9.344 1 94.38 317 VAL A C 1
ATOM 2356 O O . VAL A 1 317 ? -18.047 -19.547 8.414 1 94.38 317 VAL A O 1
ATOM 2359 N N . VAL A 1 318 ? -17.484 -18.812 10.43 1 92.12 318 VAL A N 1
ATOM 2360 C CA . VAL A 1 318 ? -18.703 -18.047 10.609 1 92.12 318 VAL A CA 1
ATOM 2361 C C . VAL A 1 318 ? -18.422 -16.562 10.398 1 92.12 318 VAL A C 1
ATOM 2363 O O . VAL A 1 318 ? -17.25 -16.141 10.43 1 92.12 318 VAL A O 1
ATOM 2366 N N . ASP A 1 319 ? -19.469 -15.883 10.172 1 94.56 319 ASP A N 1
ATOM 2367 C CA . ASP A 1 319 ? -19.344 -14.43 10.102 1 94.56 319 ASP A CA 1
ATOM 2368 C C . ASP A 1 319 ? -18.703 -13.867 11.375 1 94.56 319 ASP A C 1
ATOM 2370 O O . ASP A 1 319 ? -18.984 -14.359 12.477 1 94.56 319 ASP A O 1
ATOM 2374 N N . ALA A 1 320 ? -17.844 -12.93 11.172 1 93.38 320 ALA A N 1
ATOM 2375 C CA . ALA A 1 320 ? -17.188 -12.32 12.328 1 93.38 320 ALA A CA 1
ATOM 2376 C C . ALA A 1 320 ? -17.234 -10.797 12.242 1 93.38 320 ALA A C 1
ATOM 2378 O O . ALA A 1 320 ? -16.828 -10.211 11.242 1 93.38 320 ALA A O 1
ATOM 2379 N N . ARG A 1 321 ? -17.75 -10.258 13.203 1 90.94 321 ARG A N 1
ATOM 2380 C CA . ARG A 1 321 ? -17.766 -8.805 13.336 1 90.94 321 ARG A CA 1
ATOM 2381 C C . ARG A 1 321 ? -16.484 -8.305 14.008 1 90.94 321 ARG A C 1
ATOM 2383 O O . ARG A 1 321 ? -16.109 -8.797 15.078 1 90.94 321 ARG A O 1
ATOM 2390 N N . GLU A 1 322 ? -15.812 -7.457 13.258 1 84.38 322 GLU A N 1
ATOM 2391 C CA . GLU A 1 322 ? -14.633 -6.84 13.844 1 84.38 322 GLU A CA 1
ATOM 2392 C C . GLU A 1 322 ? -15.016 -5.762 14.852 1 84.38 322 GLU A C 1
ATOM 2394 O O . GLU A 1 322 ? -16.172 -5.332 14.898 1 84.38 322 GLU A O 1
ATOM 2399 N N . GLY A 1 323 ? -14.055 -5.555 15.75 1 70.25 323 GLY A N 1
ATOM 2400 C CA . GLY A 1 323 ? -14.32 -4.52 16.734 1 70.25 323 GLY A CA 1
ATOM 2401 C C . GLY A 1 323 ? -14.617 -3.166 16.125 1 70.25 323 GLY A C 1
ATOM 2402 O O . GLY A 1 323 ? -14.289 -2.926 14.953 1 70.25 323 GLY A O 1
ATOM 2403 N N . TYR A 1 324 ? -15.445 -2.467 16.812 1 64.75 324 TYR A N 1
ATOM 2404 C CA . TYR A 1 324 ? -15.914 -1.138 16.438 1 64.75 324 TYR A CA 1
ATOM 2405 C C . TYR A 1 324 ? -14.75 -0.175 16.266 1 64.75 324 TYR A C 1
ATOM 2407 O O . TYR A 1 324 ? -13.812 -0.167 17.062 1 64.75 324 TYR A O 1
ATOM 2415 N N . ALA A 1 325 ? -14.766 0.444 15.062 1 78 325 ALA A N 1
ATOM 2416 C CA . ALA A 1 325 ? -13.914 1.619 14.875 1 78 325 ALA A CA 1
ATOM 2417 C C . ALA A 1 325 ? -14.297 2.73 15.852 1 78 325 ALA A C 1
ATOM 2419 O O . ALA A 1 325 ? -15.484 2.969 16.094 1 78 325 ALA A O 1
ATOM 2420 N N . GLN A 1 326 ? -13.391 3.193 16.578 1 88.38 326 GLN A N 1
ATOM 2421 C CA . GLN A 1 326 ? -13.648 4.191 17.609 1 88.38 326 GLN A CA 1
ATOM 2422 C C . GLN A 1 326 ? -13.422 5.605 17.078 1 88.38 326 GLN A C 1
ATOM 2424 O O . GLN A 1 326 ? -12.445 5.855 16.375 1 88.38 326 GLN A O 1
ATOM 2429 N N . PHE A 1 327 ? -14.43 6.402 17.391 1 93.81 327 PHE A N 1
ATOM 2430 C CA . PHE A 1 327 ? -14.297 7.812 17.047 1 93.81 327 PHE A CA 1
ATOM 2431 C C . PHE A 1 327 ? -13.43 8.539 18.078 1 93.81 327 PHE A C 1
ATOM 2433 O O . PHE A 1 327 ? -13.656 8.414 19.281 1 93.81 327 PHE A O 1
ATOM 2440 N N . VAL A 1 328 ? -12.422 9.242 17.672 1 95.38 328 VAL A N 1
ATOM 2441 C CA . VAL A 1 328 ? -11.516 9.992 18.531 1 95.38 328 VAL A CA 1
ATOM 2442 C C . VAL A 1 328 ? -11.57 11.477 18.172 1 95.38 328 VAL A C 1
ATOM 2444 O O . VAL A 1 328 ? -11 11.906 17.172 1 95.38 328 VAL A O 1
ATOM 2447 N N . PRO A 1 329 ? -12.203 12.266 18.984 1 96.44 329 PRO A N 1
ATOM 2448 C CA . PRO A 1 329 ? -12.219 13.711 18.75 1 96.44 329 PRO A CA 1
ATOM 2449 C C . PRO A 1 329 ? -10.852 14.359 18.953 1 96.44 329 PRO A C 1
ATOM 2451 O O . PRO A 1 329 ? -10.094 13.961 19.844 1 96.44 329 PRO A O 1
ATOM 2454 N N . ARG A 1 330 ? -10.516 15.297 18.078 1 96.44 330 ARG A N 1
ATOM 2455 C CA . ARG A 1 330 ? -9.281 16.062 18.172 1 96.44 330 ARG A CA 1
ATOM 2456 C C . ARG A 1 330 ? -9.516 17.531 17.875 1 96.44 330 ARG A C 1
ATOM 2458 O O . ARG A 1 330 ? -10.547 18.094 18.266 1 96.44 330 ARG A O 1
ATOM 2465 N N . GLY A 1 331 ? -8.609 18.172 17.203 1 96.5 331 GLY A N 1
ATOM 2466 C CA . GLY A 1 331 ? -8.617 19.625 17.094 1 96.5 331 GLY A CA 1
ATOM 2467 C C . GLY A 1 331 ? -9.508 20.141 15.984 1 96.5 331 GLY A C 1
ATOM 2468 O O . GLY A 1 331 ? -9.758 21.344 15.891 1 96.5 331 GLY A O 1
ATOM 2469 N N . SER A 1 332 ? -10.18 19.234 15.219 1 98.25 332 SER A N 1
ATOM 2470 C CA . SER A 1 332 ? -10.898 19.703 14.031 1 98.25 332 SER A CA 1
ATOM 2471 C C . SER A 1 332 ? -12.398 19.766 14.297 1 98.25 332 SER A C 1
ATOM 2473 O O . SER A 1 332 ? -13.188 19.953 13.367 1 98.25 332 SER A O 1
ATOM 2475 N N . THR A 1 333 ? -12.828 19.578 15.523 1 98.56 333 THR A N 1
ATOM 2476 C CA . THR A 1 333 ? -14.258 19.656 15.82 1 98.56 333 THR A CA 1
ATOM 2477 C C . THR A 1 333 ? -14.516 20.625 16.984 1 98.56 333 THR A C 1
ATOM 2479 O O . THR A 1 333 ? -13.734 20.672 17.938 1 98.56 333 THR A O 1
ATOM 2482 N N . ALA A 1 334 ? -15.523 21.438 16.875 1 98.31 334 ALA A N 1
ATOM 2483 C CA . ALA A 1 334 ? -15.984 22.406 17.859 1 98.31 334 ALA A CA 1
ATOM 2484 C C . ALA A 1 334 ? -17.453 22.75 17.656 1 98.31 334 ALA A C 1
ATOM 2486 O O . ALA A 1 334 ? -18.062 22.312 16.672 1 98.31 334 ALA A O 1
ATOM 2487 N N . PRO A 1 335 ? -18.125 23.391 18.641 1 97.94 335 PRO A N 1
ATOM 2488 C CA . PRO A 1 335 ? -19.484 23.875 18.406 1 97.94 335 PRO A CA 1
ATOM 2489 C C . PRO A 1 335 ? -19.609 24.734 17.156 1 97.94 335 PRO A C 1
ATOM 2491 O O . PRO A 1 335 ? -18.656 25.438 16.781 1 97.94 335 PRO A O 1
ATOM 2494 N N . PRO A 1 336 ? -20.719 24.625 16.5 1 97.31 336 PRO A N 1
ATOM 2495 C CA . PRO A 1 336 ? -20.891 25.422 15.281 1 97.31 336 PRO A CA 1
ATOM 2496 C C . PRO A 1 336 ? -20.859 26.938 15.562 1 97.31 336 PRO A C 1
ATOM 2498 O O . PRO A 1 336 ? -21.141 27.359 16.688 1 97.31 336 PRO A O 1
ATOM 2501 N N . PRO A 1 337 ? -20.469 27.609 14.523 1 94.06 337 PRO A N 1
ATOM 2502 C CA . PRO A 1 337 ? -20.562 29.062 14.688 1 94.06 337 PRO A CA 1
ATOM 2503 C C . PRO A 1 337 ? -22 29.547 14.875 1 94.06 337 PRO A C 1
ATOM 2505 O O . PRO A 1 337 ? -22.938 28.859 14.469 1 94.06 337 PRO A O 1
ATOM 2508 N N . PRO A 1 338 ? -22.078 30.641 15.594 1 87.56 338 PRO A N 1
ATOM 2509 C CA . PRO A 1 338 ? -23.422 31.188 15.766 1 87.56 338 PRO A CA 1
ATOM 2510 C C . PRO A 1 338 ? -24.109 31.516 14.438 1 87.56 338 PRO A C 1
ATOM 2512 O O . PRO A 1 338 ? -23.422 31.828 13.453 1 87.56 338 PRO A O 1
ATOM 2515 N N . ASP A 1 339 ? -25.312 31.156 14.242 1 74.69 339 ASP A N 1
ATOM 2516 C CA . ASP A 1 339 ? -26.078 31.484 13.055 1 74.69 339 ASP A CA 1
ATOM 2517 C C . ASP A 1 339 ? -26 32.969 12.742 1 74.69 339 ASP A C 1
ATOM 2519 O O . ASP A 1 339 ? -26.078 33.812 13.656 1 74.69 339 ASP A O 1
ATOM 2523 N N . PRO A 1 340 ? -25.438 33.25 11.562 1 58.22 340 PRO A N 1
ATOM 2524 C CA . PRO A 1 340 ? -25.422 34.688 11.297 1 58.22 340 PRO A CA 1
ATOM 2525 C C . PRO A 1 340 ? -26.734 35.375 11.633 1 58.22 340 PRO A C 1
ATOM 2527 O O . PRO A 1 340 ? -26.766 36.594 11.852 1 58.22 340 PRO A O 1
ATOM 2530 N N . ALA A 1 341 ? -27.922 34.781 11.508 1 53.59 341 ALA A N 1
ATOM 2531 C CA . ALA A 1 341 ? -29.156 35.531 11.734 1 53.59 341 ALA A CA 1
ATOM 2532 C C . ALA A 1 341 ? -29.281 35.969 13.188 1 53.59 341 ALA A C 1
ATOM 2534 O O . ALA A 1 341 ? -30.125 36.812 13.523 1 53.59 341 ALA A O 1
ATOM 2535 N N . THR A 1 342 ? -28.812 35.25 14.141 1 40.25 342 THR A N 1
ATOM 2536 C CA . THR A 1 342 ? -29.031 35.688 15.516 1 40.25 342 THR A CA 1
ATOM 2537 C C . THR A 1 342 ? -28.062 36.812 15.883 1 40.25 342 THR A C 1
ATOM 2539 O O . THR A 1 342 ? -28.016 37.219 17.047 1 40.25 342 THR A O 1
ATOM 2542 N N . ARG A 1 343 ? -27.328 37.344 15.031 1 37.53 343 ARG A N 1
ATOM 2543 C CA . ARG A 1 343 ? -26.734 38.594 15.43 1 37.53 343 ARG A CA 1
ATOM 2544 C C . ARG A 1 343 ? -27.672 39.75 15.125 1 37.53 343 ARG A C 1
ATOM 2546 O O . ARG A 1 343 ? -28.328 39.781 14.078 1 37.53 343 ARG A O 1
ATOM 2553 N N . MET B 1 1 ? -16.5 -28.688 -2.375 1 37.03 1 MET B N 1
ATOM 2554 C CA . MET B 1 1 ? -16.922 -28.859 -3.762 1 37.03 1 MET B CA 1
ATOM 2555 C C . MET B 1 1 ? -15.727 -29.188 -4.652 1 37.03 1 MET B C 1
ATOM 2557 O O . MET B 1 1 ? -14.656 -28.594 -4.504 1 37.03 1 MET B O 1
ATOM 2561 N N . LYS B 1 2 ? -15.727 -30.359 -5.227 1 56.09 2 LYS B N 1
ATOM 2562 C CA . LYS B 1 2 ? -14.57 -30.891 -5.949 1 56.09 2 LYS B CA 1
ATOM 2563 C C . LYS B 1 2 ? -14.359 -30.156 -7.27 1 56.09 2 LYS B C 1
ATOM 2565 O O . LYS B 1 2 ? -15.32 -29.844 -7.969 1 56.09 2 LYS B O 1
ATOM 2570 N N . ARG B 1 3 ? -13.258 -29.516 -7.492 1 63.16 3 ARG B N 1
ATOM 2571 C CA . ARG B 1 3 ? -12.891 -28.891 -8.766 1 63.16 3 ARG B CA 1
ATOM 2572 C C . ARG B 1 3 ? -13.094 -29.875 -9.922 1 63.16 3 ARG B C 1
ATOM 2574 O O . ARG B 1 3 ? -12.812 -31.062 -9.797 1 63.16 3 ARG B O 1
ATOM 2581 N N . PRO B 1 4 ? -13.734 -29.391 -10.977 1 64.56 4 PRO B N 1
ATOM 2582 C CA . PRO B 1 4 ? -13.875 -30.312 -12.117 1 64.56 4 PRO B CA 1
ATOM 2583 C C . PRO B 1 4 ? -12.531 -30.797 -12.648 1 64.56 4 PRO B C 1
ATOM 2585 O O . PRO B 1 4 ? -11.562 -30.047 -12.68 1 64.56 4 PRO B O 1
ATOM 2588 N N . THR B 1 5 ? -12.398 -32.062 -12.883 1 71.06 5 THR B N 1
ATOM 2589 C CA . THR B 1 5 ? -11.188 -32.688 -13.406 1 71.06 5 THR B CA 1
ATOM 2590 C C . THR B 1 5 ? -11.43 -33.25 -14.82 1 71.06 5 THR B C 1
ATOM 2592 O O . THR B 1 5 ? -12.57 -33.25 -15.297 1 71.06 5 THR B O 1
ATOM 2595 N N . MET B 1 6 ? -10.266 -33.531 -15.422 1 76.56 6 MET B N 1
ATOM 2596 C CA . MET B 1 6 ? -10.383 -34.156 -16.734 1 76.56 6 MET B CA 1
ATOM 2597 C C . MET B 1 6 ? -11.195 -35.438 -16.641 1 76.56 6 MET B C 1
ATOM 2599 O O . MET B 1 6 ? -11.891 -35.812 -17.594 1 76.56 6 MET B O 1
ATOM 2603 N N . ALA B 1 7 ? -11.109 -36 -15.438 1 79.62 7 ALA B N 1
ATOM 2604 C CA . ALA B 1 7 ? -11.875 -37.219 -15.227 1 79.62 7 ALA B CA 1
ATOM 2605 C C . ALA B 1 7 ? -13.375 -36.938 -15.242 1 79.62 7 ALA B C 1
ATOM 2607 O O . ALA B 1 7 ? -14.156 -37.719 -15.781 1 79.62 7 ALA B O 1
ATOM 2608 N N . ASP B 1 8 ? -13.695 -35.781 -14.766 1 81.69 8 ASP B N 1
ATOM 2609 C CA . ASP B 1 8 ? -15.102 -35.406 -14.766 1 81.69 8 ASP B CA 1
ATOM 2610 C C . ASP B 1 8 ? -15.602 -35.125 -16.188 1 81.69 8 ASP B C 1
ATOM 2612 O O . ASP B 1 8 ? -16.719 -35.531 -16.531 1 81.69 8 ASP B O 1
ATOM 2616 N N . ILE B 1 9 ? -14.758 -34.5 -16.859 1 84.5 9 ILE B N 1
ATOM 2617 C CA . ILE B 1 9 ? -15.094 -34.25 -18.266 1 84.5 9 ILE B CA 1
ATOM 2618 C C . ILE B 1 9 ? -15.219 -35.562 -19.016 1 84.5 9 ILE B C 1
ATOM 2620 O O . ILE B 1 9 ? -16.172 -35.75 -19.781 1 84.5 9 ILE B O 1
ATOM 2624 N N . ALA B 1 10 ? -14.336 -36.469 -18.766 1 86.38 10 ALA B N 1
ATOM 2625 C CA . ALA B 1 10 ? -14.328 -37.75 -19.422 1 86.38 10 ALA B CA 1
ATOM 2626 C C . ALA B 1 10 ? -15.609 -38.531 -19.125 1 86.38 10 ALA B C 1
ATOM 2628 O O . ALA B 1 10 ? -16.234 -39.094 -20.031 1 86.38 10 ALA B O 1
ATOM 2629 N N . ARG B 1 11 ? -15.961 -38.438 -17.938 1 86.69 11 ARG B N 1
ATOM 2630 C CA . ARG B 1 11 ? -17.156 -39.156 -17.484 1 86.69 11 ARG B CA 1
ATOM 2631 C C . ARG B 1 11 ? -18.406 -38.562 -18.156 1 86.69 11 ARG B C 1
ATOM 2633 O O . ARG B 1 11 ? -19.25 -39.312 -18.641 1 86.69 11 ARG B O 1
ATOM 2640 N N . ARG B 1 12 ? -18.406 -37.344 -18.219 1 87.5 12 ARG B N 1
ATOM 2641 C CA . ARG B 1 12 ? -19.578 -36.688 -18.766 1 87.5 12 ARG B CA 1
ATOM 2642 C C . ARG B 1 12 ? -19.625 -36.844 -20.281 1 87.5 12 ARG B C 1
ATOM 2644 O O . ARG B 1 12 ? -20.719 -36.969 -20.875 1 87.5 12 ARG B O 1
ATOM 2651 N N . ALA B 1 13 ? -18.547 -36.781 -20.859 1 88.25 13 ALA B N 1
ATOM 2652 C CA . ALA B 1 13 ? -18.453 -36.844 -22.312 1 88.25 13 ALA B CA 1
ATOM 2653 C C . ALA B 1 13 ? -18.5 -38.312 -22.797 1 88.25 13 ALA B C 1
ATOM 2655 O O . ALA B 1 13 ? -18.719 -38.562 -23.984 1 88.25 13 ALA B O 1
ATOM 2656 N N . GLY B 1 14 ? -18.344 -39.312 -21.938 1 88.69 14 GLY B N 1
ATOM 2657 C CA . GLY B 1 14 ? -18.328 -40.719 -22.281 1 88.69 14 GLY B CA 1
ATOM 2658 C C . GLY B 1 14 ? -17.094 -41.125 -23.062 1 88.69 14 GLY B C 1
ATOM 2659 O O . GLY B 1 14 ? -17.172 -41.969 -23.984 1 88.69 14 GLY B O 1
ATOM 2660 N N . VAL B 1 15 ? -16.062 -40.375 -22.859 1 87.12 15 VAL B N 1
ATOM 2661 C CA . VAL B 1 15 ? -14.82 -40.688 -23.547 1 87.12 15 VAL B CA 1
ATOM 2662 C C . VAL B 1 15 ? -13.711 -40.938 -22.516 1 87.12 15 VAL B C 1
ATOM 2664 O O . VAL B 1 15 ? -13.93 -40.781 -21.312 1 87.12 15 VAL B O 1
ATOM 2667 N N . SER B 1 16 ? -12.602 -41.5 -23.016 1 82.19 16 SER B N 1
ATOM 2668 C CA . SER B 1 16 ? -11.461 -41.75 -22.141 1 82.19 16 SER B CA 1
ATOM 2669 C C . SER B 1 16 ? -10.82 -40.438 -21.703 1 82.19 16 SER B C 1
ATOM 2671 O O . SER B 1 16 ? -11 -39.406 -22.359 1 82.19 16 SER B O 1
ATOM 2673 N N . LYS B 1 17 ? -9.992 -40.375 -20.578 1 83.5 17 LYS B N 1
ATOM 2674 C CA . LYS B 1 17 ? -9.242 -39.219 -20.125 1 83.5 17 LYS B CA 1
ATOM 2675 C C . LYS B 1 17 ? -8.25 -38.75 -21.188 1 83.5 17 LYS B C 1
ATOM 2677 O O . LYS B 1 17 ? -8.008 -37.562 -21.344 1 83.5 17 LYS B O 1
ATOM 2682 N N . VAL B 1 18 ? -7.773 -39.75 -21.984 1 78.31 18 VAL B N 1
ATOM 2683 C CA . VAL B 1 18 ? -6.805 -39.438 -23.031 1 78.31 18 VAL B CA 1
ATOM 2684 C C . VAL B 1 18 ? -7.477 -38.656 -24.141 1 78.31 18 VAL B C 1
ATOM 2686 O O . VAL B 1 18 ? -6.918 -37.656 -24.641 1 78.31 18 VAL B O 1
ATOM 2689 N N . ALA B 1 19 ? -8.633 -39.125 -24.438 1 83.19 19 ALA B N 1
ATOM 2690 C CA . ALA B 1 19 ? -9.391 -38.406 -25.469 1 83.19 19 ALA B CA 1
ATOM 2691 C C . ALA B 1 19 ? -9.703 -36.969 -25.031 1 83.19 19 ALA B C 1
ATOM 2693 O O . ALA B 1 19 ? -9.641 -36.062 -25.844 1 83.19 19 ALA B O 1
ATOM 2694 N N . VAL B 1 20 ? -9.984 -36.75 -23.719 1 84.81 20 VAL B N 1
ATOM 2695 C CA . VAL B 1 20 ? -10.25 -35.438 -23.172 1 84.81 20 VAL B CA 1
ATOM 2696 C C . VAL B 1 20 ? -8.992 -34.562 -23.281 1 84.81 20 VAL B C 1
ATOM 2698 O O . VAL B 1 20 ? -9.062 -33.406 -23.703 1 84.81 20 VAL B O 1
ATOM 2701 N N . SER B 1 21 ? -7.98 -35.156 -23 1 77.25 21 SER B N 1
ATOM 2702 C CA . SER B 1 21 ? -6.707 -34.438 -23.062 1 77.25 21 SER B CA 1
ATOM 2703 C C . SER B 1 21 ? -6.398 -34 -24.5 1 77.25 21 SER B C 1
ATOM 2705 O O . SER B 1 21 ? -6.023 -32.844 -24.719 1 77.25 21 SER B O 1
ATOM 2707 N N . TYR B 1 22 ? -6.539 -34.938 -25.375 1 77.44 22 TYR B N 1
ATOM 2708 C CA . TYR B 1 22 ? -6.27 -34.625 -26.781 1 77.44 22 TYR B CA 1
ATOM 2709 C C . TYR B 1 22 ? -7.188 -33.5 -27.266 1 77.44 22 TYR B C 1
ATOM 2711 O O . TYR B 1 22 ? -6.738 -32.594 -27.953 1 77.44 22 TYR B O 1
ATOM 2719 N N . ALA B 1 23 ? -8.422 -33.562 -26.906 1 80.06 23 ALA B N 1
ATOM 2720 C CA . ALA B 1 23 ? -9.414 -32.594 -27.359 1 80.06 23 ALA B CA 1
ATOM 2721 C C . ALA B 1 23 ? -9.133 -31.219 -26.797 1 80.06 23 ALA B C 1
ATOM 2723 O O . ALA B 1 23 ? -9.164 -30.219 -27.531 1 80.06 23 ALA B O 1
ATOM 2724 N N . LEU B 1 24 ? -8.789 -31.188 -25.531 1 79 24 LEU B N 1
ATOM 2725 C CA . LEU B 1 24 ? -8.617 -29.906 -24.859 1 79 24 LEU B CA 1
ATOM 2726 C C . LEU B 1 24 ? -7.312 -29.234 -25.266 1 79 24 LEU B C 1
ATOM 2728 O O . LEU B 1 24 ? -7.203 -28.016 -25.234 1 79 24 LEU B O 1
ATOM 2732 N N . ASN B 1 25 ? -6.387 -30.078 -25.75 1 68.94 25 ASN B N 1
ATOM 2733 C CA . ASN B 1 25 ? -5.086 -29.547 -26.172 1 68.94 25 ASN B CA 1
ATOM 2734 C C . ASN B 1 25 ? -4.945 -29.531 -27.688 1 68.94 25 ASN B C 1
ATOM 2736 O O . ASN B 1 25 ? -3.836 -29.422 -28.203 1 68.94 25 ASN B O 1
ATOM 2740 N N . ASP B 1 26 ? -5.957 -29.672 -28.266 1 74.19 26 ASP B N 1
ATOM 2741 C CA . ASP B 1 26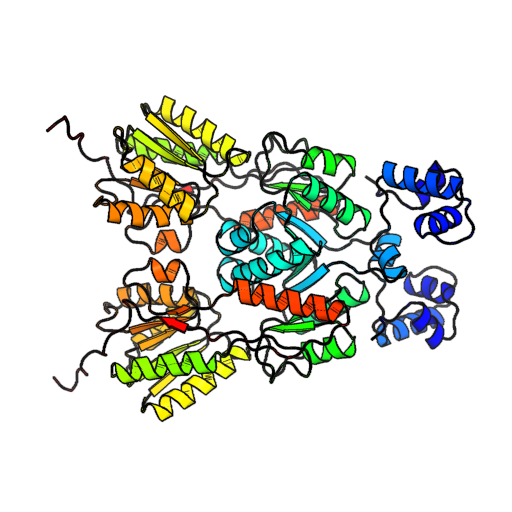 ? -6.047 -29.625 -29.719 1 74.19 26 ASP B CA 1
ATOM 2742 C C . ASP B 1 26 ? -5.051 -30.594 -30.359 1 74.19 26 ASP B C 1
ATOM 2744 O O . ASP B 1 26 ? -4.398 -30.25 -31.344 1 74.19 26 ASP B O 1
ATOM 2748 N N . GLN B 1 27 ? -4.871 -31.641 -29.656 1 71.94 27 GLN B N 1
ATOM 2749 C CA . GLN B 1 27 ? -4.016 -32.688 -30.219 1 71.94 27 GLN B CA 1
ATOM 2750 C C . GLN B 1 27 ? -4.797 -33.594 -31.141 1 71.94 27 GLN B C 1
ATOM 2752 O O . GLN B 1 27 ? -6.016 -33.75 -31 1 71.94 27 GLN B O 1
ATOM 2757 N N . PRO B 1 28 ? -4.059 -34.156 -32.188 1 76.12 28 PRO B N 1
ATOM 2758 C CA . PRO B 1 28 ? -4.73 -35.125 -33.062 1 76.12 28 PRO B CA 1
ATOM 2759 C C . PRO B 1 28 ? -5.195 -36.375 -32.344 1 76.12 28 PRO B C 1
ATOM 2761 O O . PRO B 1 28 ? -4.691 -36.688 -31.266 1 76.12 28 PRO B O 1
ATOM 2764 N N . GLY B 1 29 ? -6.367 -37.062 -32.906 1 77.12 29 GLY B N 1
ATOM 2765 C CA . GLY B 1 29 ? -6.832 -38.312 -32.312 1 77.12 29 GLY B CA 1
ATOM 2766 C C . GLY B 1 29 ? -8.273 -38.281 -31.875 1 77.12 29 GLY B C 1
ATOM 2767 O O . GLY B 1 29 ? -8.828 -39.281 -31.438 1 77.12 29 GLY B O 1
ATOM 2768 N N . VAL B 1 30 ? -8.773 -37.062 -31.938 1 81.75 30 VAL B N 1
ATOM 2769 C CA . VAL B 1 30 ? -10.18 -36.875 -31.594 1 81.75 30 VAL B CA 1
ATOM 2770 C C . VAL B 1 30 ? -10.898 -36.125 -32.719 1 81.75 30 VAL B C 1
ATOM 2772 O O . VAL B 1 30 ? -10.336 -35.219 -33.312 1 81.75 30 VAL B O 1
ATOM 2775 N N . SER B 1 31 ? -12.047 -36.688 -33.125 1 85.38 31 SER B N 1
ATOM 2776 C CA . SER B 1 31 ? -12.805 -36.031 -34.188 1 85.38 31 SER B CA 1
ATOM 2777 C C . SER B 1 31 ? -13.195 -34.594 -33.781 1 85.38 31 SER B C 1
ATOM 2779 O O . SER B 1 31 ? -13.227 -34.281 -32.625 1 85.38 31 SER B O 1
ATOM 2781 N N . GLU B 1 32 ? -13.453 -33.812 -34.812 1 86.19 32 GLU B N 1
ATOM 2782 C CA . GLU B 1 32 ? -13.844 -32.438 -34.562 1 86.19 32 GLU B CA 1
ATOM 2783 C C . GLU B 1 32 ? -15.133 -32.344 -33.75 1 86.19 32 GLU B C 1
ATOM 2785 O O . GLU B 1 32 ? -15.273 -31.469 -32.906 1 86.19 32 GLU B O 1
ATOM 2790 N N . ALA B 1 33 ? -16.016 -33.219 -34.062 1 86 33 ALA B N 1
ATOM 2791 C CA . ALA B 1 33 ? -17.281 -33.25 -33.344 1 86 33 ALA B CA 1
ATOM 2792 C C . ALA B 1 33 ? -17.078 -33.594 -31.859 1 86 33 ALA B C 1
ATOM 2794 O O . ALA B 1 33 ? -17.641 -32.938 -30.984 1 86 33 ALA B O 1
ATOM 2795 N N . THR B 1 34 ? -16.25 -34.531 -31.609 1 87.25 34 THR B N 1
ATOM 2796 C CA . THR B 1 34 ? -15.953 -34.969 -30.25 1 87.25 34 THR B CA 1
ATOM 2797 C C . THR B 1 34 ? -15.188 -33.875 -29.5 1 87.25 34 THR B C 1
ATOM 2799 O O . THR B 1 34 ? -15.461 -33.594 -28.328 1 87.25 34 THR B O 1
ATOM 2802 N N . ARG B 1 35 ? -14.25 -33.219 -30.062 1 88.81 35 ARG B N 1
ATOM 2803 C CA . ARG B 1 35 ? -13.492 -32.125 -29.484 1 88.81 35 ARG B CA 1
ATOM 2804 C C . ARG B 1 35 ? -14.414 -31 -29.047 1 88.81 35 ARG B C 1
ATOM 2806 O O . ARG B 1 35 ? -14.289 -30.484 -27.938 1 88.81 35 ARG B O 1
ATOM 2813 N N . ALA B 1 36 ? -15.305 -30.688 -29.969 1 87.94 36 ALA B N 1
ATOM 2814 C CA . ALA B 1 36 ? -16.266 -29.625 -29.656 1 87.94 36 ALA B CA 1
ATOM 2815 C C . ALA B 1 36 ? -17.109 -29.984 -28.438 1 87.94 36 ALA B C 1
ATOM 2817 O O . ALA B 1 36 ? -17.359 -29.156 -27.562 1 87.94 36 ALA B O 1
ATOM 2818 N N . SER B 1 37 ? -17.562 -31.203 -28.469 1 88.31 37 SER B N 1
ATOM 2819 C CA . SER B 1 37 ? -18.391 -31.688 -27.359 1 88.31 37 SER B CA 1
ATOM 2820 C C . SER B 1 37 ? -17.625 -31.641 -26.047 1 88.31 37 SER B C 1
ATOM 2822 O O . SER B 1 37 ? -18.156 -31.188 -25.031 1 88.31 37 SER B O 1
ATOM 2824 N N . ILE B 1 38 ? -16.391 -32.031 -26.062 1 87.31 38 ILE B N 1
ATOM 2825 C CA . ILE B 1 38 ? -15.547 -32.062 -24.875 1 87.31 38 ILE B CA 1
ATOM 2826 C C . ILE B 1 38 ? -15.289 -30.625 -24.391 1 87.31 38 ILE B C 1
ATOM 2828 O O . ILE B 1 38 ? -15.375 -30.344 -23.188 1 87.31 38 ILE B O 1
ATOM 2832 N N . LYS B 1 39 ? -15.008 -29.766 -25.25 1 85.81 39 LYS B N 1
ATOM 2833 C CA . LYS B 1 39 ? -14.75 -28.375 -24.891 1 85.81 39 LYS B CA 1
ATOM 2834 C C . LYS B 1 39 ? -15.992 -27.719 -24.297 1 85.81 39 LYS B C 1
ATOM 2836 O O . LYS B 1 39 ? -15.898 -26.938 -23.344 1 85.81 39 LYS B O 1
ATOM 2841 N N . ASN B 1 40 ? -17.125 -28.047 -24.891 1 83.19 40 ASN B N 1
ATOM 2842 C CA . ASN B 1 40 ? -18.391 -27.531 -24.344 1 83.19 40 ASN B CA 1
ATOM 2843 C C . ASN B 1 40 ? -18.641 -28.031 -22.922 1 83.19 40 ASN B C 1
ATOM 2845 O O . ASN B 1 40 ? -19.047 -27.266 -22.062 1 83.19 40 ASN B O 1
ATOM 2849 N N . ILE B 1 41 ? -18.422 -29.297 -22.734 1 84.19 41 ILE B N 1
ATOM 2850 C CA . ILE B 1 41 ? -18.594 -29.906 -21.422 1 84.19 41 ILE B CA 1
ATOM 2851 C C . ILE B 1 41 ? -17.625 -29.266 -20.422 1 84.19 41 ILE B C 1
ATOM 2853 O O . ILE B 1 41 ? -18 -28.969 -19.281 1 84.19 41 ILE B O 1
ATOM 2857 N N . ALA B 1 42 ? -16.422 -29.078 -20.891 1 80.38 42 ALA B N 1
ATOM 2858 C CA . ALA B 1 42 ? -15.406 -28.453 -20.062 1 80.38 42 ALA B CA 1
ATOM 2859 C C . ALA B 1 42 ? -15.844 -27.047 -19.625 1 80.38 42 ALA B C 1
ATOM 2861 O O . ALA B 1 42 ? -15.711 -26.688 -18.453 1 80.38 42 ALA B O 1
ATOM 2862 N N . GLU B 1 43 ? -16.344 -26.391 -20.562 1 75.62 43 GLU B N 1
ATOM 2863 C CA . GLU B 1 43 ? -16.859 -25.047 -20.297 1 75.62 43 GLU B CA 1
ATOM 2864 C C . GLU B 1 43 ? -18.031 -25.094 -19.328 1 75.62 43 GLU B C 1
ATOM 2866 O O . GLU B 1 43 ? -18.109 -24.281 -18.406 1 75.62 43 GLU B O 1
ATOM 2871 N N . GLU B 1 44 ? -18.938 -26 -19.594 1 75.19 44 GLU B N 1
ATOM 2872 C CA . GLU B 1 44 ? -20.109 -26.156 -18.734 1 75.19 44 GLU B CA 1
ATOM 2873 C C . GLU B 1 44 ? -19.703 -26.484 -17.297 1 75.19 44 GLU B C 1
ATOM 2875 O O . GLU B 1 44 ? -20.344 -26 -16.359 1 75.19 44 GLU B O 1
ATOM 2880 N N . LEU B 1 45 ? -18.672 -27.297 -17.25 1 73.81 45 LEU B N 1
ATOM 2881 C CA . LEU B 1 45 ? -18.234 -27.75 -15.938 1 73.81 45 LEU B CA 1
ATOM 2882 C C . LEU B 1 45 ? -17.312 -26.719 -15.281 1 73.81 45 LEU B C 1
ATOM 2884 O O . LEU B 1 45 ? -16.938 -26.875 -14.117 1 73.81 45 LEU B O 1
ATOM 2888 N N . GLY B 1 46 ? -17.016 -25.734 -16.188 1 65.12 46 GLY B N 1
ATOM 2889 C CA . GLY B 1 46 ? -16.094 -24.719 -15.695 1 65.12 46 GLY B CA 1
ATOM 2890 C C . GLY B 1 46 ? -14.672 -25.219 -15.586 1 65.12 46 GLY B C 1
ATOM 2891 O O . GLY B 1 46 ? -13.914 -24.75 -14.734 1 65.12 46 GLY B O 1
ATOM 2892 N N . TRP B 1 47 ? -14.469 -26.281 -16.391 1 64.12 47 TRP B N 1
ATOM 2893 C CA . TRP B 1 47 ? -13.133 -26.859 -16.359 1 64.12 47 TRP B CA 1
ATOM 2894 C C . TRP B 1 47 ? -12.141 -25.969 -17.109 1 64.12 47 TRP B C 1
ATOM 2896 O O . TRP B 1 47 ? -12.461 -25.438 -18.172 1 64.12 47 TRP B O 1
ATOM 2906 N N . ARG B 1 48 ? -11.133 -25.609 -16.547 1 61.38 48 ARG B N 1
ATOM 2907 C CA . ARG B 1 48 ? -10.008 -24.938 -17.203 1 61.38 48 ARG B CA 1
ATOM 2908 C C . ARG B 1 48 ? -8.711 -25.719 -16.984 1 61.38 48 ARG B C 1
ATOM 2910 O O . ARG B 1 48 ? -8.523 -26.344 -15.938 1 61.38 48 ARG B O 1
ATOM 2917 N N . PRO B 1 49 ? -7.984 -25.859 -18.172 1 56.56 49 PRO B N 1
ATOM 2918 C CA . PRO B 1 49 ? -6.711 -26.547 -17.953 1 56.56 49 PRO B CA 1
ATOM 2919 C C . PRO B 1 49 ? -5.953 -26.016 -16.75 1 56.56 49 PRO B C 1
ATOM 2921 O O . PRO B 1 49 ? -5.98 -24.812 -16.469 1 56.56 49 PRO B O 1
ATOM 2924 N N . ASN B 1 50 ? -5.734 -26.891 -15.891 1 54.22 50 ASN B N 1
ATOM 2925 C CA . ASN B 1 50 ? -5.043 -26.484 -14.672 1 54.22 50 ASN B CA 1
ATOM 2926 C C . ASN B 1 50 ? -3.703 -25.828 -14.977 1 54.22 50 ASN B C 1
ATOM 2928 O O . ASN B 1 50 ? -3.146 -26.016 -16.062 1 54.22 50 ASN B O 1
ATOM 2932 N N . SER B 1 51 ? -3.398 -24.781 -14.289 1 52.19 51 SER B N 1
ATOM 2933 C CA . SER B 1 51 ? -2.107 -24.141 -14.469 1 52.19 51 SER B CA 1
ATOM 2934 C C . SER B 1 51 ? -0.998 -25.156 -14.695 1 52.19 51 SER B C 1
ATOM 2936 O O . SER B 1 51 ? -0.088 -24.922 -15.5 1 52.19 51 SER B O 1
ATOM 2938 N N . ALA B 1 52 ? -1.206 -26.281 -14.117 1 47.66 52 ALA B N 1
ATOM 2939 C CA . ALA B 1 52 ? -0.216 -27.344 -14.227 1 47.66 52 ALA B CA 1
ATOM 2940 C C . ALA B 1 52 ? -0.2 -27.938 -15.633 1 47.66 52 ALA B C 1
ATOM 2942 O O . ALA B 1 52 ? 0.869 -28.172 -16.203 1 47.66 52 ALA B O 1
ATOM 2943 N N . ALA B 1 53 ? -1.378 -28.172 -16.141 1 50.97 53 ALA B N 1
ATOM 2944 C CA . ALA B 1 53 ? -1.442 -28.703 -17.5 1 50.97 53 ALA B CA 1
ATOM 2945 C C . ALA B 1 53 ? -0.917 -27.688 -18.516 1 50.97 53 ALA B C 1
ATOM 2947 O O . ALA B 1 53 ? -0.201 -28.047 -19.453 1 50.97 53 ALA B O 1
ATOM 2948 N N . ARG B 1 54 ? -1.284 -26.484 -18.266 1 50.72 54 ARG B N 1
ATOM 2949 C CA . ARG B 1 54 ? -0.733 -25.453 -19.141 1 50.72 54 ARG B CA 1
ATOM 2950 C C . ARG B 1 54 ? 0.78 -25.359 -18.984 1 50.72 54 ARG B C 1
ATOM 2952 O O . ARG B 1 54 ? 1.499 -25.141 -19.969 1 50.72 54 ARG B O 1
ATOM 2959 N N . ALA B 1 55 ? 1.151 -25.438 -17.688 1 50.91 55 ALA B N 1
ATOM 2960 C CA . ALA B 1 55 ? 2.59 -25.453 -17.438 1 50.91 55 ALA B CA 1
ATOM 2961 C C . ALA B 1 55 ? 3.256 -26.609 -18.188 1 50.91 55 ALA B C 1
ATOM 2963 O O . ALA B 1 55 ? 4.383 -26.484 -18.672 1 50.91 55 ALA B O 1
ATOM 2964 N N . LEU B 1 56 ? 2.51 -27.719 -18.344 1 46.94 56 LEU B N 1
ATOM 2965 C CA . LEU B 1 56 ? 3.029 -28.859 -19.078 1 46.94 56 LEU B CA 1
ATOM 2966 C C . LEU B 1 56 ? 3.082 -28.578 -20.578 1 46.94 56 LEU B C 1
ATOM 2968 O O . LEU B 1 56 ? 3.924 -29.125 -21.281 1 46.94 56 LEU B O 1
ATOM 2972 N N . THR B 1 57 ? 2.117 -27.797 -20.922 1 45.22 57 THR B N 1
ATOM 2973 C CA . THR B 1 57 ? 2.15 -27.547 -22.359 1 45.22 57 THR B CA 1
ATOM 2974 C C . THR B 1 57 ? 2.889 -26.25 -22.672 1 45.22 57 THR B C 1
ATOM 2976 O O . THR B 1 57 ? 2.734 -25.688 -23.766 1 45.22 57 THR B O 1
ATOM 2979 N N . GLY B 1 58 ? 3.713 -25.781 -21.719 1 52.91 58 GLY B N 1
ATOM 2980 C CA . GLY B 1 58 ? 4.559 -24.641 -22 1 52.91 58 GLY B CA 1
ATOM 2981 C C . GLY B 1 58 ? 3.871 -23.312 -21.75 1 52.91 58 GLY B C 1
ATOM 2982 O O . GLY B 1 58 ? 4.34 -22.266 -22.219 1 52.91 58 GLY B O 1
ATOM 2983 N N . GLY B 1 59 ? 2.719 -23.453 -21.094 1 63.84 59 GLY B N 1
ATOM 2984 C CA . GLY B 1 59 ? 1.972 -22.203 -21 1 63.84 59 GLY B CA 1
ATOM 2985 C C . GLY B 1 59 ? 2.457 -21.297 -19.891 1 63.84 59 GLY B C 1
ATOM 2986 O O . GLY B 1 59 ? 3.127 -21.75 -18.953 1 63.84 59 GLY B O 1
ATOM 2987 N N . ARG B 1 60 ? 2.363 -19.938 -20.094 1 79.69 60 ARG B N 1
ATOM 2988 C CA . ARG B 1 60 ? 2.77 -18.891 -19.172 1 79.69 60 ARG B CA 1
ATOM 2989 C C . ARG B 1 60 ? 1.915 -18.906 -17.906 1 79.69 60 ARG B C 1
ATOM 2991 O O . ARG B 1 60 ? 0.736 -19.266 -17.953 1 79.69 60 ARG B O 1
ATOM 2998 N N . ALA B 1 61 ? 2.537 -18.781 -16.75 1 87.44 61 ALA B N 1
ATOM 2999 C CA . ALA B 1 61 ? 1.843 -18.656 -15.477 1 87.44 61 ALA B CA 1
ATOM 3000 C C . ALA B 1 61 ? 0.968 -17.406 -15.43 1 87.44 61 ALA B C 1
ATOM 3002 O O . ALA B 1 61 ? -0.004 -17.359 -14.672 1 87.44 61 ALA B O 1
ATOM 3003 N N . GLN B 1 62 ? 1.29 -16.438 -16.297 1 91.25 62 GLN B N 1
ATOM 3004 C CA . GLN B 1 62 ? 0.635 -15.133 -16.328 1 91.25 62 GLN B CA 1
ATOM 3005 C C . GLN B 1 62 ? 0.624 -14.492 -14.938 1 91.25 62 GLN B C 1
ATOM 3007 O O . GLN B 1 62 ? -0.414 -14.008 -14.484 1 91.25 62 GLN B O 1
ATOM 3012 N N . ALA B 1 63 ? 1.719 -14.594 -14.273 1 95.5 63 ALA B N 1
ATOM 3013 C CA . ALA B 1 63 ? 1.977 -13.969 -12.977 1 95.5 63 ALA B CA 1
ATOM 3014 C C . ALA B 1 63 ? 3.449 -13.594 -12.836 1 95.5 63 ALA B C 1
ATOM 3016 O O . ALA B 1 63 ? 4.324 -14.289 -13.359 1 95.5 63 ALA B O 1
ATOM 3017 N N . VAL B 1 64 ? 3.658 -12.508 -12.227 1 98 64 VAL B N 1
ATOM 3018 C CA . VAL B 1 64 ? 5.012 -12.125 -11.844 1 98 64 VAL B CA 1
ATOM 3019 C C . VAL B 1 64 ? 5.109 -12.023 -10.32 1 98 64 VAL B C 1
ATOM 3021 O O . VAL B 1 64 ? 4.094 -11.859 -9.633 1 98 64 VAL B O 1
ATOM 3024 N N . GLY B 1 65 ? 6.309 -12.203 -9.844 1 98.06 65 GLY B N 1
ATOM 3025 C CA . GLY B 1 65 ? 6.477 -12.305 -8.398 1 98.06 65 GLY B CA 1
ATOM 3026 C C . GLY B 1 65 ? 7.207 -11.125 -7.797 1 98.06 65 GLY B C 1
ATOM 3027 O O . GLY B 1 65 ? 8.125 -10.578 -8.414 1 98.06 65 GLY B O 1
ATOM 3028 N N . LEU B 1 66 ? 6.812 -10.75 -6.629 1 97.38 66 LEU B N 1
ATOM 3029 C CA . LEU B 1 66 ? 7.496 -9.789 -5.766 1 97.38 66 LEU B CA 1
ATOM 3030 C C . LEU B 1 66 ? 7.637 -10.336 -4.348 1 97.38 66 LEU B C 1
ATOM 3032 O O . LEU B 1 66 ? 6.633 -10.578 -3.672 1 97.38 66 LEU B O 1
ATOM 3036 N N . ILE B 1 67 ? 8.867 -10.57 -3.924 1 95.88 67 ILE B N 1
ATOM 3037 C CA . ILE B 1 67 ? 9.164 -11.016 -2.566 1 95.88 67 ILE B CA 1
ATOM 3038 C C . ILE B 1 67 ? 9.758 -9.859 -1.766 1 95.88 67 ILE B C 1
ATOM 3040 O O . ILE B 1 67 ? 10.695 -9.195 -2.223 1 95.88 67 ILE B O 1
ATOM 3044 N N . VAL B 1 68 ? 9.211 -9.555 -0.663 1 92.69 68 VAL B N 1
ATOM 3045 C CA . VAL B 1 68 ? 9.664 -8.453 0.173 1 92.69 68 VAL B CA 1
ATOM 3046 C C . VAL B 1 68 ? 10.203 -8.992 1.495 1 92.69 68 VAL B C 1
ATOM 3048 O O . VAL B 1 68 ? 9.492 -9.68 2.227 1 92.69 68 VAL B O 1
ATOM 3051 N N . ARG B 1 69 ? 11.453 -8.703 1.741 1 92.06 69 ARG B N 1
ATOM 3052 C CA . ARG B 1 69 ? 12.086 -9.125 2.988 1 92.06 69 ARG B CA 1
ATOM 3053 C C . ARG B 1 69 ? 12.062 -7.996 4.016 1 92.06 69 ARG B C 1
ATOM 3055 O O . ARG B 1 69 ? 13.102 -7.402 4.309 1 92.06 69 ARG B O 1
ATOM 3062 N N . ARG B 1 70 ? 10.898 -7.66 4.484 1 87.69 70 ARG B N 1
ATOM 3063 C CA . ARG B 1 70 ? 10.609 -6.688 5.535 1 87.69 70 ARG B CA 1
ATOM 3064 C C . ARG B 1 70 ? 9.43 -7.145 6.391 1 87.69 70 ARG B C 1
ATOM 3066 O O . ARG B 1 70 ? 8.672 -8.031 5.988 1 87.69 70 ARG B O 1
ATOM 3073 N N . PRO B 1 71 ? 9.438 -6.57 7.621 1 85 71 PRO B N 1
ATOM 3074 C CA . PRO B 1 71 ? 8.203 -6.84 8.359 1 85 71 PRO B CA 1
ATOM 3075 C C . PRO B 1 71 ? 6.953 -6.406 7.59 1 85 71 PRO B C 1
ATOM 3077 O O . PRO B 1 71 ? 6.961 -5.375 6.918 1 85 71 PRO B O 1
ATOM 3080 N N . ALA B 1 72 ? 5.918 -7.266 7.691 1 85.19 72 ALA B N 1
ATOM 3081 C CA . ALA B 1 72 ? 4.691 -7.023 6.938 1 85.19 72 ALA B CA 1
ATOM 3082 C C . ALA B 1 72 ? 4.156 -5.617 7.191 1 85.19 72 ALA B C 1
ATOM 3084 O O . ALA B 1 72 ? 3.59 -4.988 6.293 1 85.19 72 ALA B O 1
ATOM 3085 N N . ARG B 1 73 ? 4.391 -5.094 8.32 1 82.56 73 ARG B N 1
ATOM 3086 C CA . ARG B 1 73 ? 3.877 -3.783 8.703 1 82.56 73 ARG B CA 1
ATOM 3087 C C . ARG B 1 73 ? 4.477 -2.682 7.836 1 82.56 73 ARG B C 1
ATOM 3089 O O . ARG B 1 73 ? 3.871 -1.62 7.668 1 82.56 73 ARG B O 1
ATOM 3096 N N . THR B 1 74 ? 5.598 -2.938 7.301 1 80.94 74 THR B N 1
ATOM 3097 C CA . THR B 1 74 ? 6.27 -1.945 6.469 1 80.94 74 THR B CA 1
ATOM 3098 C C . THR B 1 74 ? 5.445 -1.64 5.223 1 80.94 74 THR B C 1
ATOM 3100 O O . THR B 1 74 ? 5.445 -0.508 4.734 1 80.94 74 THR B O 1
ATOM 3103 N N . LEU B 1 75 ? 4.703 -2.617 4.715 1 82.25 75 LEU B N 1
ATOM 3104 C CA . LEU B 1 75 ? 3.863 -2.42 3.541 1 82.25 75 LEU B CA 1
ATOM 3105 C C . LEU B 1 75 ? 2.797 -1.362 3.807 1 82.25 75 LEU B C 1
ATOM 3107 O O . LEU B 1 75 ? 2.455 -0.583 2.914 1 82.25 75 LEU B O 1
ATOM 3111 N N . GLY B 1 76 ? 2.369 -1.314 5.043 1 76.31 76 GLY B N 1
ATOM 3112 C CA . GLY B 1 76 ? 1.273 -0.425 5.391 1 76.31 76 GLY B CA 1
ATOM 3113 C C . GLY B 1 76 ? 1.725 0.993 5.684 1 76.31 76 GLY B C 1
ATOM 3114 O O . GLY B 1 76 ? 0.926 1.931 5.617 1 76.31 76 GLY B O 1
ATOM 3115 N N . VAL B 1 77 ? 3.033 1.145 5.914 1 73.38 77 VAL B N 1
ATOM 3116 C CA . VAL B 1 77 ? 3.436 2.451 6.422 1 73.38 77 VAL B CA 1
ATOM 3117 C C . VAL B 1 77 ? 4.352 3.139 5.41 1 73.38 77 VAL B C 1
ATOM 3119 O O . VAL B 1 77 ? 4.508 4.363 5.438 1 73.38 77 VAL B O 1
ATOM 3122 N N . GLU B 1 78 ? 4.996 2.352 4.555 1 77.94 78 GLU B N 1
ATOM 3123 C CA . GLU B 1 78 ? 5.91 2.928 3.574 1 77.94 78 GLU B CA 1
ATOM 3124 C C . GLU B 1 78 ? 5.219 3.146 2.232 1 77.94 78 GLU B C 1
ATOM 3126 O O . GLU B 1 78 ? 5.016 2.199 1.47 1 77.94 78 GLU B O 1
ATOM 3131 N N . PRO B 1 79 ? 4.98 4.367 1.864 1 79.38 79 PRO B N 1
ATOM 3132 C CA . PRO B 1 79 ? 4.227 4.66 0.645 1 79.38 79 PRO B CA 1
ATOM 3133 C C . PRO B 1 79 ? 4.926 4.168 -0.619 1 79.38 79 PRO B C 1
ATOM 3135 O O . PRO B 1 79 ? 4.277 3.934 -1.64 1 79.38 79 PRO B O 1
ATOM 3138 N N . PHE B 1 80 ? 6.211 3.939 -0.525 1 83.19 80 PHE B N 1
ATOM 3139 C CA . PHE B 1 80 ? 6.957 3.504 -1.699 1 83.19 80 PHE B CA 1
ATOM 3140 C C . PHE B 1 80 ? 6.383 2.207 -2.258 1 83.19 80 PHE B C 1
ATOM 3142 O O . PHE B 1 80 ? 6.172 2.084 -3.465 1 83.19 80 PHE B O 1
ATOM 3149 N N . PHE B 1 81 ? 6.094 1.25 -1.447 1 86.56 81 PHE B N 1
ATOM 3150 C CA . PHE B 1 81 ? 5.656 -0.068 -1.891 1 86.56 81 PHE B CA 1
ATOM 3151 C C . PHE B 1 81 ? 4.293 0.014 -2.57 1 86.56 81 PHE B C 1
ATOM 3153 O O . PHE B 1 81 ? 4.098 -0.544 -3.65 1 86.56 81 PHE B O 1
ATOM 3160 N N . MET B 1 82 ? 3.514 0.733 -2.018 1 83.94 82 MET B N 1
ATOM 3161 C CA . MET B 1 82 ? 2.164 0.837 -2.566 1 83.94 82 MET B CA 1
ATOM 3162 C C . MET B 1 82 ? 2.182 1.529 -3.926 1 83.94 82 MET B C 1
ATOM 3164 O O . MET B 1 82 ? 1.49 1.104 -4.852 1 83.94 82 MET B O 1
ATOM 3168 N N . GLU B 1 83 ? 2.877 2.635 -3.936 1 89.75 83 GLU B N 1
ATOM 3169 C CA . GLU B 1 83 ? 2.967 3.379 -5.188 1 89.75 83 GLU B CA 1
ATOM 3170 C C . GLU B 1 83 ? 3.648 2.549 -6.273 1 89.75 83 GLU B C 1
ATOM 3172 O O . GLU B 1 83 ? 3.23 2.576 -7.434 1 89.75 83 GLU B O 1
ATOM 3177 N N . PHE B 1 84 ? 4.684 1.792 -5.859 1 92.75 84 PHE B N 1
ATOM 3178 C CA . PHE B 1 84 ? 5.379 0.928 -6.809 1 92.75 84 PHE B CA 1
ATOM 3179 C C . PHE B 1 84 ? 4.445 -0.147 -7.348 1 92.75 84 PHE B C 1
ATOM 3181 O O . PHE B 1 84 ? 4.352 -0.346 -8.562 1 92.75 84 PHE B O 1
ATOM 3188 N N . ILE B 1 85 ? 3.695 -0.807 -6.473 1 94 85 ILE B N 1
ATOM 3189 C CA . ILE B 1 85 ? 2.771 -1.872 -6.852 1 94 85 ILE B CA 1
ATOM 3190 C C . ILE B 1 85 ? 1.646 -1.299 -7.711 1 94 85 ILE B C 1
ATOM 3192 O O . ILE B 1 85 ? 1.188 -1.945 -8.656 1 94 85 ILE B O 1
ATOM 3196 N N . SER B 1 86 ? 1.245 -0.097 -7.363 1 93.06 86 SER B N 1
ATOM 3197 C CA . SER B 1 86 ? 0.246 0.574 -8.188 1 93.06 86 SER B CA 1
ATOM 3198 C C . SER B 1 86 ? 0.715 0.7 -9.633 1 93.06 86 SER B C 1
ATOM 3200 O O . SER B 1 86 ? -0.04 0.41 -10.562 1 93.06 86 SER B O 1
ATOM 3202 N N . GLY B 1 87 ? 1.942 1.141 -9.812 1 94.94 87 GLY B N 1
ATOM 3203 C CA . GLY B 1 87 ? 2.521 1.239 -11.141 1 94.94 87 GLY B CA 1
ATOM 3204 C C . GLY B 1 87 ? 2.641 -0.102 -11.844 1 94.94 87 GLY B C 1
ATOM 3205 O O . GLY B 1 87 ? 2.328 -0.218 -13.031 1 94.94 87 GLY B O 1
ATOM 3206 N N . VAL B 1 88 ? 3.039 -1.096 -11.078 1 97.19 88 VAL B N 1
ATOM 3207 C CA . VAL B 1 88 ? 3.164 -2.451 -11.602 1 97.19 88 VAL B CA 1
ATOM 3208 C C . VAL B 1 88 ? 1.803 -2.945 -12.086 1 97.19 88 VAL B C 1
ATOM 3210 O O . VAL B 1 88 ? 1.679 -3.447 -13.203 1 97.19 88 VAL B O 1
ATOM 3213 N N . GLU B 1 89 ? 0.815 -2.723 -11.297 1 94.81 89 GLU B N 1
ATOM 3214 C CA . GLU B 1 89 ? -0.521 -3.227 -11.594 1 94.81 89 GLU B CA 1
ATOM 3215 C C . GLU B 1 89 ? -1.132 -2.498 -12.789 1 94.81 89 GLU B C 1
ATOM 3217 O O . GLU B 1 89 ? -1.917 -3.076 -13.539 1 94.81 89 GLU B O 1
ATOM 3222 N N . ALA B 1 90 ? -0.758 -1.252 -12.938 1 94.31 90 ALA B N 1
ATOM 3223 C CA . ALA B 1 90 ? -1.246 -0.524 -14.109 1 94.31 90 ALA B CA 1
ATOM 3224 C C . ALA B 1 90 ? -0.831 -1.221 -15.398 1 94.31 90 ALA B C 1
ATOM 3226 O O . ALA B 1 90 ? -1.613 -1.297 -16.359 1 94.31 90 ALA B O 1
ATOM 3227 N N . VAL B 1 91 ? 0.326 -1.773 -15.414 1 96.31 91 VAL B N 1
ATOM 3228 C CA . VAL B 1 91 ? 0.851 -2.453 -16.594 1 96.31 91 VAL B CA 1
ATOM 3229 C C . VAL B 1 91 ? 0.315 -3.883 -16.656 1 96.31 91 VAL B C 1
ATOM 3231 O O . VAL B 1 91 ? -0.131 -4.344 -17.703 1 96.31 91 VAL B O 1
ATOM 3234 N N . LEU B 1 92 ? 0.281 -4.59 -15.492 1 95.88 92 LEU B N 1
ATOM 3235 C CA . LEU B 1 92 ? -0.127 -5.988 -15.461 1 95.88 92 LEU B CA 1
ATOM 3236 C C . LEU B 1 92 ? -1.588 -6.141 -15.867 1 95.88 92 LEU B C 1
ATOM 3238 O O . LEU B 1 92 ? -1.95 -7.105 -16.547 1 95.88 92 LEU B O 1
ATOM 3242 N N . ALA B 1 93 ? -2.34 -5.223 -15.445 1 88.88 93 ALA B N 1
ATOM 3243 C CA . ALA B 1 93 ? -3.77 -5.273 -15.742 1 88.88 93 ALA B CA 1
ATOM 3244 C C . ALA B 1 93 ? -4.023 -5.246 -17.25 1 88.88 93 ALA B C 1
ATOM 3246 O O . ALA B 1 93 ? -4.961 -5.879 -17.734 1 88.88 93 ALA B O 1
ATOM 3247 N N . GLU B 1 94 ? -3.203 -4.578 -17.953 1 89.88 94 GLU B N 1
ATOM 3248 C CA . GLU B 1 94 ? -3.354 -4.457 -19.406 1 89.88 94 GLU B CA 1
ATOM 3249 C C . GLU B 1 94 ? -2.963 -5.754 -20.109 1 89.88 94 GLU B C 1
ATOM 3251 O O . GLU B 1 94 ? -3.324 -5.973 -21.266 1 89.88 94 GLU B O 1
ATOM 3256 N N . HIS B 1 95 ? -2.289 -6.633 -19.406 1 89.56 95 HIS B N 1
ATOM 3257 C CA . HIS B 1 95 ? -1.761 -7.844 -20.031 1 89.56 95 HIS B CA 1
ATOM 3258 C C . HIS B 1 95 ? -2.35 -9.094 -19.391 1 89.56 95 HIS B C 1
ATOM 3260 O O . HIS B 1 95 ? -1.878 -10.203 -19.641 1 89.56 95 HIS B O 1
ATOM 3266 N N . ALA B 1 96 ? -3.32 -8.922 -18.5 1 86.44 96 ALA B N 1
ATOM 3267 C CA . ALA B 1 96 ? -3.99 -10.016 -17.797 1 86.44 96 ALA B CA 1
ATOM 3268 C C . ALA B 1 96 ? -2.998 -10.812 -16.953 1 86.44 96 ALA B C 1
ATOM 3270 O O . ALA B 1 96 ? -3.027 -12.047 -16.953 1 86.44 96 ALA B O 1
ATOM 3271 N N . TYR B 1 97 ? -2.006 -10.164 -16.438 1 93.06 97 TYR B N 1
ATOM 3272 C CA . TYR B 1 97 ? -1.045 -10.734 -15.5 1 93.06 97 TYR B CA 1
ATOM 3273 C C . TYR B 1 97 ? -1.438 -10.422 -14.055 1 93.06 97 TYR B C 1
ATOM 3275 O O . TYR B 1 97 ? -2.029 -9.375 -13.781 1 93.06 97 TYR B O 1
ATOM 3283 N N . ALA B 1 98 ? -1.083 -11.344 -13.188 1 95.38 98 ALA B N 1
ATOM 3284 C CA . ALA B 1 98 ? -1.262 -11.133 -11.758 1 95.38 98 ALA B CA 1
ATOM 3285 C C . ALA B 1 98 ? 0.079 -10.898 -11.062 1 95.38 98 ALA B C 1
ATOM 3287 O O . ALA B 1 98 ? 1.133 -11.227 -11.617 1 95.38 98 ALA B O 1
ATOM 3288 N N . LEU B 1 99 ? -0.017 -10.25 -9.938 1 97.44 99 LEU B N 1
ATOM 3289 C CA . LEU B 1 99 ? 1.152 -10.094 -9.078 1 97.44 99 LEU B CA 1
ATOM 3290 C C . LEU B 1 99 ? 1.099 -11.062 -7.898 1 97.44 99 LEU B C 1
ATOM 3292 O O . LEU B 1 99 ? 0.135 -11.055 -7.129 1 97.44 99 LEU B O 1
ATOM 3296 N N . MET B 1 100 ? 2.076 -11.883 -7.824 1 97.25 100 MET B N 1
ATOM 3297 C CA . MET B 1 100 ? 2.242 -12.742 -6.652 1 97.25 100 MET B CA 1
ATOM 3298 C C . MET B 1 100 ? 3.156 -12.086 -5.621 1 97.25 100 MET B C 1
ATOM 3300 O O . MET B 1 100 ? 4.328 -11.82 -5.902 1 97.25 100 MET B O 1
ATOM 3304 N N . LEU B 1 101 ? 2.572 -11.758 -4.492 1 96 101 LEU B N 1
ATOM 3305 C CA . LEU B 1 101 ? 3.277 -11.062 -3.422 1 96 101 LEU B CA 1
ATOM 3306 C C . LEU B 1 101 ? 3.496 -11.977 -2.225 1 96 101 LEU B C 1
ATOM 3308 O O . LEU B 1 101 ? 2.572 -12.672 -1.792 1 96 101 LEU B O 1
ATOM 3312 N N . GLN B 1 102 ? 4.734 -12 -1.692 1 94.81 102 GLN B N 1
ATOM 3313 C CA . GLN B 1 102 ? 5.02 -12.812 -0.513 1 94.81 102 GLN B CA 1
ATOM 3314 C C . GLN B 1 102 ? 6.105 -12.172 0.344 1 94.81 102 GLN B C 1
ATOM 3316 O O . GLN B 1 102 ? 7.09 -11.641 -0.182 1 94.81 102 GLN B O 1
ATOM 3321 N N . MET B 1 103 ? 5.891 -12.211 1.621 1 93 103 MET B N 1
ATOM 3322 C CA . MET B 1 103 ? 6.895 -11.742 2.572 1 93 103 MET B CA 1
ATOM 3323 C C . MET B 1 103 ? 7.883 -12.859 2.91 1 93 103 MET B C 1
ATOM 3325 O O . MET B 1 103 ? 7.52 -14.031 2.92 1 93 103 MET B O 1
ATOM 3329 N N . ALA B 1 104 ? 9.078 -12.484 3.09 1 92.31 104 ALA B N 1
ATOM 3330 C CA . ALA B 1 104 ? 10.125 -13.406 3.527 1 92.31 104 ALA B CA 1
ATOM 3331 C C . ALA B 1 104 ? 10.867 -12.859 4.738 1 92.31 104 ALA B C 1
ATOM 3333 O O . ALA B 1 104 ? 11.07 -11.648 4.855 1 92.31 104 ALA B O 1
ATOM 3334 N N . GLY B 1 105 ? 11.336 -13.766 5.582 1 88.69 105 GLY B N 1
ATOM 3335 C CA . GLY B 1 105 ? 12.008 -13.344 6.801 1 88.69 105 GLY B CA 1
ATOM 3336 C C . GLY B 1 105 ? 13.492 -13.125 6.617 1 88.69 105 GLY B C 1
ATOM 3337 O O . GLY B 1 105 ? 14.109 -12.367 7.363 1 88.69 105 GLY B O 1
ATOM 3338 N N . ASP B 1 106 ? 14.062 -13.836 5.656 1 90.5 106 ASP B N 1
ATOM 3339 C CA . ASP B 1 106 ? 15.5 -13.727 5.418 1 90.5 106 ASP B CA 1
ATOM 3340 C C . ASP B 1 106 ? 15.844 -14.07 3.971 1 90.5 106 ASP B C 1
ATOM 3342 O O . ASP B 1 106 ? 14.953 -14.367 3.17 1 90.5 106 ASP B O 1
ATOM 3346 N N . GLN B 1 107 ? 17.109 -13.992 3.68 1 90.5 107 GLN B N 1
ATOM 3347 C CA . GLN B 1 107 ? 17.578 -14.156 2.305 1 90.5 107 GLN B CA 1
ATOM 3348 C C . GLN B 1 107 ? 17.375 -15.594 1.825 1 90.5 107 GLN B C 1
ATOM 3350 O O . GLN B 1 107 ? 17.016 -15.82 0.669 1 90.5 107 GLN B O 1
ATOM 3355 N N . GLU B 1 108 ? 17.625 -16.5 2.674 1 91.06 108 GLU B N 1
ATOM 3356 C CA . GLU B 1 108 ? 17.469 -17.906 2.312 1 91.06 108 GLU B CA 1
ATOM 3357 C C . GLU B 1 108 ? 16.031 -18.219 1.922 1 91.06 108 GLU B C 1
ATOM 3359 O O . GLU B 1 108 ? 15.781 -18.906 0.933 1 91.06 108 GLU B O 1
ATOM 3364 N N . GLN B 1 109 ? 15.164 -17.672 2.713 1 92.44 109 GLN B N 1
ATOM 3365 C CA . GLN B 1 109 ? 13.75 -17.875 2.416 1 92.44 109 GLN B CA 1
ATOM 3366 C C . GLN B 1 109 ? 13.367 -17.219 1.09 1 92.44 109 GLN B C 1
ATOM 3368 O O . GLN B 1 109 ? 12.57 -17.781 0.327 1 92.44 109 GLN B O 1
ATOM 3373 N N . GLU B 1 110 ? 13.906 -16.094 0.767 1 94.25 110 GLU B N 1
ATOM 3374 C CA . GLU B 1 110 ? 13.633 -15.422 -0.5 1 94.25 110 GLU B CA 1
ATOM 3375 C C . GLU B 1 110 ? 14.055 -16.281 -1.686 1 94.25 110 GLU B C 1
ATOM 3377 O O . GLU B 1 110 ? 13.305 -16.422 -2.652 1 94.25 110 GLU B O 1
ATOM 3382 N N . ILE B 1 111 ? 15.219 -16.828 -1.539 1 93.88 111 ILE B N 1
ATOM 3383 C CA . ILE B 1 111 ? 15.773 -17.641 -2.617 1 93.88 111 ILE B CA 1
ATOM 3384 C C . ILE B 1 111 ? 14.945 -18.922 -2.773 1 93.88 111 ILE B C 1
ATOM 3386 O O . ILE B 1 111 ? 14.617 -19.328 -3.891 1 93.88 111 ILE B O 1
ATOM 3390 N N . GLU B 1 112 ? 14.562 -19.422 -1.665 1 91.5 112 GLU B N 1
ATOM 3391 C CA . GLU B 1 112 ? 13.75 -20.641 -1.704 1 91.5 112 GLU B CA 1
ATOM 3392 C C . GLU B 1 112 ? 12.398 -20.375 -2.359 1 91.5 112 GLU B C 1
ATOM 3394 O O . GLU B 1 112 ? 11.898 -21.203 -3.123 1 91.5 112 GLU B O 1
ATOM 3399 N N . VAL B 1 113 ? 11.852 -19.25 -2.066 1 92.38 113 VAL B N 1
ATOM 3400 C CA . VAL B 1 113 ? 10.57 -18.891 -2.656 1 92.38 113 VAL B CA 1
ATOM 3401 C C . VAL B 1 113 ? 10.719 -18.719 -4.168 1 92.38 113 VAL B C 1
ATOM 3403 O O . VAL B 1 113 ? 9.883 -19.203 -4.938 1 92.38 113 VAL B O 1
ATOM 3406 N N . CYS B 1 114 ? 11.789 -18.109 -4.621 1 92.56 114 CYS B N 1
ATOM 3407 C CA . CYS B 1 114 ? 12.055 -17.953 -6.047 1 92.56 114 CYS B CA 1
ATOM 3408 C C . CYS B 1 114 ? 12.156 -19.312 -6.73 1 92.56 114 CYS B C 1
ATOM 3410 O O . CYS B 1 114 ? 11.547 -19.531 -7.777 1 92.56 114 CYS B O 1
ATOM 3412 N N . ARG B 1 115 ? 12.852 -20.203 -6.09 1 88.06 115 ARG B N 1
ATOM 3413 C CA . ARG B 1 115 ? 13.039 -21.547 -6.645 1 88.06 115 ARG B CA 1
ATOM 3414 C C . ARG B 1 115 ? 11.719 -22.297 -6.73 1 88.06 115 ARG B C 1
ATOM 3416 O O . ARG B 1 115 ? 11.422 -22.922 -7.75 1 88.06 115 ARG B O 1
ATOM 3423 N N . ARG B 1 116 ? 11.008 -22.141 -5.676 1 85.62 116 ARG B N 1
ATOM 3424 C CA . ARG B 1 116 ? 9.719 -22.812 -5.625 1 85.62 116 ARG B CA 1
ATOM 3425 C C . ARG B 1 116 ? 8.766 -22.25 -6.672 1 85.62 116 ARG B C 1
ATOM 3427 O O . ARG B 1 116 ? 8.148 -23 -7.43 1 85.62 116 ARG B O 1
ATOM 3434 N N . TRP B 1 117 ? 8.672 -20.938 -6.766 1 90.44 117 TRP B N 1
ATOM 3435 C CA . TRP B 1 117 ? 7.777 -20.281 -7.719 1 90.44 117 TRP B CA 1
ATOM 3436 C C . TRP B 1 117 ? 8.141 -20.672 -9.148 1 90.44 117 TRP B C 1
ATOM 3438 O O . TRP B 1 117 ? 7.258 -20.953 -9.969 1 90.44 117 TRP B O 1
ATOM 3448 N N . TRP B 1 118 ? 9.406 -20.672 -9.391 1 86.75 118 TRP B N 1
ATOM 3449 C CA . TRP B 1 118 ? 9.867 -20.969 -10.742 1 86.75 118 TRP B CA 1
ATOM 3450 C C . TRP B 1 118 ? 9.68 -22.438 -11.078 1 86.75 118 TRP B C 1
ATOM 3452 O O . TRP B 1 118 ? 9.141 -22.781 -12.133 1 86.75 118 TRP B O 1
ATOM 3462 N N . GLY B 1 119 ? 10.062 -23.234 -10.18 1 80.5 119 GLY B N 1
ATOM 3463 C CA . GLY B 1 119 ? 9.977 -24.672 -10.383 1 80.5 119 GLY B CA 1
ATOM 3464 C C . GLY B 1 119 ? 8.555 -25.172 -10.547 1 80.5 119 GLY B C 1
ATOM 3465 O O . GLY B 1 119 ? 8.297 -26.078 -11.352 1 80.5 119 GLY B O 1
ATOM 3466 N N . GLU B 1 120 ? 7.695 -24.562 -9.805 1 77.06 120 GLU B N 1
ATOM 3467 C CA . GLU B 1 120 ? 6.293 -24.969 -9.836 1 77.06 120 GLU B CA 1
ATOM 3468 C C . GLU B 1 120 ? 5.512 -24.172 -10.883 1 77.06 120 GLU B C 1
ATOM 3470 O O . GLU B 1 120 ? 4.285 -24.297 -10.969 1 77.06 120 GLU B O 1
ATOM 3475 N N . ARG B 1 121 ? 6.164 -23.266 -11.602 1 84.25 121 ARG B N 1
ATOM 3476 C CA . ARG B 1 121 ? 5.594 -22.453 -12.672 1 84.25 121 ARG B CA 1
ATOM 3477 C C . ARG B 1 121 ? 4.492 -21.531 -12.141 1 84.25 121 ARG B C 1
ATOM 3479 O O . ARG B 1 121 ? 3.424 -21.438 -12.742 1 84.25 121 ARG B O 1
ATOM 3486 N N . ARG B 1 122 ? 4.805 -21.031 -11.031 1 88.69 122 ARG B N 1
ATOM 3487 C CA . ARG B 1 122 ? 3.844 -20.141 -10.406 1 88.69 122 ARG B CA 1
ATOM 3488 C C . ARG B 1 122 ? 4 -18.719 -10.938 1 88.69 122 ARG B C 1
ATOM 3490 O O . ARG B 1 122 ? 3.068 -17.906 -10.859 1 88.69 122 ARG B O 1
ATOM 3497 N N . VAL B 1 123 ? 5.207 -18.438 -11.43 1 93.94 123 VAL B N 1
ATOM 3498 C CA . VAL B 1 123 ? 5.469 -17.109 -11.977 1 93.94 123 VAL B CA 1
ATOM 3499 C C . VAL B 1 123 ? 6.27 -17.234 -13.266 1 93.94 123 VAL B C 1
ATOM 3501 O O . VAL B 1 123 ? 6.945 -18.234 -13.492 1 93.94 123 VAL B O 1
ATOM 3504 N N . ASP B 1 124 ? 6.141 -16.188 -14.07 1 94.94 124 ASP B N 1
ATOM 3505 C CA . ASP B 1 124 ? 6.926 -16.109 -15.305 1 94.94 124 ASP B CA 1
ATOM 3506 C C . ASP B 1 124 ? 8.172 -15.25 -15.102 1 94.94 124 ASP B C 1
ATOM 3508 O O . ASP B 1 124 ? 9.094 -15.273 -15.93 1 94.94 124 ASP B O 1
ATOM 3512 N N . GLY B 1 125 ? 8.258 -14.523 -14.07 1 97.31 125 GLY B N 1
ATOM 3513 C CA . GLY B 1 125 ? 9.359 -13.641 -13.719 1 97.31 125 GLY B CA 1
ATOM 3514 C C . GLY B 1 125 ? 9.203 -13.008 -12.352 1 97.31 125 GLY B C 1
ATOM 3515 O O . GLY B 1 125 ? 8.148 -13.117 -11.727 1 97.31 125 GLY B O 1
ATOM 3516 N N . VAL B 1 126 ? 10.32 -12.352 -11.875 1 98.25 126 VAL B N 1
ATOM 3517 C CA . VAL B 1 126 ? 10.258 -11.758 -10.547 1 98.25 126 VAL B CA 1
ATOM 3518 C C . VAL B 1 126 ? 10.93 -10.383 -10.562 1 98.25 126 VAL B C 1
ATOM 3520 O O . VAL B 1 126 ? 11.789 -10.117 -11.398 1 98.25 126 VAL B O 1
ATOM 3523 N N . PHE B 1 127 ? 10.461 -9.539 -9.688 1 98.12 127 PHE B N 1
ATOM 3524 C CA . PHE B 1 127 ? 11.18 -8.32 -9.344 1 98.12 127 PHE B CA 1
ATOM 3525 C C . PHE B 1 127 ? 12.133 -8.578 -8.18 1 98.12 127 PHE B C 1
ATOM 3527 O O . PHE B 1 127 ? 11.758 -9.195 -7.184 1 98.12 127 PHE B O 1
ATOM 3534 N N . LEU B 1 128 ? 13.344 -8.133 -8.305 1 97.31 128 LEU B N 1
ATOM 3535 C CA . LEU B 1 128 ? 14.266 -8.117 -7.172 1 97.31 128 LEU B CA 1
ATOM 3536 C C . LEU B 1 128 ? 14.352 -6.73 -6.551 1 97.31 128 LEU B C 1
ATOM 3538 O O . LEU B 1 128 ? 15.023 -5.848 -7.082 1 97.31 128 LEU B O 1
ATOM 3542 N N . MET B 1 129 ? 13.688 -6.598 -5.523 1 94.31 129 MET B N 1
ATOM 3543 C CA . MET B 1 129 ? 13.625 -5.316 -4.828 1 94.31 129 MET B CA 1
ATOM 3544 C C . MET B 1 129 ? 14.539 -5.312 -3.605 1 94.31 129 MET B C 1
ATOM 3546 O O . MET B 1 129 ? 14.906 -6.375 -3.1 1 94.31 129 MET B O 1
ATOM 3550 N N . ASP B 1 130 ? 14.938 -4.152 -3.133 1 92.56 130 ASP B N 1
ATOM 3551 C CA . ASP B 1 130 ? 15.82 -3.994 -1.976 1 92.56 130 ASP B CA 1
ATOM 3552 C C . ASP B 1 130 ? 17.109 -4.781 -2.156 1 92.56 130 ASP B C 1
ATOM 3554 O O . ASP B 1 130 ? 17.484 -5.578 -1.29 1 92.56 130 ASP B O 1
ATOM 3558 N N . LEU B 1 131 ? 17.719 -4.465 -3.25 1 94.06 131 LEU B N 1
ATOM 3559 C CA . LEU B 1 131 ? 18.984 -5.152 -3.502 1 94.06 131 LEU B CA 1
ATOM 3560 C C . LEU B 1 131 ? 20 -4.848 -2.406 1 94.06 131 LEU B C 1
ATOM 3562 O O . LEU B 1 131 ? 20.016 -3.738 -1.865 1 94.06 131 LEU B O 1
ATOM 3566 N N . ARG B 1 132 ? 20.766 -5.824 -2.238 1 93.06 132 ARG B N 1
ATOM 3567 C CA . ARG B 1 132 ? 21.844 -5.691 -1.263 1 93.06 132 ARG B CA 1
ATOM 3568 C C . ARG B 1 132 ? 23.219 -5.684 -1.949 1 93.06 132 ARG B C 1
ATOM 3570 O O . ARG B 1 132 ? 23.328 -6.094 -3.104 1 93.06 132 ARG B O 1
ATOM 3577 N N . THR B 1 133 ? 24.281 -5.145 -1.334 1 87.38 133 THR B N 1
ATOM 3578 C CA . THR B 1 133 ? 25.625 -5.066 -1.896 1 87.38 133 THR B CA 1
ATOM 3579 C C . THR B 1 133 ? 26.125 -6.453 -2.307 1 87.38 133 THR B C 1
ATOM 3581 O O . THR B 1 133 ? 26.734 -6.609 -3.363 1 87.38 133 THR B O 1
ATOM 3584 N N . ASP B 1 134 ? 25.875 -7.457 -1.511 1 86.62 134 ASP B N 1
ATOM 3585 C CA . ASP B 1 134 ? 26.141 -8.852 -1.844 1 86.62 134 ASP B CA 1
ATOM 3586 C C . ASP B 1 134 ? 24.859 -9.672 -1.87 1 86.62 134 ASP B C 1
ATOM 3588 O O . ASP B 1 134 ? 24.672 -10.562 -1.039 1 86.62 134 ASP B O 1
ATOM 3592 N N . ASP B 1 135 ? 24.109 -9.43 -2.98 1 93.12 135 ASP B N 1
ATOM 3593 C CA . ASP B 1 135 ? 22.781 -10.008 -3.029 1 93.12 135 ASP B CA 1
ATOM 3594 C C . ASP B 1 135 ? 22.797 -11.406 -3.646 1 93.12 135 ASP B C 1
ATOM 3596 O O . ASP B 1 135 ? 22.906 -11.547 -4.867 1 93.12 135 ASP B O 1
ATOM 3600 N N . GLU B 1 136 ? 22.641 -12.422 -2.904 1 93.56 136 GLU B N 1
ATOM 3601 C CA . GLU B 1 136 ? 22.719 -13.812 -3.348 1 93.56 136 GLU B CA 1
ATOM 3602 C C . GLU B 1 136 ? 21.547 -14.164 -4.254 1 93.56 136 GLU B C 1
ATOM 3604 O O . GLU B 1 136 ? 21.609 -15.148 -5 1 93.56 136 GLU B O 1
ATOM 3609 N N . ARG B 1 137 ? 20.531 -13.414 -4.199 1 95.56 137 ARG B N 1
ATOM 3610 C CA . ARG B 1 137 ? 19.375 -13.703 -5.039 1 95.56 137 ARG B CA 1
ATOM 3611 C C . ARG B 1 137 ? 19.734 -13.602 -6.52 1 95.56 137 ARG B C 1
ATOM 3613 O O . ARG B 1 137 ? 19.188 -14.344 -7.348 1 95.56 137 ARG B O 1
ATOM 3620 N N . VAL B 1 138 ? 20.594 -12.664 -6.844 1 96.25 138 VAL B N 1
ATOM 3621 C CA . VAL B 1 138 ? 20.969 -12.398 -8.227 1 96.25 138 VAL B CA 1
ATOM 3622 C C . VAL B 1 138 ? 21.578 -13.648 -8.852 1 96.25 138 VAL B C 1
ATOM 3624 O O . VAL B 1 138 ? 21.156 -14.086 -9.922 1 96.25 138 VAL B O 1
ATOM 3627 N N . GLY B 1 139 ? 22.531 -14.188 -8.164 1 94.25 139 GLY B N 1
ATOM 3628 C CA . GLY B 1 139 ? 23.125 -15.422 -8.641 1 94.25 139 GLY B CA 1
ATOM 3629 C C . GLY B 1 139 ? 22.141 -16.562 -8.719 1 94.25 139 GLY B C 1
ATOM 3630 O O . GLY B 1 139 ? 22.156 -17.344 -9.68 1 94.25 139 GLY B O 1
ATOM 3631 N N . ALA B 1 140 ? 21.266 -16.656 -7.734 1 92.81 140 ALA B N 1
ATOM 3632 C CA . ALA B 1 140 ? 20.297 -17.75 -7.652 1 92.81 140 ALA B CA 1
ATOM 3633 C C . ALA B 1 140 ? 19.328 -17.719 -8.828 1 92.81 140 ALA B C 1
ATOM 3635 O O . ALA B 1 140 ? 19.062 -18.75 -9.453 1 92.81 140 ALA B O 1
ATOM 3636 N N . VAL B 1 141 ? 18.797 -16.469 -9.164 1 94.88 141 VAL B N 1
ATOM 3637 C CA . VAL B 1 141 ? 17.797 -16.391 -10.234 1 94.88 141 VAL B CA 1
ATOM 3638 C C . VAL B 1 141 ? 18.469 -16.641 -11.586 1 94.88 141 VAL B C 1
ATOM 3640 O O . VAL B 1 141 ? 17.859 -17.234 -12.484 1 94.88 141 VAL B O 1
ATOM 3643 N N . ARG B 1 142 ? 19.688 -16.25 -11.75 1 92.19 142 ARG B N 1
ATOM 3644 C CA . ARG B 1 142 ? 20.438 -16.5 -12.977 1 92.19 142 ARG B CA 1
ATOM 3645 C C . ARG B 1 142 ? 20.703 -17.984 -13.164 1 92.19 142 ARG B C 1
ATOM 3647 O O . ARG B 1 142 ? 20.547 -18.516 -14.266 1 92.19 142 ARG B O 1
ATOM 3654 N N . GLU B 1 143 ? 21.062 -18.578 -12.07 1 88.25 143 GLU B N 1
ATOM 3655 C CA . GLU B 1 143 ? 21.391 -20 -12.102 1 88.25 143 GLU B CA 1
ATOM 3656 C C . GLU B 1 143 ? 20.188 -20.844 -12.531 1 88.25 143 GLU B C 1
ATOM 3658 O O . GLU B 1 143 ? 20.328 -21.781 -13.32 1 88.25 143 GLU B O 1
ATOM 3663 N N . ILE B 1 144 ? 19.078 -20.484 -12.039 1 86.12 144 ILE B N 1
ATOM 3664 C CA . ILE B 1 144 ? 17.922 -21.312 -12.32 1 86.12 144 ILE B CA 1
ATOM 3665 C C . ILE B 1 144 ? 17.219 -20.828 -13.586 1 86.12 144 ILE B C 1
ATOM 3667 O O . ILE B 1 144 ? 16.297 -21.469 -14.07 1 86.12 144 ILE B O 1
ATOM 3671 N N . GLY B 1 145 ? 17.641 -19.641 -14.117 1 89.38 145 GLY B N 1
ATOM 3672 C CA . GLY B 1 145 ? 17.094 -19.125 -15.367 1 89.38 145 GLY B CA 1
ATOM 3673 C C . GLY B 1 145 ? 15.773 -18.406 -15.188 1 89.38 145 GLY B C 1
ATOM 3674 O O . GLY B 1 145 ? 14.969 -18.344 -16.125 1 89.38 145 GLY B O 1
ATOM 3675 N N . LEU B 1 146 ? 15.461 -17.953 -14.016 1 92.75 146 LEU B N 1
ATOM 3676 C CA . LEU B 1 146 ? 14.25 -17.188 -13.719 1 92.75 146 LEU B CA 1
ATOM 3677 C C . LEU B 1 146 ? 14.383 -15.75 -14.203 1 92.75 146 LEU B C 1
ATOM 3679 O O . LEU B 1 146 ? 15.258 -15.016 -13.734 1 92.75 146 LEU B O 1
ATOM 3683 N N . PRO B 1 147 ? 13.523 -15.344 -15.258 1 96.62 147 PRO B N 1
ATOM 3684 C CA . PRO B 1 147 ? 13.57 -13.938 -15.664 1 96.62 147 PRO B CA 1
ATOM 3685 C C . PRO B 1 147 ? 13.359 -12.977 -14.5 1 96.62 147 PRO B C 1
ATOM 3687 O O . PRO B 1 147 ? 12.43 -13.148 -13.711 1 96.62 147 PRO B O 1
ATOM 3690 N N . ALA B 1 148 ? 14.297 -12.008 -14.383 1 98 148 ALA B N 1
ATOM 3691 C CA . ALA B 1 148 ? 14.242 -11.086 -13.25 1 98 148 ALA B CA 1
ATOM 3692 C C . ALA B 1 148 ? 14.656 -9.68 -13.664 1 98 148 ALA B C 1
ATOM 3694 O O . ALA B 1 148 ? 15.5 -9.508 -14.547 1 98 148 ALA B O 1
ATOM 3695 N N . VAL B 1 149 ? 14.016 -8.727 -13.109 1 98.12 149 VAL B N 1
ATOM 3696 C CA . VAL B 1 149 ? 14.414 -7.328 -13.195 1 98.12 149 VAL B CA 1
ATOM 3697 C C . VAL B 1 149 ? 14.781 -6.805 -11.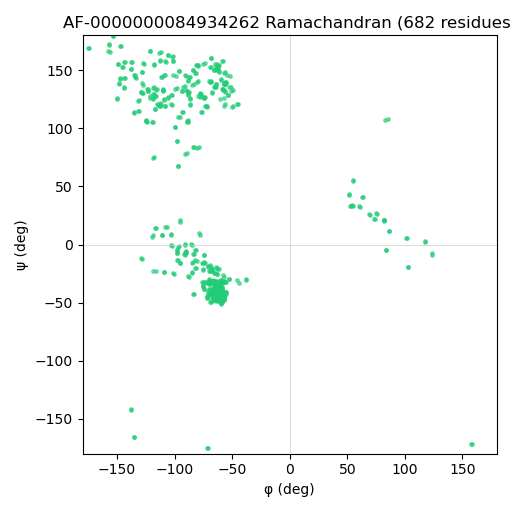812 1 98.12 149 VAL B C 1
ATOM 3699 O O . VAL B 1 149 ? 14.023 -6.977 -10.852 1 98.12 149 VAL B O 1
ATOM 3702 N N . ALA B 1 150 ? 15.953 -6.215 -11.711 1 97.44 150 ALA B N 1
ATOM 3703 C CA . ALA B 1 150 ? 16.438 -5.641 -10.461 1 97.44 150 ALA B CA 1
ATOM 3704 C C . ALA B 1 150 ? 15.984 -4.191 -10.312 1 97.44 150 ALA B C 1
ATOM 3706 O O . ALA B 1 150 ? 16.156 -3.389 -11.234 1 97.44 150 ALA B O 1
ATOM 3707 N N . ILE B 1 151 ? 15.414 -3.906 -9.195 1 95.81 151 ILE B N 1
ATOM 3708 C CA . ILE B 1 151 ? 15.023 -2.541 -8.852 1 95.81 151 ILE B CA 1
ATOM 3709 C C . ILE B 1 151 ? 16.094 -1.907 -7.965 1 95.81 151 ILE B C 1
ATOM 3711 O O . ILE B 1 151 ? 16.016 -1.971 -6.734 1 95.81 151 ILE B O 1
ATOM 3715 N N . GLY B 1 152 ? 17.047 -1.304 -8.555 1 92.75 152 GLY B N 1
ATOM 3716 C CA . GLY B 1 152 ? 18.188 -0.756 -7.84 1 92.75 152 GLY B CA 1
ATOM 3717 C C . GLY B 1 152 ? 19.406 -0.567 -8.727 1 92.75 152 GLY B C 1
ATOM 3718 O O . GLY B 1 152 ? 19.328 -0.727 -9.945 1 92.75 152 GLY B O 1
ATOM 3719 N N . PRO B 1 153 ? 20.5 -0.25 -8.141 1 92.12 153 PRO B N 1
ATOM 3720 C CA . PRO B 1 153 ? 21.703 0.068 -8.914 1 92.12 153 PRO B CA 1
ATOM 3721 C C . PRO B 1 153 ? 22.219 -1.124 -9.719 1 92.12 153 PRO B C 1
ATOM 3723 O O . PRO B 1 153 ? 22.312 -2.236 -9.195 1 92.12 153 PRO B O 1
ATOM 3726 N N . PRO B 1 154 ? 22.625 -0.861 -10.961 1 92.56 154 PRO B N 1
ATOM 3727 C CA . PRO B 1 154 ? 23.047 -1.951 -11.844 1 92.56 154 PRO B CA 1
ATOM 3728 C C . PRO B 1 154 ? 24.344 -2.615 -11.367 1 92.56 154 PRO B C 1
ATOM 3730 O O . PRO B 1 154 ? 24.578 -3.787 -11.672 1 92.56 154 PRO B O 1
ATOM 3733 N N . GLU B 1 155 ? 25.078 -1.905 -10.57 1 91.56 155 GLU B N 1
ATOM 3734 C CA . GLU B 1 155 ? 26.375 -2.412 -10.133 1 91.56 155 GLU B CA 1
ATOM 3735 C C . GLU B 1 155 ? 26.234 -3.688 -9.305 1 91.56 155 GLU B C 1
ATOM 3737 O O . GLU B 1 155 ? 27.141 -4.52 -9.266 1 91.56 155 GLU B O 1
ATOM 3742 N N . VAL B 1 156 ? 25.047 -3.814 -8.695 1 92.38 156 VAL B N 1
ATOM 3743 C CA . VAL B 1 156 ? 24.875 -4.973 -7.828 1 92.38 156 VAL B CA 1
ATOM 3744 C C . VAL B 1 156 ? 23.875 -5.949 -8.453 1 92.38 156 VAL B C 1
ATOM 3746 O O . VAL B 1 156 ? 23.484 -6.93 -7.82 1 92.38 156 VAL B O 1
ATOM 3749 N N . ALA B 1 157 ? 23.453 -5.734 -9.664 1 93.38 157 ALA B N 1
ATOM 3750 C CA . ALA B 1 157 ? 22.406 -6.539 -10.289 1 93.38 157 ALA B CA 1
ATOM 3751 C C . ALA B 1 157 ? 23.016 -7.734 -11.023 1 93.38 157 ALA B C 1
ATOM 3753 O O . ALA B 1 157 ? 22.281 -8.609 -11.5 1 93.38 157 ALA B O 1
ATOM 3754 N N . GLY B 1 158 ? 24.312 -7.875 -11.148 1 90.56 158 GLY B N 1
ATOM 3755 C CA . GLY B 1 158 ? 25.031 -9.062 -11.602 1 90.56 158 GLY B CA 1
ATOM 3756 C C . GLY B 1 158 ? 24.562 -9.555 -12.953 1 90.56 158 GLY B C 1
ATOM 3757 O O . GLY B 1 158 ? 24.406 -10.766 -13.156 1 90.56 158 GLY B O 1
ATOM 3758 N N . GLY B 1 159 ? 24.156 -8.672 -13.836 1 89.12 159 GLY B N 1
ATOM 3759 C CA . GLY B 1 159 ? 23.75 -9.07 -15.172 1 89.12 159 GLY B CA 1
ATOM 3760 C C . GLY B 1 159 ? 22.25 -9.102 -15.359 1 89.12 159 GLY B C 1
ATOM 3761 O O . GLY B 1 159 ? 21.766 -9.148 -16.484 1 89.12 159 GLY B O 1
ATOM 3762 N N . VAL B 1 160 ? 21.516 -9.156 -14.305 1 94.62 160 VAL B N 1
ATOM 3763 C CA . VAL B 1 160 ? 20.078 -8.977 -14.375 1 94.62 160 VAL B CA 1
ATOM 3764 C C . VAL B 1 160 ? 19.75 -7.539 -14.766 1 94.62 160 VAL B C 1
ATOM 3766 O O . VAL B 1 160 ? 20.359 -6.598 -14.25 1 94.62 160 VAL B O 1
ATOM 3769 N N . PRO B 1 161 ? 18.844 -7.367 -15.797 1 96.88 161 PRO B N 1
ATOM 3770 C CA . PRO B 1 161 ? 18.484 -5.984 -16.125 1 96.88 161 PRO B CA 1
ATOM 3771 C C . PRO B 1 161 ? 18.047 -5.18 -14.898 1 96.88 161 PRO B C 1
ATOM 3773 O O . PRO B 1 161 ? 17.281 -5.68 -14.062 1 96.88 161 PRO B O 1
ATOM 3776 N N . ALA B 1 162 ? 18.562 -3.971 -14.844 1 96.69 162 ALA B N 1
ATOM 3777 C CA . ALA B 1 162 ? 18.312 -3.123 -13.688 1 96.69 162 ALA B CA 1
ATOM 3778 C C . ALA B 1 162 ? 17.578 -1.847 -14.086 1 96.69 162 ALA B C 1
ATOM 3780 O O . ALA B 1 162 ? 17.875 -1.256 -15.125 1 96.69 162 ALA B O 1
ATOM 3781 N N . ILE B 1 163 ? 16.609 -1.504 -13.352 1 95.5 163 ILE B N 1
ATOM 3782 C CA . ILE B 1 163 ? 15.93 -0.21 -13.406 1 95.5 163 ILE B CA 1
ATOM 3783 C C . ILE B 1 163 ? 16.203 0.57 -12.125 1 95.5 163 ILE B C 1
ATOM 3785 O O . ILE B 1 163 ? 15.945 0.08 -11.023 1 95.5 163 ILE B O 1
ATOM 3789 N N . TRP B 1 164 ? 16.844 1.764 -12.211 1 92.38 164 TRP B N 1
ATOM 3790 C CA . TRP B 1 164 ? 17.219 2.432 -10.969 1 92.38 164 TRP B CA 1
ATOM 3791 C C . TRP B 1 164 ? 17.109 3.945 -11.117 1 92.38 164 TRP B C 1
ATOM 3793 O O . TRP B 1 164 ? 17.109 4.473 -12.227 1 92.38 164 TRP B O 1
ATOM 3803 N N . SER B 1 165 ? 16.875 4.516 -10.008 1 86.75 165 SER B N 1
ATOM 3804 C CA . SER B 1 165 ? 16.969 5.969 -9.922 1 86.75 165 SER B CA 1
ATOM 3805 C C . SER B 1 165 ? 18.375 6.406 -9.531 1 86.75 165 SER B C 1
ATOM 3807 O O . SER B 1 165 ? 19.062 5.723 -8.766 1 86.75 165 SER B O 1
ATOM 3809 N N . ASP B 1 166 ? 18.859 7.5 -10.031 1 86.44 166 ASP B N 1
ATOM 3810 C CA . ASP B 1 166 ? 20.172 8.023 -9.656 1 86.44 166 ASP B CA 1
ATOM 3811 C C . ASP B 1 166 ? 20.109 8.742 -8.312 1 86.44 166 ASP B C 1
ATOM 3813 O O . ASP B 1 166 ? 20.094 9.969 -8.266 1 86.44 166 ASP B O 1
ATOM 3817 N N . ASP B 1 167 ? 20.203 8 -7.301 1 90.94 167 ASP B N 1
ATOM 3818 C CA . ASP B 1 167 ? 20.094 8.555 -5.953 1 90.94 167 ASP B CA 1
ATOM 3819 C C . ASP B 1 167 ? 21.281 9.469 -5.641 1 90.94 167 ASP B C 1
ATOM 3821 O O . ASP B 1 167 ? 21.141 10.422 -4.863 1 90.94 167 ASP B O 1
ATOM 3825 N N . GLY B 1 168 ? 22.391 9.172 -6.219 1 91.69 168 GLY B N 1
ATOM 3826 C CA . GLY B 1 168 ? 23.578 10 -5.992 1 91.69 168 GLY B CA 1
ATOM 3827 C C . GLY B 1 168 ? 23.391 11.438 -6.441 1 91.69 168 GLY B C 1
ATOM 3828 O O . GLY B 1 168 ? 23.734 12.367 -5.715 1 91.69 168 GLY B O 1
ATOM 3829 N N . ALA B 1 169 ? 22.812 11.586 -7.547 1 91.75 169 ALA B N 1
ATOM 3830 C CA . ALA B 1 169 ? 22.578 12.93 -8.086 1 91.75 169 ALA B CA 1
ATOM 3831 C C . ALA B 1 169 ? 21.656 13.727 -7.172 1 91.75 169 ALA B C 1
ATOM 3833 O O . ALA B 1 169 ? 21.859 14.93 -6.977 1 91.75 169 ALA B O 1
ATOM 3834 N N . SER B 1 170 ? 20.688 13.055 -6.676 1 93.06 170 SER B N 1
ATOM 3835 C CA . SER B 1 170 ? 19.75 13.727 -5.777 1 93.06 170 SER B CA 1
ATOM 3836 C C . SER B 1 170 ? 20.422 14.141 -4.48 1 93.06 170 SER B C 1
ATOM 3838 O O . SER B 1 170 ? 20.188 15.234 -3.965 1 93.06 170 SER B O 1
ATOM 3840 N N . VAL B 1 171 ? 21.266 13.25 -3.984 1 95.44 171 VAL B N 1
ATOM 3841 C CA . VAL B 1 171 ? 22 13.562 -2.764 1 95.44 171 VAL B CA 1
ATOM 3842 C C . VAL B 1 171 ? 22.906 14.766 -3.008 1 95.44 171 VAL B C 1
ATOM 3844 O O . VAL B 1 171 ? 22.969 15.688 -2.188 1 95.44 171 VAL B O 1
ATOM 3847 N N . TYR B 1 172 ? 23.594 14.82 -4.113 1 95.75 172 TYR B N 1
ATOM 3848 C CA . TYR B 1 172 ? 24.453 15.945 -4.469 1 95.75 172 TYR B CA 1
ATOM 3849 C C . TYR B 1 172 ? 23.656 17.25 -4.488 1 95.75 172 TYR B C 1
ATOM 3851 O O . TYR B 1 172 ? 24.094 18.266 -3.938 1 95.75 172 TYR B O 1
ATOM 3859 N N . GLU B 1 173 ? 22.531 17.172 -5.082 1 95.5 173 GLU B N 1
ATOM 3860 C CA . GLU B 1 173 ? 21.688 18.359 -5.184 1 95.5 173 GLU B CA 1
ATOM 3861 C C . GLU B 1 173 ? 21.297 18.875 -3.799 1 95.5 173 GLU B C 1
ATOM 3863 O O . GLU B 1 173 ? 21.375 20.078 -3.537 1 95.5 173 GLU B O 1
ATOM 3868 N N . ILE B 1 174 ? 20.938 17.984 -2.916 1 97.06 174 ILE B N 1
ATOM 3869 C CA . ILE B 1 174 ? 20.516 18.344 -1.568 1 97.06 174 ILE B CA 1
ATOM 3870 C C . ILE B 1 174 ? 21.672 18.969 -0.806 1 97.06 174 ILE B C 1
ATOM 3872 O O . ILE B 1 174 ? 21.531 20.031 -0.201 1 97.06 174 ILE B O 1
ATOM 3876 N N . VAL B 1 175 ? 22.797 18.328 -0.89 1 97.69 175 VAL B N 1
ATOM 3877 C CA . VAL B 1 175 ? 23.969 18.781 -0.136 1 97.69 175 VAL B CA 1
ATOM 3878 C C . VAL B 1 175 ? 24.422 20.141 -0.656 1 97.69 175 VAL B C 1
ATOM 3880 O O . VAL B 1 175 ? 24.719 21.047 0.129 1 97.69 175 VAL B O 1
ATOM 3883 N N . ARG B 1 176 ? 24.5 20.297 -1.938 1 97.25 176 ARG B N 1
ATOM 3884 C CA . ARG B 1 176 ? 24.906 21.562 -2.527 1 97.25 176 ARG B CA 1
ATOM 3885 C C . ARG B 1 176 ? 23.938 22.688 -2.131 1 97.25 176 ARG B C 1
ATOM 3887 O O . ARG B 1 176 ? 24.375 23.797 -1.839 1 97.25 176 ARG B O 1
ATOM 3894 N N . TYR B 1 177 ? 22.688 22.359 -2.148 1 98.06 177 TYR B N 1
ATOM 3895 C CA . TYR B 1 177 ? 21.672 23.328 -1.744 1 98.06 177 TYR B CA 1
ATOM 3896 C C . TYR B 1 177 ? 21.875 23.75 -0.296 1 98.06 177 TYR B C 1
ATOM 3898 O O . TYR B 1 177 ? 21.891 24.953 0.006 1 98.06 177 TYR B O 1
ATOM 3906 N N . LEU B 1 178 ? 22.047 22.781 0.599 1 98.25 178 LEU B N 1
ATOM 3907 C CA . LEU B 1 178 ? 22.219 23.062 2.02 1 98.25 178 LEU B CA 1
ATOM 3908 C C . LEU B 1 178 ? 23.516 23.844 2.262 1 98.25 178 LEU B C 1
ATOM 3910 O O . LEU B 1 178 ? 23.547 24.75 3.088 1 98.25 178 LEU B O 1
ATOM 3914 N N . ALA B 1 179 ? 24.547 23.531 1.54 1 98.19 179 ALA B N 1
ATOM 3915 C CA . ALA B 1 179 ? 25.812 24.25 1.639 1 98.19 179 ALA B CA 1
ATOM 3916 C C . ALA B 1 179 ? 25.656 25.688 1.191 1 98.19 179 ALA B C 1
ATOM 3918 O O . ALA B 1 179 ? 26.203 26.609 1.82 1 98.19 179 ALA B O 1
ATOM 3919 N N . ALA B 1 180 ? 24.953 25.859 0.085 1 98 180 ALA B N 1
ATOM 3920 C CA . ALA B 1 180 ? 24.703 27.203 -0.434 1 98 180 ALA B CA 1
ATOM 3921 C C . ALA B 1 180 ? 23.938 28.047 0.575 1 98 180 ALA B C 1
ATOM 3923 O O . ALA B 1 180 ? 24.141 29.266 0.662 1 98 180 ALA B O 1
ATOM 3924 N N . LEU B 1 181 ? 23.031 27.438 1.334 1 97.81 181 LEU B N 1
ATOM 3925 C CA . LEU B 1 181 ? 22.281 28.141 2.385 1 97.81 181 LEU B CA 1
ATOM 3926 C C . LEU B 1 181 ? 23.203 28.5 3.545 1 97.81 181 LEU B C 1
ATOM 3928 O O . LEU B 1 181 ? 22.859 29.359 4.371 1 97.81 181 LEU B O 1
ATOM 3932 N N . GLY B 1 182 ? 24.375 27.719 3.664 1 97.56 182 GLY B N 1
ATOM 3933 C CA . GLY B 1 182 ? 25.359 28.062 4.691 1 97.56 182 GLY B CA 1
ATOM 3934 C C . GLY B 1 182 ? 25.547 26.953 5.715 1 97.56 182 GLY B C 1
ATOM 3935 O O . GLY B 1 182 ? 26.312 27.109 6.664 1 97.56 182 GLY B O 1
ATOM 3936 N N . HIS B 1 183 ? 24.875 25.812 5.559 1 98 183 HIS B N 1
ATOM 3937 C CA . HIS B 1 183 ? 25.031 24.719 6.504 1 98 183 HIS B CA 1
ATOM 3938 C C . HIS B 1 183 ? 26.422 24.078 6.395 1 98 183 HIS B C 1
ATOM 3940 O O . HIS B 1 183 ? 26.938 23.922 5.293 1 98 183 HIS B O 1
ATOM 3946 N N . ARG B 1 184 ? 27 23.75 7.516 1 97.12 184 ARG B N 1
ATOM 3947 C CA . ARG B 1 184 ? 28.312 23.109 7.531 1 97.12 184 ARG B CA 1
ATOM 3948 C C . ARG B 1 184 ? 28.312 21.844 8.375 1 97.12 184 ARG B C 1
ATOM 3950 O O . ARG B 1 184 ? 29.266 21.062 8.344 1 97.12 184 ARG B O 1
ATOM 3957 N N . ARG B 1 185 ? 27.281 21.641 9.148 1 97.25 185 ARG B N 1
ATOM 3958 C CA . ARG B 1 185 ? 27.047 20.422 9.93 1 97.25 185 ARG B CA 1
ATOM 3959 C C . ARG B 1 185 ? 25.688 19.812 9.586 1 97.25 185 ARG B C 1
ATOM 3961 O O . ARG B 1 185 ? 24.641 20.344 9.977 1 97.25 185 ARG B O 1
ATOM 3968 N N . ILE B 1 186 ? 25.734 18.688 8.82 1 98.25 186 ILE B N 1
ATOM 3969 C CA . ILE B 1 186 ? 24.484 18.062 8.406 1 98.25 186 ILE B CA 1
ATOM 3970 C C . ILE B 1 186 ? 24.484 16.594 8.797 1 98.25 186 ILE B C 1
ATOM 3972 O O . ILE B 1 186 ? 25.547 16.016 9.07 1 98.25 186 ILE B O 1
ATOM 3976 N N . ALA B 1 187 ? 23.328 16.031 8.953 1 98.69 187 ALA B N 1
ATOM 3977 C CA . ALA B 1 187 ? 23.203 14.602 9.227 1 98.69 187 ALA B CA 1
ATOM 3978 C C . ALA B 1 187 ? 22.109 13.984 8.352 1 98.69 187 ALA B C 1
ATOM 3980 O O . ALA B 1 187 ? 21.141 14.641 8 1 98.69 187 ALA B O 1
ATOM 3981 N N . ARG B 1 188 ? 22.328 12.805 7.977 1 98.75 188 ARG B N 1
ATOM 3982 C CA . ARG B 1 188 ? 21.344 12.008 7.254 1 98.75 188 ARG B CA 1
ATOM 3983 C C . ARG B 1 188 ? 20.844 10.844 8.102 1 98.75 188 ARG B C 1
ATOM 3985 O O . ARG B 1 188 ? 21.656 10.086 8.648 1 98.75 188 ARG B O 1
ATOM 3992 N N . VAL B 1 189 ? 19.562 10.828 8.312 1 98.69 189 VAL B N 1
ATOM 3993 C CA . VAL B 1 189 ? 18.906 9.672 8.914 1 98.69 189 VAL B CA 1
ATOM 3994 C C . VAL B 1 189 ? 18.484 8.688 7.82 1 98.69 189 VAL B C 1
ATOM 3996 O O . VAL B 1 189 ? 17.484 8.914 7.137 1 98.69 189 VAL B O 1
ATOM 3999 N N . ALA B 1 190 ? 19.234 7.613 7.738 1 98.19 190 ALA B N 1
ATOM 4000 C CA . ALA B 1 190 ? 19.25 6.777 6.543 1 98.19 190 ALA B CA 1
ATOM 4001 C C . ALA B 1 190 ? 18.5 5.477 6.77 1 98.19 190 ALA B C 1
ATOM 4003 O O . ALA B 1 190 ? 18.156 5.133 7.906 1 98.19 190 ALA B O 1
ATOM 4004 N N . GLY B 1 191 ? 18.141 4.781 5.672 1 94.94 191 GLY B N 1
ATOM 4005 C CA . GLY B 1 191 ? 17.625 3.426 5.738 1 94.94 191 GLY B CA 1
ATOM 4006 C C . GLY B 1 191 ? 18.688 2.4 6.105 1 94.94 191 GLY B C 1
ATOM 4007 O O . GLY B 1 191 ? 19.812 2.758 6.426 1 94.94 191 GLY B O 1
ATOM 4008 N N . PRO B 1 192 ? 18.297 1.127 6.074 1 93.12 192 PRO B N 1
ATOM 4009 C CA . PRO B 1 192 ? 19.219 0.06 6.453 1 93.12 192 PRO B CA 1
ATOM 4010 C C . PRO B 1 192 ? 20.5 0.063 5.613 1 93.12 192 PRO B C 1
ATOM 4012 O O . PRO B 1 192 ? 20.438 0.164 4.387 1 93.12 192 PRO B O 1
ATOM 4015 N N . ALA B 1 193 ? 21.609 -0.144 6.227 1 95 193 ALA B N 1
ATOM 4016 C CA . ALA B 1 193 ? 22.938 -0.045 5.609 1 95 193 ALA B CA 1
ATOM 4017 C C . ALA B 1 193 ? 23.141 -1.16 4.59 1 95 193 ALA B C 1
ATOM 4019 O O . ALA B 1 193 ? 23.922 -1.005 3.645 1 95 193 ALA B O 1
ATOM 4020 N N . ALA B 1 194 ? 22.406 -2.18 4.75 1 92.62 194 ALA B N 1
ATOM 4021 C CA . ALA B 1 194 ? 22.625 -3.361 3.92 1 92.62 194 ALA B CA 1
ATOM 4022 C C . ALA B 1 194 ? 22.078 -3.152 2.51 1 92.62 194 ALA B C 1
ATOM 4024 O O . ALA B 1 194 ? 22.422 -3.896 1.588 1 92.62 194 ALA B O 1
ATOM 4025 N N . PHE B 1 195 ? 21.25 -2.174 2.312 1 93.75 195 PHE B N 1
ATOM 4026 C CA . PHE B 1 195 ? 20.656 -1.951 1.004 1 93.75 195 PHE B CA 1
ATOM 4027 C C . PHE B 1 195 ? 21.625 -1.23 0.074 1 93.75 195 PHE B C 1
ATOM 4029 O O . PHE B 1 195 ? 22.281 -0.267 0.477 1 93.75 195 PHE B O 1
ATOM 4036 N N . ALA B 1 196 ? 21.641 -1.619 -1.147 1 94.81 196 ALA B N 1
ATOM 4037 C CA . ALA B 1 196 ? 22.562 -1.068 -2.145 1 94.81 196 ALA B CA 1
ATOM 4038 C C . ALA B 1 196 ? 22.266 0.409 -2.395 1 94.81 196 ALA B C 1
ATOM 4040 O O . ALA B 1 196 ? 23.203 1.211 -2.549 1 94.81 196 ALA B O 1
ATOM 4041 N N . HIS B 1 197 ? 21.016 0.786 -2.48 1 92.75 197 HIS B N 1
ATOM 4042 C CA . HIS B 1 197 ? 20.688 2.186 -2.732 1 92.75 197 HIS B CA 1
ATOM 4043 C C . HIS B 1 197 ? 21.125 3.068 -1.566 1 92.75 197 HIS B C 1
ATOM 4045 O O . HIS B 1 197 ? 21.484 4.234 -1.762 1 92.75 197 HIS B O 1
ATOM 4051 N N . THR B 1 198 ? 21.062 2.51 -0.33 1 95.5 198 THR B N 1
ATOM 4052 C CA . THR B 1 198 ? 21.547 3.24 0.836 1 95.5 198 THR B CA 1
ATOM 4053 C C . THR B 1 198 ? 23.047 3.48 0.741 1 95.5 198 THR B C 1
ATOM 4055 O O . THR B 1 198 ? 23.531 4.566 1.06 1 95.5 198 THR B O 1
ATOM 4058 N N . ALA B 1 199 ? 23.75 2.479 0.29 1 95.62 199 ALA B N 1
ATOM 4059 C CA . ALA B 1 199 ? 25.203 2.604 0.11 1 95.62 199 ALA B CA 1
ATOM 4060 C C . ALA B 1 199 ? 25.531 3.682 -0.918 1 95.62 199 ALA B C 1
ATOM 4062 O O . ALA B 1 199 ? 26.484 4.441 -0.743 1 95.62 199 ALA B O 1
ATOM 4063 N N . VAL B 1 200 ? 24.766 3.732 -1.968 1 94.31 200 VAL B N 1
ATOM 4064 C CA . VAL B 1 200 ? 24.938 4.758 -2.99 1 94.31 200 VAL B CA 1
ATOM 4065 C C . VAL B 1 200 ? 24.75 6.141 -2.373 1 94.31 200 VAL B C 1
ATOM 4067 O O . VAL B 1 200 ? 25.562 7.047 -2.611 1 94.31 200 VAL B O 1
ATOM 4070 N N . ARG B 1 201 ? 23.719 6.285 -1.6 1 95.44 201 ARG B N 1
ATOM 4071 C CA . ARG B 1 201 ? 23.438 7.566 -0.958 1 95.44 201 ARG B CA 1
ATOM 4072 C C . ARG B 1 201 ? 24.531 7.93 0.045 1 95.44 201 ARG B C 1
ATOM 4074 O O . ARG B 1 201 ? 24.922 9.094 0.157 1 95.44 201 ARG B O 1
ATOM 4081 N N . ASP B 1 202 ? 25.016 6.918 0.802 1 97.44 202 ASP B N 1
ATOM 4082 C CA . ASP B 1 202 ? 26.094 7.145 1.757 1 97.44 202 ASP B CA 1
ATOM 4083 C C . ASP B 1 202 ? 27.344 7.699 1.061 1 97.44 202 ASP B C 1
ATOM 4085 O O . ASP B 1 202 ? 27.906 8.695 1.501 1 97.44 202 ASP B O 1
ATOM 4089 N N . ALA B 1 203 ? 27.719 7.043 0.018 1 96.5 203 ALA B N 1
ATOM 4090 C CA . ALA B 1 203 ? 28.906 7.453 -0.728 1 96.5 203 ALA B CA 1
ATOM 4091 C C . ALA B 1 203 ? 28.734 8.852 -1.315 1 96.5 203 ALA B C 1
ATOM 4093 O O . ALA B 1 203 ? 29.656 9.672 -1.266 1 96.5 203 ALA B O 1
ATOM 4094 N N . ALA B 1 204 ? 27.547 9.078 -1.854 1 96.44 204 ALA B N 1
ATOM 4095 C CA . ALA B 1 204 ? 27.25 10.383 -2.447 1 96.44 204 ALA B CA 1
ATOM 4096 C C . ALA B 1 204 ? 27.297 11.484 -1.397 1 96.44 204 ALA B C 1
ATOM 4098 O O . ALA B 1 204 ? 27.781 12.586 -1.667 1 96.44 204 ALA B O 1
ATOM 4099 N N . LEU B 1 205 ? 26.766 11.18 -0.215 1 98.12 205 LEU B N 1
ATOM 4100 C CA . LEU B 1 205 ? 26.797 12.164 0.855 1 98.12 205 LEU B CA 1
ATOM 4101 C C . LEU B 1 205 ? 28.219 12.531 1.23 1 98.12 205 LEU B C 1
ATOM 4103 O O . LEU B 1 205 ? 28.547 13.703 1.395 1 98.12 205 LEU B O 1
ATOM 4107 N N . ALA B 1 206 ? 29.031 11.555 1.397 1 97.75 206 ALA B N 1
ATOM 4108 C CA . ALA B 1 206 ? 30.438 11.766 1.762 1 97.75 206 ALA B CA 1
ATOM 4109 C C . ALA B 1 206 ? 31.141 12.609 0.712 1 97.75 206 ALA B C 1
ATOM 4111 O O . ALA B 1 206 ? 31.812 13.594 1.047 1 97.75 206 ALA B O 1
ATOM 4112 N N . GLU B 1 207 ? 30.984 12.281 -0.504 1 97.56 207 GLU B N 1
ATOM 4113 C CA . GLU B 1 207 ? 31.656 12.969 -1.603 1 97.56 207 GLU B CA 1
ATOM 4114 C C . GLU B 1 207 ? 31.125 14.398 -1.763 1 97.56 207 GLU B C 1
ATOM 4116 O O . GLU B 1 207 ? 31.906 15.344 -1.877 1 97.56 207 GLU B O 1
ATOM 4121 N N . ALA B 1 208 ? 29.812 14.516 -1.808 1 97.94 208 ALA B N 1
ATOM 4122 C CA . ALA B 1 208 ? 29.203 15.828 -1.978 1 97.94 208 ALA B CA 1
ATOM 4123 C C . ALA B 1 208 ? 29.578 16.766 -0.838 1 97.94 208 ALA B C 1
ATOM 4125 O O . ALA B 1 208 ? 29.797 17.969 -1.057 1 97.94 208 ALA B O 1
ATOM 4126 N N . SER B 1 209 ? 29.656 16.203 0.371 1 98.06 209 SER B N 1
ATOM 4127 C CA . SER B 1 209 ? 30.031 17.016 1.528 1 98.06 209 SER B CA 1
ATOM 4128 C C . SER B 1 209 ? 31.469 17.516 1.418 1 98.06 209 SER B C 1
ATOM 4130 O O . SER B 1 209 ? 31.75 18.672 1.707 1 98.06 209 SER B O 1
ATOM 4132 N N . ARG B 1 210 ? 32.312 16.641 1.036 1 97 210 ARG B N 1
ATOM 4133 C CA . ARG B 1 210 ? 33.688 17.016 0.83 1 97 210 ARG B CA 1
ATOM 4134 C C . ARG B 1 210 ? 33.812 18.141 -0.2 1 97 210 ARG B C 1
ATOM 4136 O O . ARG B 1 210 ? 34.5 19.141 0.032 1 97 210 ARG B O 1
ATOM 4143 N N . GLU B 1 211 ? 33.125 18.031 -1.242 1 97.25 211 GLU B N 1
ATOM 4144 C CA . GLU B 1 211 ? 33.188 18.984 -2.338 1 97.25 211 GLU B CA 1
ATOM 4145 C C . GLU B 1 211 ? 32.594 20.328 -1.933 1 97.25 211 GLU B C 1
ATOM 4147 O O . GLU B 1 211 ? 33.062 21.375 -2.381 1 97.25 211 GLU B O 1
ATOM 4152 N N . ALA B 1 212 ? 31.609 20.266 -1.125 1 97.25 212 ALA B N 1
ATOM 4153 C CA . ALA B 1 212 ? 30.859 21.469 -0.778 1 97.25 212 ALA B CA 1
ATOM 4154 C C . ALA B 1 212 ? 31.453 22.156 0.452 1 97.25 212 ALA B C 1
ATOM 4156 O O . ALA B 1 212 ? 31.016 23.234 0.853 1 97.25 212 ALA B O 1
ATOM 4157 N N . GLY B 1 213 ? 32.438 21.469 1.091 1 95.12 213 GLY B N 1
ATOM 4158 C CA . GLY B 1 213 ? 33.062 22.047 2.256 1 95.12 213 GLY B CA 1
ATOM 4159 C C . GLY B 1 213 ? 32.281 21.859 3.537 1 95.12 213 GLY B C 1
ATOM 4160 O O . GLY B 1 213 ? 32.406 22.672 4.465 1 95.12 213 GLY B O 1
ATOM 4161 N N . ILE B 1 214 ? 31.422 20.891 3.504 1 94.94 214 ILE B N 1
ATOM 4162 C CA . ILE B 1 214 ? 30.719 20.516 4.727 1 94.94 214 ILE B CA 1
ATOM 4163 C C . ILE B 1 214 ? 31.672 19.781 5.668 1 94.94 214 ILE B C 1
ATOM 4165 O O . ILE B 1 214 ? 32.25 18.766 5.301 1 94.94 214 ILE B O 1
ATOM 4169 N N . SER B 1 215 ? 31.891 20.281 6.793 1 87.56 215 SER B N 1
ATOM 4170 C CA . SER B 1 215 ? 32.906 19.812 7.727 1 87.56 215 SER B CA 1
ATOM 4171 C C . SER B 1 215 ? 32.469 18.516 8.414 1 87.56 215 SER B C 1
ATOM 4173 O O . SER B 1 215 ? 33.281 17.656 8.719 1 87.56 215 SER B O 1
ATOM 4175 N N . GLU B 1 216 ? 31.156 18.422 8.688 1 92 216 GLU B N 1
ATOM 4176 C CA . GLU B 1 216 ? 30.625 17.266 9.406 1 92 216 GLU B CA 1
ATOM 4177 C C . GLU B 1 216 ? 29.344 16.75 8.75 1 92 216 GLU B C 1
ATOM 4179 O O . GLU B 1 216 ? 28.344 17.469 8.672 1 92 216 GLU B O 1
ATOM 4184 N N . ALA B 1 217 ? 29.422 15.625 8.242 1 96.06 217 ALA B N 1
ATOM 4185 C CA . ALA B 1 217 ? 28.266 14.906 7.703 1 96.06 217 ALA B CA 1
ATOM 4186 C C . ALA B 1 217 ? 28.125 13.531 8.344 1 96.06 217 ALA B C 1
ATOM 4188 O O . ALA B 1 217 ? 28.938 12.641 8.086 1 96.06 217 ALA B O 1
ATOM 4189 N N . THR B 1 218 ? 27.141 13.406 9.195 1 97.06 218 THR B N 1
ATOM 4190 C CA . THR B 1 218 ? 26.938 12.164 9.93 1 97.06 218 THR B CA 1
ATOM 4191 C C . THR B 1 218 ? 25.812 11.344 9.297 1 97.06 218 THR B C 1
ATOM 4193 O O . THR B 1 218 ? 24.875 11.906 8.719 1 97.06 218 THR B O 1
ATOM 4196 N N . VAL B 1 219 ? 25.953 10.016 9.344 1 98.44 219 VAL B N 1
ATOM 4197 C CA . VAL B 1 219 ? 24.891 9.125 8.867 1 98.44 219 VAL B CA 1
ATOM 4198 C C . VAL B 1 219 ? 24.453 8.203 10.008 1 98.44 219 VAL B C 1
ATOM 4200 O O . VAL B 1 219 ? 25.281 7.602 10.688 1 98.44 219 VAL B O 1
ATOM 4203 N N . VAL B 1 220 ? 23.172 8.172 10.258 1 98.62 220 VAL B N 1
ATOM 4204 C CA . VAL B 1 220 ? 22.578 7.23 11.203 1 98.62 220 VAL B CA 1
ATOM 4205 C C . VAL B 1 220 ? 21.609 6.305 10.477 1 98.62 220 VAL B C 1
ATOM 4207 O O . VAL B 1 220 ? 20.578 6.754 9.969 1 98.62 220 VAL B O 1
ATOM 4210 N N . HIS B 1 221 ? 21.891 5.027 10.461 1 98.25 221 HIS B N 1
ATOM 4211 C CA . HIS B 1 221 ? 21.047 4.059 9.773 1 98.25 221 HIS B CA 1
ATOM 4212 C C . HIS B 1 221 ? 19.891 3.617 10.664 1 98.25 221 HIS B C 1
ATOM 4214 O O . HIS B 1 221 ? 20.062 3.414 11.867 1 98.25 221 HIS B O 1
ATOM 4220 N N . THR B 1 222 ? 18.719 3.533 10.031 1 96 222 THR B N 1
ATOM 4221 C CA . THR B 1 222 ? 17.484 3.146 10.703 1 96 222 THR B CA 1
ATOM 4222 C C . THR B 1 222 ? 16.703 2.137 9.867 1 96 222 THR B C 1
ATOM 4224 O O . THR B 1 222 ? 17.25 1.544 8.93 1 96 222 THR B O 1
ATOM 4227 N N . ASP B 1 223 ? 15.391 1.898 10.211 1 90.81 223 ASP B N 1
ATOM 4228 C CA . ASP B 1 223 ? 14.594 0.871 9.547 1 90.81 223 ASP B CA 1
ATOM 4229 C C . ASP B 1 223 ? 13.406 1.487 8.805 1 90.81 223 ASP B C 1
ATOM 4231 O O . ASP B 1 223 ? 12.414 0.807 8.539 1 90.81 223 ASP B O 1
ATOM 4235 N N . TYR B 1 224 ? 13.422 2.824 8.617 1 91.38 224 TYR B N 1
ATOM 4236 C CA . TYR B 1 224 ? 12.461 3.588 7.832 1 91.38 224 TYR B CA 1
ATOM 4237 C C . TYR B 1 224 ? 11.219 3.91 8.656 1 91.38 224 TYR B C 1
ATOM 4239 O O . TYR B 1 224 ? 10.344 4.656 8.203 1 91.38 224 TYR B O 1
ATOM 4247 N N . THR B 1 225 ? 11.125 3.387 9.898 1 89.19 225 THR B N 1
ATOM 4248 C CA . THR B 1 225 ? 9.938 3.631 10.703 1 89.19 225 THR B CA 1
ATOM 4249 C C . THR B 1 225 ? 10 5.012 11.352 1 89.19 225 THR B C 1
ATOM 4251 O O . THR B 1 225 ? 11.086 5.539 11.594 1 89.19 225 THR B O 1
ATOM 4254 N N . GLY B 1 226 ? 8.859 5.496 11.609 1 91.25 226 GLY B N 1
ATOM 4255 C CA . GLY B 1 226 ? 8.789 6.758 12.328 1 91.25 226 GLY B CA 1
ATOM 4256 C C . GLY B 1 226 ? 9.469 6.715 13.68 1 91.25 226 GLY B C 1
ATOM 4257 O O . GLY B 1 226 ? 10.172 7.656 14.055 1 91.25 226 GLY B O 1
ATOM 4258 N N . ASP B 1 227 ? 9.312 5.625 14.367 1 91.75 227 ASP B N 1
ATOM 4259 C CA . ASP B 1 227 ? 9.906 5.477 15.695 1 91.75 227 ASP B CA 1
ATOM 4260 C C . ASP B 1 227 ? 11.43 5.523 15.625 1 91.75 227 ASP B C 1
ATOM 4262 O O . ASP B 1 227 ? 12.07 6.219 16.422 1 91.75 227 ASP B O 1
ATOM 4266 N N . ALA B 1 228 ? 11.953 4.809 14.688 1 94.5 228 ALA B N 1
ATOM 4267 C CA . ALA B 1 228 ? 13.406 4.805 14.531 1 94.5 228 ALA B CA 1
ATOM 4268 C C . ALA B 1 228 ? 13.914 6.168 14.078 1 94.5 228 ALA B C 1
ATOM 4270 O O . ALA B 1 228 ? 14.961 6.633 14.531 1 94.5 228 ALA B O 1
ATOM 4271 N N . GLY B 1 229 ? 13.164 6.809 13.219 1 96.56 229 GLY B N 1
ATOM 4272 C CA . GLY B 1 229 ? 13.508 8.148 12.773 1 96.56 229 GLY B CA 1
ATOM 4273 C C . GLY B 1 229 ? 13.5 9.172 13.891 1 96.56 229 GLY B C 1
ATOM 4274 O O . GLY B 1 229 ? 14.406 10 13.992 1 96.56 229 GLY B O 1
ATOM 4275 N N . ALA B 1 230 ? 12.516 9.047 14.734 1 96.88 230 ALA B N 1
ATOM 4276 C CA . ALA B 1 230 ? 12.398 9.961 15.867 1 96.88 230 ALA B CA 1
ATOM 4277 C C . ALA B 1 230 ? 13.555 9.758 16.844 1 96.88 230 ALA B C 1
ATOM 4279 O O . ALA B 1 230 ? 14.141 10.734 17.328 1 96.88 230 ALA B O 1
ATOM 4280 N N . ARG B 1 231 ? 13.852 8.531 17.078 1 98.12 231 ARG B N 1
ATOM 4281 C CA . ARG B 1 231 ? 14.945 8.219 18 1 98.12 231 ARG B CA 1
ATOM 4282 C C . ARG B 1 231 ? 16.266 8.75 17.453 1 98.12 231 ARG B C 1
ATOM 4284 O O . ARG B 1 231 ? 17.062 9.352 18.203 1 98.12 231 ARG B O 1
ATOM 4291 N N . ALA B 1 232 ? 16.516 8.555 16.188 1 98.62 232 ALA B N 1
ATOM 4292 C CA . ALA B 1 232 ? 17.734 9.039 15.562 1 98.62 232 ALA B CA 1
ATOM 4293 C C . ALA B 1 232 ? 17.797 10.562 15.578 1 98.62 232 ALA B C 1
ATOM 4295 O O . ALA B 1 232 ? 18.844 11.141 15.922 1 98.62 232 ALA B O 1
ATOM 4296 N N . ALA B 1 233 ? 16.719 11.203 15.234 1 98.5 233 ALA B N 1
ATOM 4297 C CA . ALA B 1 233 ? 16.656 12.656 15.234 1 98.5 233 ALA B CA 1
ATOM 4298 C C . ALA B 1 233 ? 16.922 13.219 16.625 1 98.5 233 ALA B C 1
ATOM 4300 O O . ALA B 1 233 ? 17.688 14.18 16.781 1 98.5 233 ALA B O 1
ATOM 4301 N N . ARG B 1 234 ? 16.297 12.602 17.594 1 98.31 234 ARG B N 1
ATOM 4302 C CA . ARG B 1 234 ? 16.469 13.047 18.969 1 98.31 234 ARG B CA 1
ATOM 4303 C C . ARG B 1 234 ? 17.922 12.953 19.391 1 98.31 234 ARG B C 1
ATOM 4305 O O . ARG B 1 234 ? 18.484 13.914 19.953 1 98.31 234 ARG B O 1
ATOM 4312 N N . ALA B 1 235 ? 18.547 11.844 19.141 1 98.38 235 ALA B N 1
ATOM 4313 C CA . ALA B 1 235 ? 19.953 11.648 19.5 1 98.38 235 ALA B CA 1
ATOM 4314 C C . ALA B 1 235 ? 20.844 12.688 18.828 1 98.38 235 ALA B C 1
ATOM 4316 O O . ALA B 1 235 ? 21.75 13.234 19.453 1 98.38 235 ALA B O 1
ATOM 4317 N N . LEU B 1 236 ? 20.562 13 17.578 1 98.25 236 LEU B N 1
ATOM 4318 C CA . LEU B 1 236 ? 21.359 13.953 16.812 1 98.25 236 LEU B CA 1
ATOM 4319 C C . LEU B 1 236 ? 21.156 15.375 17.328 1 98.25 236 LEU B C 1
ATOM 4321 O O . LEU B 1 236 ? 22.125 16.141 17.422 1 98.25 236 LEU B O 1
ATOM 4325 N N . LEU B 1 237 ? 19.969 15.719 17.703 1 97.75 237 LEU B N 1
ATOM 4326 C CA . LEU B 1 237 ? 19.625 17.109 18.016 1 97.75 237 LEU B CA 1
ATOM 4327 C C . LEU B 1 237 ? 20.047 17.453 19.438 1 97.75 237 LEU B C 1
ATOM 4329 O O . LEU B 1 237 ? 20.172 18.641 19.781 1 97.75 237 LEU B O 1
ATOM 4333 N N . ILE B 1 238 ? 20.25 16.469 20.312 1 97.06 238 ILE B N 1
ATOM 4334 C CA . ILE B 1 238 ? 20.688 16.766 21.672 1 97.06 238 ILE B CA 1
ATOM 4335 C C . ILE B 1 238 ? 22.203 16.594 21.781 1 97.06 238 ILE B C 1
ATOM 4337 O O . ILE B 1 238 ? 22.781 16.828 22.859 1 97.06 238 ILE B O 1
ATOM 4341 N N . ALA B 1 239 ? 22.812 16.141 20.734 1 95.44 239 ALA B N 1
ATOM 4342 C CA . ALA B 1 239 ? 24.266 15.984 20.703 1 95.44 239 ALA B CA 1
ATOM 4343 C C . ALA B 1 239 ? 24.969 17.328 20.828 1 95.44 239 ALA B C 1
ATOM 4345 O O . ALA B 1 239 ? 24.406 18.359 20.453 1 95.44 239 ALA B O 1
ATOM 4346 N N . PRO B 1 240 ? 26.219 17.328 21.344 1 92.5 240 PRO B N 1
ATOM 4347 C CA . PRO B 1 240 ? 26.969 18.578 21.453 1 92.5 240 PRO B CA 1
ATOM 4348 C C . PRO B 1 240 ? 27.188 19.281 20.109 1 92.5 240 PRO B C 1
ATOM 4350 O O . PRO B 1 240 ? 27.016 20.5 20 1 92.5 240 PRO B O 1
ATOM 4353 N N . ALA B 1 241 ? 27.594 18.469 19.125 1 91.81 241 ALA B N 1
ATOM 4354 C CA . ALA B 1 241 ? 27.672 18.984 17.766 1 91.81 241 ALA B CA 1
ATOM 4355 C C . ALA B 1 241 ? 26.375 18.781 17 1 91.81 241 ALA B C 1
ATOM 4357 O O . ALA B 1 241 ? 26.281 17.922 16.125 1 91.81 241 ALA B O 1
ATOM 4358 N N . ARG B 1 242 ? 25.406 19.641 17.281 1 95.44 242 ARG B N 1
ATOM 4359 C CA . ARG B 1 242 ? 24.078 19.5 16.719 1 95.44 242 ARG B CA 1
ATOM 4360 C C . ARG B 1 242 ? 24.062 19.891 15.242 1 95.44 242 ARG B C 1
ATOM 4362 O O . ARG B 1 242 ? 24.5 20.969 14.867 1 95.44 242 ARG B O 1
ATOM 4369 N N . PRO B 1 243 ? 23.578 19.031 14.406 1 97.69 243 PRO B N 1
ATOM 4370 C CA . PRO B 1 243 ? 23.422 19.453 13.016 1 97.69 243 PRO B CA 1
ATOM 4371 C C . PRO B 1 243 ? 22.391 20.562 12.844 1 97.69 243 PRO B C 1
ATOM 4373 O O . PRO B 1 243 ? 21.438 20.656 13.625 1 97.69 243 PRO B O 1
ATOM 4376 N N . THR B 1 244 ? 22.609 21.359 11.875 1 97.81 244 THR B N 1
ATOM 4377 C CA . THR B 1 244 ? 21.656 22.422 11.57 1 97.81 244 THR B CA 1
ATOM 4378 C C . THR B 1 244 ? 20.719 22.031 10.438 1 97.81 244 THR B C 1
ATOM 4380 O O . THR B 1 244 ? 19.766 22.734 10.117 1 97.81 244 THR B O 1
ATOM 4383 N N . ALA B 1 245 ? 21.016 20.828 9.797 1 98.56 245 ALA B N 1
ATOM 4384 C CA . ALA B 1 245 ? 20.141 20.266 8.773 1 98.56 245 ALA B CA 1
ATOM 4385 C C . ALA B 1 245 ? 20.109 18.734 8.867 1 98.56 245 ALA B C 1
ATOM 4387 O O . ALA B 1 245 ? 21.141 18.094 9.086 1 98.56 245 ALA B O 1
ATOM 4388 N N . LEU B 1 246 ? 18.938 18.203 8.773 1 98.81 246 LEU B N 1
ATOM 4389 C CA . LEU B 1 246 ? 18.734 16.75 8.727 1 98.81 246 LEU B CA 1
ATOM 4390 C C . LEU B 1 246 ? 18.125 16.328 7.398 1 98.81 246 LEU B C 1
ATOM 4392 O O . LEU B 1 246 ? 17.188 16.969 6.91 1 98.81 246 LEU B O 1
ATOM 4396 N N . ILE B 1 247 ? 18.656 15.328 6.789 1 98.62 247 ILE B N 1
ATOM 4397 C CA . ILE B 1 247 ? 18.125 14.68 5.594 1 98.62 247 ILE B CA 1
ATOM 4398 C C . ILE B 1 247 ? 17.578 13.297 5.949 1 98.62 247 ILE B C 1
ATOM 4400 O O . ILE B 1 247 ? 18.297 12.469 6.523 1 98.62 247 ILE B O 1
ATOM 4404 N N . PHE B 1 248 ? 16.344 13.094 5.609 1 98.19 248 PHE B N 1
ATOM 4405 C CA . PHE B 1 248 ? 15.727 11.805 5.938 1 98.19 248 PHE B CA 1
ATOM 4406 C C . PHE B 1 248 ? 15.516 10.977 4.676 1 98.19 248 PHE B C 1
ATOM 4408 O O . PHE B 1 248 ? 15.117 11.508 3.639 1 98.19 248 PHE B O 1
ATOM 4415 N N . ASP B 1 249 ? 15.648 9.664 4.766 1 95.94 249 ASP B N 1
ATOM 4416 C CA . ASP B 1 249 ? 15.578 8.766 3.617 1 95.94 249 ASP B CA 1
ATOM 4417 C C . ASP B 1 249 ? 14.125 8.453 3.258 1 95.94 249 ASP B C 1
ATOM 4419 O O . ASP B 1 249 ? 13.859 7.789 2.252 1 95.94 249 ASP B O 1
ATOM 4423 N N . ASN B 1 250 ? 13.148 8.914 4.047 1 92.75 250 ASN B N 1
ATOM 4424 C CA . ASN B 1 250 ? 11.75 8.828 3.66 1 92.75 250 ASN B CA 1
ATOM 4425 C C . ASN B 1 250 ? 10.906 9.875 4.383 1 92.75 250 ASN B C 1
ATOM 4427 O O . ASN B 1 250 ? 11.391 10.555 5.289 1 92.75 250 ASN B O 1
ATOM 4431 N N . ASP B 1 251 ? 9.68 10.016 4.02 1 91.81 251 ASP B N 1
ATOM 4432 C CA . ASP B 1 251 ? 8.805 11.07 4.512 1 91.81 251 ASP B CA 1
ATOM 4433 C C . ASP B 1 251 ? 8.336 10.781 5.934 1 91.81 251 ASP B C 1
ATOM 4435 O O . ASP B 1 251 ? 8.258 11.688 6.766 1 91.81 251 ASP B O 1
ATOM 4439 N N . ILE B 1 252 ? 8.18 9.531 6.254 1 90.31 252 ILE B N 1
ATOM 4440 C CA . ILE B 1 252 ? 7.645 9.156 7.559 1 90.31 252 ILE B CA 1
ATOM 4441 C C . ILE B 1 252 ? 8.648 9.531 8.648 1 90.31 252 ILE B C 1
ATOM 4443 O O . ILE B 1 252 ? 8.258 10.055 9.703 1 90.31 252 ILE B O 1
ATOM 4447 N N . MET B 1 253 ? 9.852 9.266 8.445 1 94.81 253 MET B N 1
ATOM 4448 C CA . MET B 1 253 ? 10.883 9.625 9.414 1 94.81 253 MET B CA 1
ATOM 4449 C C . MET B 1 253 ? 11.008 11.141 9.531 1 94.81 253 MET B C 1
ATOM 4451 O O . MET B 1 253 ? 11.203 11.664 10.633 1 94.81 253 MET B O 1
ATOM 4455 N N . ALA B 1 254 ? 10.93 11.812 8.406 1 96.81 254 ALA B N 1
ATOM 4456 C CA . ALA B 1 254 ? 11.016 13.273 8.414 1 96.81 254 ALA B CA 1
ATOM 4457 C C . ALA B 1 254 ? 9.875 13.883 9.234 1 96.81 254 ALA B C 1
ATOM 4459 O O . ALA B 1 254 ? 10.102 14.789 10.039 1 96.81 254 ALA B O 1
ATOM 4460 N N . VAL B 1 255 ? 8.727 13.352 9.062 1 93.75 255 VAL B N 1
ATOM 4461 C CA . VAL B 1 255 ? 7.559 13.867 9.773 1 93.75 255 VAL B CA 1
ATOM 4462 C C . VAL B 1 255 ? 7.695 13.578 11.266 1 93.75 255 VAL B C 1
ATOM 4464 O O . VAL B 1 255 ? 7.336 14.406 12.102 1 93.75 255 VAL B O 1
ATOM 4467 N N . ALA B 1 256 ? 8.195 12.422 11.602 1 93.56 256 ALA B N 1
ATOM 4468 C CA . ALA B 1 256 ? 8.438 12.094 13.008 1 93.56 256 ALA B CA 1
ATOM 4469 C C . ALA B 1 256 ? 9.414 13.07 13.641 1 93.56 256 ALA B C 1
ATOM 4471 O O . ALA B 1 256 ? 9.273 13.422 14.82 1 93.56 256 ALA B O 1
ATOM 4472 N N . ALA B 1 257 ? 10.305 13.523 12.867 1 96.38 257 ALA B N 1
ATOM 4473 C CA . ALA B 1 257 ? 11.328 14.445 13.367 1 96.38 257 ALA B CA 1
ATOM 4474 C C . ALA B 1 257 ? 10.734 15.812 13.688 1 96.38 257 ALA B C 1
ATOM 4476 O O . ALA B 1 257 ? 11.273 16.547 14.508 1 96.38 257 ALA B O 1
ATOM 4477 N N . LEU B 1 258 ? 9.688 16.234 12.992 1 95.19 258 LEU B N 1
ATOM 4478 C CA . LEU B 1 258 ? 9 17.469 13.32 1 95.19 258 LEU B CA 1
ATOM 4479 C C . LEU B 1 258 ? 8.539 17.484 14.773 1 95.19 258 LEU B C 1
ATOM 4481 O O . LEU B 1 258 ? 8.672 18.484 15.469 1 95.19 258 LEU B O 1
ATOM 4485 N N . SER B 1 259 ? 8 16.328 15.203 1 91.69 259 SER B N 1
ATOM 4486 C CA . SER B 1 259 ? 7.551 16.203 16.578 1 91.69 259 SER B CA 1
ATOM 4487 C C . SER B 1 259 ? 8.727 16.297 17.562 1 91.69 259 SER B C 1
ATOM 4489 O O . SER B 1 259 ? 8.609 16.922 18.625 1 91.69 259 SER B O 1
ATOM 4491 N N . VAL B 1 260 ? 9.781 15.68 17.203 1 96.38 260 VAL B N 1
ATOM 4492 C CA . VAL B 1 260 ? 10.977 15.703 18.047 1 96.38 260 VAL B CA 1
ATOM 4493 C C . VAL B 1 260 ? 11.469 17.141 18.188 1 96.38 260 VAL B C 1
ATOM 4495 O O . VAL B 1 260 ? 11.805 17.578 19.297 1 96.38 260 VAL B O 1
ATOM 4498 N N . ALA B 1 261 ? 11.547 17.891 17.062 1 96.94 261 ALA B N 1
ATOM 4499 C CA . ALA B 1 261 ? 11.969 19.281 17.094 1 96.94 261 ALA B CA 1
ATOM 4500 C C . ALA B 1 261 ? 11.062 20.109 18.016 1 96.94 261 ALA B C 1
ATOM 4502 O O . ALA B 1 261 ? 11.547 20.906 18.828 1 96.94 261 ALA B O 1
ATOM 4503 N N . GLN B 1 262 ? 9.828 19.891 17.875 1 92.5 262 GLN B N 1
ATOM 4504 C CA . GLN B 1 262 ? 8.859 20.578 18.719 1 92.5 262 GLN B CA 1
ATOM 4505 C C . GLN B 1 262 ? 9.102 20.281 20.203 1 92.5 262 GLN B C 1
ATOM 4507 O O . GLN B 1 262 ? 9.094 21.188 21.031 1 92.5 262 GLN B O 1
ATOM 4512 N N . GLU B 1 263 ? 9.32 19.047 20.531 1 93.88 263 GLU B N 1
ATOM 4513 C CA . GLU B 1 263 ? 9.609 18.609 21.891 1 93.88 263 GLU B CA 1
ATOM 4514 C C . GLU B 1 263 ? 10.836 19.328 22.453 1 93.88 263 GLU B C 1
ATOM 4516 O O . GLU B 1 263 ? 10.891 19.625 23.641 1 93.88 263 GLU B O 1
ATOM 4521 N N . LEU B 1 264 ? 11.734 19.641 21.609 1 96.88 264 LEU B N 1
ATOM 4522 C CA . LEU B 1 264 ? 13.008 20.219 22.031 1 96.88 264 LEU B CA 1
ATOM 4523 C C . LEU B 1 264 ? 12.992 21.734 21.922 1 96.88 264 LEU B C 1
ATOM 4525 O O . LEU B 1 264 ? 13.992 22.391 22.188 1 96.88 264 LEU B O 1
ATOM 4529 N N . GLY B 1 265 ? 11.883 22.281 21.438 1 95.94 265 GLY B N 1
ATOM 4530 C CA . GLY B 1 265 ? 11.742 23.719 21.312 1 95.94 265 GLY B CA 1
ATOM 4531 C C . GLY B 1 265 ? 12.508 24.297 20.141 1 95.94 265 GLY B C 1
ATOM 4532 O O . GLY B 1 265 ? 12.938 25.453 20.172 1 95.94 265 GLY B O 1
ATOM 4533 N N . LEU B 1 266 ? 12.742 23.516 19.125 1 96.94 266 LEU B N 1
ATOM 4534 C CA . LEU B 1 266 ? 13.453 23.953 17.922 1 96.94 266 LEU B CA 1
ATOM 4535 C C . LEU B 1 266 ? 12.484 24.328 16.812 1 96.94 266 LEU B C 1
ATOM 4537 O O . LEU B 1 266 ? 11.539 23.578 16.531 1 96.94 266 LEU B O 1
ATOM 4541 N N . SER B 1 267 ? 12.727 25.406 16.203 1 96.62 267 SER B N 1
ATOM 4542 C CA . SER B 1 267 ? 11.891 25.875 15.109 1 96.62 267 SER B CA 1
ATOM 4543 C C . SER B 1 267 ? 12.43 25.391 13.766 1 96.62 267 SER B C 1
ATOM 4545 O O . SER B 1 267 ? 13.641 25.391 13.539 1 96.62 267 SER B O 1
ATOM 4547 N N . ILE B 1 268 ? 11.602 24.953 12.992 1 97.44 268 ILE B N 1
ATOM 4548 C CA . ILE B 1 268 ? 11.906 24.609 11.602 1 97.44 268 ILE B CA 1
ATOM 4549 C C . ILE B 1 268 ? 11.266 25.641 10.672 1 97.44 268 ILE B C 1
ATOM 4551 O O . ILE B 1 268 ? 10.055 25.828 10.688 1 97.44 268 ILE B O 1
ATOM 4555 N N . PRO B 1 269 ? 11.969 26.297 9.953 1 97.38 269 PRO B N 1
ATOM 4556 C CA . PRO B 1 269 ? 13.344 25.953 9.578 1 97.38 269 PRO B CA 1
ATOM 4557 C C . PRO B 1 269 ? 14.383 26.766 10.352 1 97.38 269 PRO B C 1
ATOM 4559 O O . PRO B 1 269 ? 15.586 26.609 10.141 1 97.38 269 PRO B O 1
ATOM 4562 N N . ALA B 1 270 ? 14.008 27.641 11.188 1 97.12 270 ALA B N 1
ATOM 4563 C CA . ALA B 1 270 ? 14.891 28.672 11.734 1 97.12 270 ALA B CA 1
ATOM 4564 C C . ALA B 1 270 ? 16.062 28.047 12.5 1 97.12 270 ALA B C 1
ATOM 4566 O O . ALA B 1 270 ? 17.188 28.516 12.414 1 97.12 270 ALA B O 1
ATOM 4567 N N . ASP B 1 271 ? 15.805 26.984 13.258 1 97.38 271 ASP B N 1
ATOM 4568 C CA . ASP B 1 271 ? 16.844 26.344 14.062 1 97.38 271 ASP B CA 1
ATOM 4569 C C . ASP B 1 271 ? 17.359 25.078 13.375 1 97.38 271 ASP B C 1
ATOM 4571 O O . ASP B 1 271 ? 18.469 24.641 13.648 1 97.38 271 ASP B O 1
ATOM 4575 N N . LEU B 1 272 ? 16.516 24.531 12.539 1 98.31 272 LEU B N 1
ATOM 4576 C CA . LEU B 1 272 ? 16.828 23.25 11.922 1 98.31 272 LEU B CA 1
ATOM 4577 C C . LEU B 1 272 ? 16.172 23.156 10.539 1 98.31 272 LEU B C 1
ATOM 4579 O O . LEU B 1 272 ? 14.961 23.312 10.406 1 98.31 272 LEU B O 1
ATOM 4583 N N . SER B 1 273 ? 16.969 22.875 9.539 1 98.75 273 SER B N 1
ATOM 4584 C CA . SER B 1 273 ? 16.438 22.547 8.227 1 98.75 273 SER B CA 1
ATOM 4585 C C . SER B 1 273 ? 16.172 21.047 8.094 1 98.75 273 SER B C 1
ATOM 4587 O O . SER B 1 273 ? 16.953 20.234 8.586 1 98.75 273 SER B O 1
ATOM 4589 N N . VAL B 1 274 ? 15.062 20.688 7.438 1 98.69 274 VAL B N 1
ATOM 4590 C CA . VAL B 1 274 ? 14.672 19.297 7.277 1 98.69 274 VAL B CA 1
ATOM 4591 C C . VAL B 1 274 ? 14.383 19 5.809 1 98.69 274 VAL B C 1
ATOM 4593 O O . VAL B 1 274 ? 13.672 19.75 5.145 1 98.69 274 VAL B O 1
ATOM 4596 N N . VAL B 1 275 ? 14.945 17.938 5.297 1 98.31 275 VAL B N 1
ATOM 4597 C CA . VAL B 1 275 ? 14.711 17.453 3.941 1 98.31 275 VAL B CA 1
ATOM 4598 C C . VAL B 1 275 ? 14.211 16 3.984 1 98.31 275 VAL B C 1
ATOM 4600 O O . VAL B 1 275 ? 14.758 15.172 4.711 1 98.31 275 VAL B O 1
ATOM 4603 N N . ALA B 1 276 ? 13.164 15.734 3.266 1 96.69 276 ALA B N 1
ATOM 4604 C CA . ALA B 1 276 ? 12.625 14.383 3.195 1 96.69 276 ALA B CA 1
ATOM 4605 C C . ALA B 1 276 ? 12.859 13.766 1.82 1 96.69 276 ALA B C 1
ATOM 4607 O O . ALA B 1 276 ? 12.672 14.43 0.795 1 96.69 276 ALA B O 1
ATOM 4608 N N . TRP B 1 277 ? 13.352 12.5 1.875 1 92.5 277 TRP B N 1
ATOM 4609 C CA . TRP B 1 277 ? 13.336 11.711 0.649 1 92.5 277 TRP B CA 1
ATOM 4610 C C . TRP B 1 277 ? 11.945 11.172 0.356 1 92.5 277 TRP B C 1
ATOM 4612 O O . TRP B 1 277 ? 11.281 10.617 1.24 1 92.5 277 TRP B O 1
ATOM 4622 N N . ASP B 1 278 ? 11.367 11.406 -0.933 1 86.69 278 ASP B N 1
ATOM 4623 C CA . ASP B 1 278 ? 10.078 11.016 -1.483 1 86.69 278 ASP B CA 1
ATOM 4624 C C . ASP B 1 278 ? 8.992 12.031 -1.104 1 86.69 278 ASP B C 1
ATOM 4626 O O . ASP B 1 278 ? 8.594 12.109 0.06 1 86.69 278 ASP B O 1
ATOM 4630 N N . GLU B 1 279 ? 8.617 12.727 -2.02 1 87.06 279 GLU B N 1
ATOM 4631 C CA . GLU B 1 279 ? 7.453 13.594 -1.849 1 87.06 279 GLU B CA 1
ATOM 4632 C C . GLU B 1 279 ? 6.184 12.773 -1.62 1 87.06 279 GLU B C 1
ATOM 4634 O O . GLU B 1 279 ? 5.988 11.734 -2.256 1 87.06 279 GLU B O 1
ATOM 4639 N N . SER B 1 280 ? 5.402 13.164 -0.689 1 84.62 280 SER B N 1
ATOM 4640 C CA . SER B 1 280 ? 4.145 12.508 -0.347 1 84.62 280 SER B CA 1
ATOM 4641 C C . SER B 1 280 ? 3.109 13.523 0.135 1 84.62 280 SER B C 1
ATOM 4643 O O . SER B 1 280 ? 3.424 14.695 0.328 1 84.62 280 SER B O 1
ATOM 4645 N N . PRO B 1 281 ? 1.874 13.078 0.298 1 82.06 281 PRO B N 1
ATOM 4646 C CA . PRO B 1 281 ? 0.887 13.984 0.886 1 82.06 281 PRO B CA 1
ATOM 4647 C C . PRO B 1 281 ? 1.32 14.531 2.246 1 82.06 281 PRO B C 1
ATOM 4649 O O . PRO B 1 281 ? 1.055 15.688 2.564 1 82.06 281 PRO B O 1
ATOM 4652 N N . LEU B 1 282 ? 2.062 13.711 2.965 1 86.81 282 LEU B N 1
ATOM 4653 C CA . LEU B 1 282 ? 2.545 14.141 4.273 1 86.81 282 LEU B CA 1
ATOM 4654 C C . LEU B 1 282 ? 3.449 15.359 4.148 1 86.81 282 LEU B C 1
ATOM 4656 O O . LEU B 1 282 ? 3.277 16.344 4.875 1 86.81 282 LEU B O 1
ATOM 4660 N N . THR B 1 283 ? 4.305 15.336 3.186 1 91.44 283 THR B N 1
ATOM 4661 C CA . THR B 1 283 ? 5.301 16.391 3.062 1 91.44 283 THR B CA 1
ATOM 4662 C C . THR B 1 283 ? 4.648 17.703 2.611 1 91.44 283 THR B C 1
ATOM 4664 O O . THR B 1 283 ? 5.199 18.781 2.826 1 91.44 283 THR B O 1
ATOM 4667 N N . GLN B 1 284 ? 3.479 17.578 2.07 1 87.88 284 GLN B N 1
ATOM 4668 C CA . GLN B 1 284 ? 2.811 18.734 1.505 1 87.88 284 GLN B CA 1
ATOM 4669 C C . GLN B 1 284 ? 1.836 19.359 2.506 1 87.88 284 GLN B C 1
ATOM 4671 O O . GLN B 1 284 ? 1.456 20.516 2.375 1 87.88 284 GLN B O 1
ATOM 4676 N N . VAL B 1 285 ? 1.523 18.578 3.531 1 86.94 285 VAL B N 1
ATOM 4677 C CA . VAL B 1 285 ? 0.432 19.062 4.371 1 86.94 285 VAL B CA 1
ATOM 4678 C C . VAL B 1 285 ? 0.982 19.516 5.723 1 86.94 285 VAL B C 1
ATOM 4680 O O . VAL B 1 285 ? 0.358 20.328 6.41 1 86.94 285 VAL B O 1
ATOM 4683 N N . VAL B 1 286 ? 2.098 19.016 6.094 1 88 286 VAL B N 1
ATOM 4684 C CA . VAL B 1 286 ? 2.689 19.438 7.359 1 88 286 VAL B CA 1
ATOM 4685 C C . VAL B 1 286 ? 3.154 20.891 7.246 1 88 286 VAL B C 1
ATOM 4687 O O . VAL B 1 286 ? 3.322 21.422 6.141 1 88 286 VAL B O 1
ATOM 4690 N N . ARG B 1 287 ? 3.156 21.531 8.438 1 86.44 287 ARG B N 1
ATOM 4691 C CA . ARG B 1 287 ? 3.686 22.875 8.492 1 86.44 287 ARG B CA 1
ATOM 4692 C C . ARG B 1 287 ? 4.898 22.953 9.414 1 86.44 287 ARG B C 1
ATOM 4694 O O . ARG B 1 287 ? 4.824 22.562 10.586 1 86.44 287 ARG B O 1
ATOM 4701 N N . PRO B 1 288 ? 6 23.547 8.875 1 92.75 288 PRO B N 1
ATOM 4702 C CA . PRO B 1 288 ? 6.176 23.984 7.484 1 92.75 288 PRO B CA 1
ATOM 4703 C C . PRO B 1 288 ? 6.113 22.812 6.496 1 92.75 288 PRO B C 1
ATOM 4705 O O . PRO B 1 288 ? 6.336 21.672 6.879 1 92.75 288 PRO B O 1
ATOM 4708 N N . THR B 1 289 ? 5.754 23.141 5.27 1 93.75 289 THR B N 1
ATOM 4709 C CA . THR B 1 289 ? 5.871 22.125 4.227 1 93.75 289 THR B CA 1
ATOM 4710 C C . THR B 1 289 ? 7.316 21.656 4.082 1 93.75 289 THR B C 1
ATOM 4712 O O . THR B 1 289 ? 8.242 22.469 4.16 1 93.75 289 THR B O 1
ATOM 4715 N N . LEU B 1 290 ? 7.461 20.406 3.846 1 96.56 290 LEU B N 1
ATOM 4716 C CA . LEU B 1 290 ? 8.812 19.859 3.875 1 96.56 290 LEU B CA 1
ATOM 4717 C C . LEU B 1 290 ? 9.477 19.969 2.508 1 96.56 290 LEU B C 1
ATOM 4719 O O . LEU B 1 290 ? 8.859 19.672 1.484 1 96.56 290 LEU B O 1
ATOM 4723 N N . SER B 1 291 ? 10.711 20.484 2.457 1 97.88 291 SER B N 1
ATOM 4724 C CA . SER B 1 291 ? 11.57 20.266 1.297 1 97.88 291 SER B CA 1
ATOM 4725 C C . SER B 1 291 ? 11.758 18.781 1.016 1 97.88 291 SER B C 1
ATOM 4727 O O . SER B 1 291 ? 12.008 18 1.934 1 97.88 291 SER B O 1
ATOM 4729 N N . ALA B 1 292 ? 11.578 18.359 -0.266 1 96.25 292 ALA B N 1
ATOM 4730 C CA . ALA B 1 292 ? 11.555 16.922 -0.507 1 96.25 292 ALA B CA 1
ATOM 4731 C C . ALA B 1 292 ? 12.102 16.594 -1.894 1 96.25 292 ALA B C 1
ATOM 4733 O O . ALA B 1 292 ? 12.164 17.453 -2.768 1 96.25 292 ALA B O 1
ATOM 4734 N N . VAL B 1 293 ? 12.578 15.383 -1.979 1 94.06 293 VAL B N 1
ATOM 4735 C CA . VAL B 1 293 ? 12.922 14.805 -3.275 1 94.06 293 VAL B CA 1
ATOM 4736 C C . VAL B 1 293 ? 11.688 14.164 -3.898 1 94.06 293 VAL B C 1
ATOM 4738 O O . VAL B 1 293 ? 11.008 13.367 -3.252 1 94.06 293 VAL B O 1
ATOM 4741 N N . THR B 1 294 ? 11.383 14.562 -5.102 1 88.81 294 THR B N 1
ATOM 4742 C CA . THR B 1 294 ? 10.203 14.055 -5.797 1 88.81 294 THR B CA 1
ATOM 4743 C C . THR B 1 294 ? 10.602 13.016 -6.844 1 88.81 294 THR B C 1
ATOM 4745 O O . THR B 1 294 ? 11.586 13.195 -7.559 1 88.81 294 THR B O 1
ATOM 4748 N N . ARG B 1 295 ? 9.938 11.875 -6.777 1 85.31 295 ARG B N 1
ATOM 4749 C CA . ARG B 1 295 ? 10.086 10.828 -7.785 1 85.31 295 ARG B CA 1
ATOM 4750 C C . ARG B 1 295 ? 8.727 10.281 -8.211 1 85.31 295 ARG B C 1
ATOM 4752 O O . ARG B 1 295 ? 7.785 10.258 -7.418 1 85.31 295 ARG B O 1
ATOM 4759 N N . ASP B 1 296 ? 8.602 9.953 -9.445 1 88.19 296 ASP B N 1
ATOM 4760 C CA . ASP B 1 296 ? 7.383 9.305 -9.93 1 88.19 296 ASP B CA 1
ATOM 4761 C C . ASP B 1 296 ? 7.426 7.801 -9.688 1 88.19 296 ASP B C 1
ATOM 4763 O O . ASP B 1 296 ? 7.734 7.031 -10.594 1 88.19 296 ASP B O 1
ATOM 4767 N N . ILE B 1 297 ? 7.051 7.391 -8.5 1 90 297 ILE B N 1
ATOM 4768 C CA . ILE B 1 297 ? 7.191 6.012 -8.047 1 90 297 ILE B CA 1
ATOM 4769 C C . ILE B 1 297 ? 6.277 5.102 -8.867 1 90 297 ILE B C 1
ATOM 4771 O O . ILE B 1 297 ? 6.691 4.027 -9.305 1 90 297 ILE B O 1
ATOM 4775 N N . PRO B 1 298 ? 5.02 5.547 -9.172 1 91.81 298 PRO B N 1
ATOM 4776 C CA . PRO B 1 298 ? 4.191 4.707 -10.039 1 91.81 298 PRO B CA 1
ATOM 4777 C C . PRO B 1 298 ? 4.824 4.477 -11.406 1 91.81 298 PRO B C 1
ATOM 4779 O O . PRO B 1 298 ? 4.781 3.363 -11.938 1 91.81 298 PRO B O 1
ATOM 4782 N N . ALA B 1 299 ? 5.379 5.512 -11.938 1 92.38 299 ALA B N 1
ATOM 4783 C CA . ALA B 1 299 ? 6.055 5.352 -13.219 1 92.38 299 ALA B CA 1
ATOM 4784 C C . ALA B 1 299 ? 7.223 4.379 -13.109 1 92.38 299 ALA B C 1
ATOM 4786 O O . ALA B 1 299 ? 7.488 3.604 -14.031 1 92.38 299 ALA B O 1
ATOM 4787 N N . TYR B 1 300 ? 7.93 4.461 -12.023 1 93 300 TYR B N 1
ATOM 4788 C CA . TYR B 1 300 ? 9.023 3.543 -11.727 1 93 300 TYR B CA 1
ATOM 4789 C C . TYR B 1 300 ? 8.539 2.098 -11.727 1 93 300 TYR B C 1
ATOM 4791 O O . TYR B 1 300 ? 9.148 1.231 -12.352 1 93 300 TYR B O 1
ATOM 4799 N N . GLY B 1 301 ? 7.383 1.828 -11.109 1 95.38 301 GLY B N 1
ATOM 4800 C CA . GLY B 1 301 ? 6.77 0.51 -11.102 1 95.38 301 GLY B CA 1
ATOM 4801 C C . GLY B 1 301 ? 6.312 0.055 -12.477 1 95.38 301 GLY B C 1
ATOM 4802 O O . GLY B 1 301 ? 6.547 -1.092 -12.867 1 95.38 301 GLY B O 1
ATOM 4803 N N . ALA B 1 302 ? 5.695 0.969 -13.203 1 95.88 302 ALA B N 1
ATOM 4804 C CA . ALA B 1 302 ? 5.199 0.658 -14.547 1 95.88 302 ALA B CA 1
ATOM 4805 C C . ALA B 1 302 ? 6.348 0.287 -15.484 1 95.88 302 ALA B C 1
ATOM 4807 O O . ALA B 1 302 ? 6.254 -0.686 -16.234 1 95.88 302 ALA B O 1
ATOM 4808 N N . HIS B 1 303 ? 7.414 1.03 -15.391 1 96.12 303 HIS B N 1
ATOM 4809 C CA . HIS B 1 303 ? 8.586 0.747 -16.219 1 96.12 303 HIS B CA 1
ATOM 4810 C C . HIS B 1 303 ? 9.18 -0.615 -15.875 1 96.12 303 HIS B C 1
ATOM 4812 O O . HIS B 1 303 ? 9.586 -1.36 -16.766 1 96.12 303 HIS B O 1
ATOM 4818 N N . SER B 1 304 ? 9.25 -0.898 -14.617 1 97.25 304 SER B N 1
ATOM 4819 C CA . SER B 1 304 ? 9.781 -2.178 -14.156 1 97.25 304 SER B CA 1
ATOM 4820 C C . SER B 1 304 ? 8.938 -3.342 -14.68 1 97.25 304 SER B C 1
ATOM 4822 O O . SER B 1 304 ? 9.484 -4.348 -15.141 1 97.25 304 SER B O 1
ATOM 4824 N N . ALA B 1 305 ? 7.637 -3.176 -14.609 1 97.88 305 ALA B N 1
ATOM 4825 C CA . ALA B 1 305 ? 6.727 -4.215 -15.094 1 97.88 305 ALA B CA 1
ATOM 4826 C C . ALA B 1 305 ? 6.859 -4.402 -16.594 1 97.88 305 ALA B C 1
ATOM 4828 O O . ALA B 1 305 ? 6.887 -5.531 -17.094 1 97.88 305 ALA B O 1
ATOM 4829 N N . THR B 1 306 ? 6.941 -3.291 -17.297 1 97.75 306 THR B N 1
ATOM 4830 C CA . THR B 1 306 ? 7.109 -3.342 -18.75 1 97.75 306 THR B CA 1
ATOM 4831 C C . THR B 1 306 ? 8.398 -4.074 -19.109 1 97.75 306 THR B C 1
ATOM 4833 O O . THR B 1 306 ? 8.398 -4.93 -20 1 97.75 306 THR B O 1
ATOM 4836 N N . ALA B 1 307 ? 9.461 -3.768 -18.422 1 97.62 307 ALA B N 1
ATOM 4837 C CA . ALA B 1 307 ? 10.742 -4.414 -18.672 1 97.62 307 ALA B CA 1
ATOM 4838 C C . ALA B 1 307 ? 10.656 -5.918 -18.406 1 97.62 307 ALA B C 1
ATOM 4840 O O . ALA B 1 307 ? 11.141 -6.723 -19.203 1 97.62 307 ALA B O 1
ATOM 4841 N N . LEU B 1 308 ? 10.039 -6.293 -17.297 1 98.25 308 LEU B N 1
ATOM 4842 C CA . LEU B 1 308 ? 9.945 -7.699 -16.922 1 98.25 308 LEU B CA 1
ATOM 4843 C C . LEU B 1 308 ? 9.117 -8.477 -17.938 1 98.25 308 LEU B C 1
ATOM 4845 O O . LEU B 1 308 ? 9.492 -9.578 -18.344 1 98.25 308 LEU B O 1
ATOM 4849 N N . LEU B 1 309 ? 8.008 -7.906 -18.375 1 97.25 309 LEU B N 1
ATOM 4850 C CA . LEU B 1 309 ? 7.152 -8.57 -19.359 1 97.25 309 LEU B CA 1
ATOM 4851 C C . LEU B 1 309 ? 7.879 -8.727 -20.688 1 97.25 309 LEU B C 1
ATOM 4853 O O . LEU B 1 309 ? 7.738 -9.75 -21.359 1 97.25 309 LEU B O 1
ATOM 4857 N N . SER B 1 310 ? 8.625 -7.664 -21.031 1 96.88 310 SER B N 1
ATOM 4858 C CA . SER B 1 310 ? 9.438 -7.766 -22.234 1 96.88 310 SER B CA 1
ATOM 4859 C C . SER B 1 310 ? 10.445 -8.898 -22.125 1 96.88 310 SER B C 1
ATOM 4861 O O . SER B 1 310 ? 10.625 -9.672 -23.078 1 96.88 310 SER B O 1
ATOM 4863 N N . LEU B 1 311 ? 11.078 -8.977 -20.984 1 96.06 311 LEU B N 1
ATOM 4864 C CA . LEU B 1 311 ? 12.055 -10.031 -20.734 1 96.06 311 LEU B CA 1
ATOM 4865 C C . LEU B 1 311 ? 11.398 -11.414 -20.812 1 96.06 311 LEU B C 1
ATOM 4867 O O . LEU B 1 311 ? 11.953 -12.336 -21.406 1 96.06 311 LEU B O 1
ATOM 4871 N N . ILE B 1 312 ? 10.266 -11.547 -20.203 1 94.69 312 ILE B N 1
ATOM 4872 C CA . ILE B 1 312 ? 9.492 -12.781 -20.219 1 94.69 312 ILE B CA 1
ATOM 4873 C C . ILE B 1 312 ? 9.125 -13.148 -21.656 1 94.69 312 ILE B C 1
ATOM 4875 O O . ILE B 1 312 ? 9.109 -14.328 -22.016 1 94.69 312 ILE B O 1
ATOM 4879 N N . GLY B 1 313 ? 8.828 -12.117 -22.438 1 92.25 313 GLY B N 1
ATOM 4880 C CA . GLY B 1 313 ? 8.469 -12.32 -23.828 1 92.25 313 GLY B CA 1
ATOM 4881 C C . GLY B 1 313 ? 9.656 -12.656 -24.719 1 92.25 313 GLY B C 1
ATOM 4882 O O . GLY B 1 313 ? 9.5 -12.922 -25.906 1 92.25 313 GLY B O 1
ATOM 4883 N N . GLY B 1 314 ? 10.844 -12.562 -24.219 1 91.94 314 GLY B N 1
ATOM 4884 C CA . GLY B 1 314 ? 12.031 -12.961 -24.953 1 91.94 314 GLY B CA 1
ATOM 4885 C C . GLY B 1 314 ? 12.797 -11.789 -25.531 1 91.94 314 GLY B C 1
ATOM 4886 O O . GLY B 1 314 ? 13.766 -11.977 -26.281 1 91.94 314 GLY B O 1
ATOM 4887 N N . GLU B 1 315 ? 12.336 -10.633 -25.188 1 93.06 315 GLU B N 1
ATOM 4888 C CA . GLU B 1 315 ? 13.047 -9.445 -25.656 1 93.06 315 GLU B CA 1
ATOM 4889 C C . GLU B 1 315 ? 14.266 -9.141 -24.797 1 93.06 315 GLU B C 1
ATOM 4891 O O . GLU B 1 315 ? 14.32 -9.547 -23.625 1 93.06 315 GLU B O 1
ATOM 4896 N N . ASP B 1 316 ? 15.195 -8.484 -25.422 1 91.94 316 ASP B N 1
ATOM 4897 C CA . ASP B 1 316 ? 16.344 -7.992 -24.672 1 91.94 316 ASP B CA 1
ATOM 4898 C C . ASP B 1 316 ? 15.984 -6.734 -23.875 1 91.94 316 ASP B C 1
ATOM 4900 O O . ASP B 1 316 ? 15.305 -5.844 -24.391 1 91.94 316 ASP B O 1
ATOM 4904 N N . VAL B 1 317 ? 16.312 -6.805 -22.672 1 94.31 317 VAL B N 1
ATOM 4905 C CA . VAL B 1 317 ? 16.078 -5.66 -21.797 1 94.31 317 VAL B CA 1
ATOM 4906 C C . VAL B 1 317 ? 17.406 -5.145 -21.234 1 94.31 317 VAL B C 1
ATOM 4908 O O . VAL B 1 317 ? 18.203 -5.914 -20.703 1 94.31 317 VAL B O 1
ATOM 4911 N N . VAL B 1 318 ? 17.656 -3.889 -21.422 1 91.88 318 VAL B N 1
ATOM 4912 C CA . VAL B 1 318 ? 18.875 -3.27 -20.938 1 91.88 318 VAL B CA 1
ATOM 4913 C C . VAL B 1 318 ? 18.594 -2.486 -19.656 1 91.88 318 VAL B C 1
ATOM 4915 O O . VAL B 1 318 ? 17.438 -2.189 -19.344 1 91.88 318 VAL B O 1
ATOM 4918 N N . ASP B 1 319 ? 19.656 -2.232 -19 1 94.44 319 ASP B N 1
ATOM 4919 C CA . ASP B 1 319 ? 19.531 -1.368 -17.828 1 94.44 319 ASP B CA 1
ATOM 4920 C C . ASP B 1 319 ? 18.922 -0.023 -18.203 1 94.44 319 ASP B C 1
ATOM 4922 O O . ASP B 1 319 ? 19.188 0.514 -19.281 1 94.44 319 ASP B O 1
ATOM 4926 N N . ALA B 1 320 ? 18.047 0.413 -17.328 1 93 320 ALA B N 1
ATOM 4927 C CA . ALA B 1 320 ? 17.406 1.699 -17.594 1 93 320 ALA B CA 1
ATOM 4928 C C . ALA B 1 320 ? 17.469 2.598 -16.359 1 93 320 ALA B C 1
ATOM 4930 O O . ALA B 1 320 ? 17.062 2.195 -15.266 1 93 320 ALA B O 1
ATOM 4931 N N . ARG B 1 321 ? 17.984 3.695 -16.547 1 90.25 321 ARG B N 1
ATOM 4932 C CA . ARG B 1 321 ? 18 4.723 -15.516 1 90.25 321 ARG B CA 1
ATOM 4933 C C . ARG B 1 321 ? 16.719 5.551 -15.555 1 90.25 321 ARG B C 1
ATOM 4935 O O . ARG B 1 321 ? 16.328 6.062 -16.609 1 90.25 321 ARG B O 1
ATOM 4942 N N . GLU B 1 322 ? 16.047 5.488 -14.414 1 83.88 322 GLU B N 1
ATOM 4943 C CA . GLU B 1 322 ? 14.844 6.316 -14.32 1 83.88 322 GLU B CA 1
ATOM 4944 C C . GLU B 1 322 ? 15.203 7.789 -14.156 1 83.88 322 GLU B C 1
ATOM 4946 O O . GLU B 1 322 ? 16.359 8.125 -13.898 1 83.88 322 GLU B O 1
ATOM 4951 N N . GLY B 1 323 ? 14.203 8.594 -14.578 1 68.75 323 GLY B N 1
ATOM 4952 C CA . GLY B 1 323 ? 14.453 10.023 -14.445 1 68.75 323 GLY B CA 1
ATOM 4953 C C . GLY B 1 323 ? 14.781 10.438 -13.023 1 68.75 323 GLY B C 1
ATOM 4954 O O . GLY B 1 323 ? 14.531 9.688 -12.078 1 68.75 323 GLY B O 1
ATOM 4955 N N . TYR B 1 324 ? 15.609 11.469 -12.992 1 63.12 324 TYR B N 1
ATOM 4956 C CA . TYR B 1 324 ? 16.156 12.055 -11.773 1 63.12 324 TYR B CA 1
ATOM 4957 C C . TYR B 1 324 ? 15.047 12.492 -10.828 1 63.12 324 TYR B C 1
ATOM 4959 O O . TYR B 1 324 ? 14.055 13.078 -11.258 1 63.12 324 TYR B O 1
ATOM 4967 N N . ALA B 1 325 ? 15.109 11.867 -9.586 1 77.38 325 ALA B N 1
ATOM 4968 C CA . ALA B 1 325 ? 14.359 12.453 -8.484 1 77.38 325 ALA B CA 1
ATOM 4969 C C . ALA B 1 325 ? 14.781 13.906 -8.242 1 77.38 325 ALA B C 1
ATOM 4971 O O . ALA B 1 325 ? 15.977 14.211 -8.203 1 77.38 325 ALA B O 1
ATOM 4972 N N . GLN B 1 326 ? 13.867 14.805 -8.367 1 88.31 326 GLN B N 1
ATOM 4973 C CA . GLN B 1 326 ? 14.164 16.234 -8.258 1 88.31 326 GLN B CA 1
ATOM 4974 C C . GLN B 1 326 ? 13.938 16.734 -6.832 1 88.31 326 GLN B C 1
ATOM 4976 O O . GLN B 1 326 ? 12.961 16.359 -6.184 1 88.31 326 GLN B O 1
ATOM 4981 N N . PHE B 1 327 ? 14.953 17.453 -6.402 1 93.81 327 PHE B N 1
ATOM 4982 C CA . PHE B 1 327 ? 14.82 18.109 -5.102 1 93.81 327 PHE B CA 1
ATOM 4983 C C . PHE B 1 327 ? 13.977 19.359 -5.203 1 93.81 327 PHE B C 1
ATOM 4985 O O . PHE B 1 327 ? 14.211 20.203 -6.074 1 93.81 327 PHE B O 1
ATOM 4992 N N . VAL B 1 328 ? 12.961 19.516 -4.406 1 95.25 328 VAL B N 1
ATOM 4993 C CA . VAL B 1 328 ? 12.07 20.672 -4.379 1 95.25 328 VAL B CA 1
ATOM 4994 C C . VAL B 1 328 ? 12.133 21.344 -3.01 1 95.25 328 VAL B C 1
ATOM 4996 O O . VAL B 1 328 ? 11.547 20.859 -2.041 1 95.25 328 VAL B O 1
ATOM 4999 N N . PRO B 1 329 ? 12.781 22.469 -2.916 1 96.44 329 PRO B N 1
ATOM 5000 C CA . PRO B 1 329 ? 12.797 23.203 -1.65 1 96.44 329 PRO B CA 1
ATOM 5001 C C . PRO B 1 329 ? 11.43 23.781 -1.283 1 96.44 329 PRO B C 1
ATOM 5003 O O . PRO B 1 329 ? 10.688 24.219 -2.162 1 96.44 329 PRO B O 1
ATOM 5006 N N . ARG B 1 330 ? 11.094 23.719 -0.015 1 96.44 330 ARG B N 1
ATOM 5007 C CA . ARG B 1 330 ? 9.859 24.281 0.508 1 96.44 330 ARG B CA 1
ATOM 5008 C C . ARG B 1 330 ? 10.102 25 1.835 1 96.44 330 ARG B C 1
ATOM 5010 O O . ARG B 1 330 ? 11.125 25.656 2.012 1 96.44 330 ARG B O 1
ATOM 5017 N N . GLY B 1 331 ? 9.18 24.875 2.754 1 96.56 331 GLY B N 1
ATOM 5018 C CA . GLY B 1 331 ? 9.188 25.734 3.936 1 96.56 331 GLY B CA 1
ATOM 5019 C C . GLY B 1 331 ? 10.07 25.188 5.047 1 96.56 331 GLY B C 1
ATOM 5020 O O . GLY B 1 331 ? 10.32 25.875 6.035 1 96.56 331 GLY B O 1
ATOM 5021 N N . SER B 1 332 ? 10.734 24.016 4.848 1 98.25 332 SER B N 1
ATOM 5022 C CA . SER B 1 332 ? 11.445 23.391 5.961 1 98.25 332 SER B CA 1
ATOM 5023 C C . SER B 1 332 ? 12.945 23.609 5.852 1 98.25 332 SER B C 1
ATOM 5025 O O . SER B 1 332 ? 13.727 23 6.586 1 98.25 332 SER B O 1
ATOM 5027 N N . THR B 1 333 ? 13.391 24.438 4.93 1 98.56 333 THR B N 1
ATOM 5028 C CA . THR B 1 333 ? 14.82 24.703 4.805 1 98.56 333 THR B CA 1
ATOM 5029 C C . THR B 1 333 ? 15.086 26.203 4.812 1 98.56 333 THR B C 1
ATOM 5031 O O . THR B 1 333 ? 14.32 26.984 4.246 1 98.56 333 THR B O 1
ATOM 5034 N N . ALA B 1 334 ? 16.109 26.641 5.492 1 98.31 334 ALA B N 1
ATOM 5035 C CA . ALA B 1 334 ? 16.594 28.016 5.609 1 98.31 334 ALA B CA 1
ATOM 5036 C C . ALA B 1 334 ? 18.062 28.062 6.008 1 98.31 334 ALA B C 1
ATOM 5038 O O . ALA B 1 334 ? 18.656 27.016 6.297 1 98.31 334 ALA B O 1
ATOM 5039 N N . PRO B 1 335 ? 18.734 29.234 5.883 1 97.94 335 PRO B N 1
ATOM 5040 C CA . PRO B 1 335 ? 20.109 29.328 6.402 1 97.94 335 PRO B CA 1
ATOM 5041 C C . PRO B 1 335 ? 20.219 28.922 7.863 1 97.94 335 PRO B C 1
ATOM 5043 O O . PRO B 1 335 ? 19.266 29.094 8.633 1 97.94 335 PRO B O 1
ATOM 5046 N N . PRO B 1 336 ? 21.328 28.328 8.211 1 97.31 336 PRO B N 1
ATOM 5047 C CA . PRO B 1 336 ? 21.484 27.906 9.602 1 97.31 336 PRO B CA 1
ATOM 5048 C C . PRO B 1 336 ? 21.469 29.078 10.586 1 97.31 336 PRO B C 1
ATOM 5050 O O . PRO B 1 336 ? 21.75 30.219 10.195 1 97.31 336 PRO B O 1
ATOM 5053 N N . PRO B 1 337 ? 21.062 28.719 11.773 1 93.88 337 PRO B N 1
ATOM 5054 C CA . PRO B 1 337 ? 21.156 29.766 12.789 1 93.88 337 PRO B CA 1
ATOM 5055 C C . PRO B 1 337 ? 22.594 30.203 13.055 1 93.88 337 PRO B C 1
ATOM 5057 O O . PRO B 1 337 ? 23.531 29.453 12.789 1 93.88 337 PRO B O 1
ATOM 5060 N N . PRO B 1 338 ? 22.688 31.453 13.438 1 87.25 338 PRO B N 1
ATOM 5061 C CA . PRO B 1 338 ? 24.047 31.922 13.758 1 87.25 338 PRO B CA 1
ATOM 5062 C C . PRO B 1 338 ? 24.703 31.094 14.859 1 87.25 338 PRO B C 1
ATOM 5064 O O . PRO B 1 338 ? 24.031 30.547 15.719 1 87.25 338 PRO B O 1
ATOM 5067 N N . ASP B 1 339 ? 25.922 30.688 14.703 1 74.5 339 ASP B N 1
ATOM 5068 C CA . ASP B 1 339 ? 26.672 29.969 15.719 1 74.5 339 ASP B CA 1
ATOM 5069 C C . ASP B 1 339 ? 26.594 30.672 17.062 1 74.5 339 ASP B C 1
ATOM 5071 O O . ASP B 1 339 ? 26.688 31.906 17.141 1 74.5 339 ASP B O 1
ATOM 5075 N N . PRO B 1 340 ? 26.031 29.938 18.031 1 58.25 340 PRO B N 1
ATOM 5076 C CA . PRO B 1 340 ? 26 30.641 19.312 1 58.25 340 PRO B CA 1
ATOM 5077 C C . PRO B 1 340 ? 27.344 31.312 19.641 1 58.25 340 PRO B C 1
ATOM 5079 O O . PRO B 1 340 ? 27.375 32.219 20.469 1 58.25 340 PRO B O 1
ATOM 5082 N N . ALA B 1 341 ? 28.484 30.797 19.219 1 52.38 341 ALA B N 1
ATOM 5083 C CA . ALA B 1 341 ? 29.734 31.422 19.656 1 52.38 341 ALA B CA 1
ATOM 5084 C C . ALA B 1 341 ? 29.891 32.812 19.062 1 52.38 341 ALA B C 1
ATOM 5086 O O . ALA B 1 341 ? 30.703 33.625 19.531 1 52.38 341 ALA B O 1
ATOM 5087 N N . THR B 1 342 ? 29.406 33.094 17.891 1 40.59 342 THR B N 1
ATOM 5088 C CA . THR B 1 342 ? 29.625 34.438 17.344 1 40.59 342 THR B CA 1
ATOM 5089 C C . THR B 1 342 ? 28.672 35.438 17.969 1 40.59 342 THR B C 1
ATOM 5091 O O . THR B 1 342 ? 28.625 36.594 17.562 1 40.59 342 THR B O 1
ATOM 5094 N N . ARG B 1 343 ? 27.969 35.156 18.953 1 37.41 343 ARG B N 1
ATOM 5095 C CA . ARG B 1 343 ? 27.406 36.281 19.688 1 37.41 343 ARG B CA 1
ATOM 5096 C C . ARG B 1 343 ? 28.359 36.75 20.766 1 37.41 343 ARG B C 1
ATOM 5098 O O . ARG B 1 343 ? 29.016 35.938 21.422 1 37.41 343 ARG B O 1
#

Secondary structure (DSSP, 8-state):
-PPP-HHHHHHHHTS-HHHHHHHHTT-SSS-HHHHHHHHHHHHHTT----HHHHHHTT----EEEEEE-S-THHHHH-HHHHHHHHHHHHHHHHTT-EEEEEE-SSHHHHHHHHHHHHHTT--SEEEE-S-BTT-HHHHHHHHHT--EEEES-GGGSTTS-EEE--HHHHHHHHHHHHHHHT--EEEEEES-TTBHHHHHHHHHHHHHHHHHT-SEEEEEE--S-HHHHHHHHHHHHTSSS--SEEEESSHHHHHHHHHHHHHTT--TTTT-EEEEES--HHHHHSSSPPEEEE--HHHHHHHHHHHHHHHHTT-----EEPPPPEEE--TT--PPPPPGGG-/-PPP-HHHHHHHHTS-HHHHHHHHTT-SSS-HHHHHHHHHHHHHTT----HHHHHHTT----EEEEEE-S-THHHHH-HHHHHHHHHHHHHHHHTT-EEEEEE-SSHHHHHHHHHHHHHTT--SEEEE-S-BTT-HHHHHHHHHT--EEEES-GGGSTTS-EEE--HHHHHHHHHHHHHHHT--EEEEEES-TTBHHHHHHHHHHHHHHHHHT-SEEEEEE--S-HHHHHHHHHHHHTSSS--SEEEESSHHHHHHHHHHHHHTT--TTTT-EEEEES--HHHHHSSSPPEEEE--HHHHHHHHHHHHHHHHTT-----EEPPPPEEE--TT--PPPPPGGG-

Sequence (686 aa):
MKRPTMADIARRAGVSKVAVSYALNDQPGVSEATRASIKNIAEELGWRPNSAARALTGGRAQAVGLIVRRPARTLGVEPFFMEFISGVEAVLAEHAYALMLQMAGDQEQEIEVCRRWWGERRVDGVFLMDLRTDDERVGAVREIGLPAVAIGPPEVAGGVPAIWSDDGASVYEIVRYLAALGHRRIARVAGPAAFAHTAVRDAALAEASREAGISEATVVHTDYTGDAGARAARALLIAPARPTALIFDNDIMAVAALSVAQELGLSIPADLSVVAWDESPLTQVVRPTLSAVTRDIPAYGAHSATALLSLIGGEDVVDAREGYAQFVPRGSTAPPPPDPATRMKRPTMADIARRAGVSKVAVSYALNDQPGVSEATRASIKNIAEELGWRPNSAARALTGGRAQAVGLIVRRPARTLGVEPFFMEFISGVEAVLAEHAYALMLQMAGDQEQEIEVCRRWWGERRVDGVFLMDLRTDDERVGAVREIGLPAVAIGPPEVAGGVPAIWSDDGASVYEIVRYLAALGHRRIARVAGPAAFAHTAVRDAALAEASREAGISEATVVHTDYTGDAGARAARALLIAPARPTALIFDNDIMAVAALSVAQELGLSIPADLSVVAWDESPLTQVVRPTLSAVTRDIPAYGAHSATALLSLIGGEDVVDAREGYAQFVPRGSTAPPPPDPATR